Protein AF-0000000078756680 (afdb_homodimer)

InterPro domains:
  IPR054258 Domain of unknown function DUF6989 [PF22497] (78-223)

Structure (mmCIF, N/CA/C/O backbone):
data_AF-0000000078756680-model_v1
#
loop_
_entity.id
_entity.type
_entity.pdbx_description
1 polymer 'DUF6989 domain-containing protein'
#
loop_
_atom_site.group_PDB
_atom_site.id
_atom_site.type_symbol
_atom_site.label_atom_id
_atom_site.label_alt_id
_atom_site.label_comp_id
_atom_site.label_asym_id
_atom_site.label_entity_id
_atom_site.label_seq_id
_atom_site.pdbx_PDB_ins_code
_atom_site.Cartn_x
_atom_site.Cartn_y
_atom_site.Cartn_z
_atom_site.occupancy
_atom_site.B_iso_or_equiv
_atom_site.auth_seq_id
_atom_site.auth_comp_id
_atom_site.auth_asym_id
_atom_site.auth_atom_id
_atom_site.pdbx_PDB_model_num
ATOM 1 N N . MET A 1 1 ? 32.719 -8.734 -4.473 1 30.88 1 MET A N 1
ATOM 2 C CA . MET A 1 1 ? 31.938 -9.555 -5.402 1 30.88 1 MET A CA 1
ATOM 3 C C . MET A 1 1 ? 31 -8.688 -6.246 1 30.88 1 MET A C 1
ATOM 5 O O . MET A 1 1 ? 30.375 -7.758 -5.734 1 30.88 1 MET A O 1
ATOM 9 N N . ASN A 1 2 ? 31.203 -8.539 -7.473 1 38.09 2 ASN A N 1
ATOM 10 C CA . ASN A 1 2 ? 30.438 -7.758 -8.445 1 38.09 2 ASN A CA 1
ATOM 11 C C . ASN A 1 2 ? 28.953 -8.094 -8.398 1 38.09 2 ASN A C 1
ATOM 13 O O . ASN A 1 2 ? 28.547 -9.18 -8.805 1 38.09 2 ASN A O 1
ATOM 17 N N . TYR A 1 3 ? 28.203 -7.629 -7.531 1 45.97 3 TYR A N 1
ATOM 18 C CA . TYR A 1 3 ? 26.812 -7.801 -7.09 1 45.97 3 TYR A CA 1
ATOM 19 C C . TYR A 1 3 ? 25.859 -7.766 -8.273 1 45.97 3 TYR A C 1
ATOM 21 O O . TYR A 1 3 ? 24.656 -7.918 -8.109 1 45.97 3 TYR A O 1
ATOM 29 N N . ASN A 1 4 ? 26.547 -7.547 -9.555 1 56.41 4 ASN A N 1
ATOM 30 C CA . ASN A 1 4 ? 25.781 -7.297 -10.773 1 56.41 4 ASN A CA 1
ATOM 31 C C . ASN A 1 4 ? 25.609 -8.57 -11.602 1 56.41 4 ASN A C 1
ATOM 33 O O . ASN A 1 4 ? 24.953 -8.555 -12.641 1 56.41 4 ASN A O 1
ATOM 37 N N . ARG A 1 5 ? 26.391 -9.719 -11.227 1 67.88 5 ARG A N 1
ATOM 38 C CA . ARG A 1 5 ? 26.281 -10.891 -12.094 1 67.88 5 ARG A CA 1
ATOM 39 C C . ARG A 1 5 ? 25.5 -12.008 -11.406 1 67.88 5 ARG A C 1
ATOM 41 O O . ARG A 1 5 ? 25.578 -12.172 -10.188 1 67.88 5 ARG A O 1
ATOM 48 N N . SER A 1 6 ? 24.688 -12.656 -12.219 1 79.69 6 SER A N 1
ATOM 49 C CA . SER A 1 6 ? 24 -13.836 -11.703 1 79.69 6 SER A CA 1
ATOM 50 C C . SER A 1 6 ? 25 -14.938 -11.344 1 79.69 6 SER A C 1
ATOM 52 O O . SER A 1 6 ? 25.984 -15.148 -12.055 1 79.69 6 SER A O 1
ATOM 54 N N . ASP A 1 7 ? 24.859 -15.609 -10.328 1 88 7 ASP A N 1
ATOM 55 C CA . ASP A 1 7 ? 25.75 -16.688 -9.891 1 88 7 ASP A CA 1
ATOM 56 C C . ASP A 1 7 ? 25.203 -18.047 -10.289 1 88 7 ASP A C 1
ATOM 58 O O . ASP A 1 7 ? 25.547 -19.062 -9.688 1 88 7 ASP A O 1
ATOM 62 N N . PHE A 1 8 ? 24.219 -18.031 -11.25 1 89.06 8 PHE A N 1
ATOM 63 C CA . PHE A 1 8 ? 23.672 -19.25 -11.797 1 89.06 8 PHE A CA 1
ATOM 64 C C . PHE A 1 8 ? 23.562 -19.172 -13.32 1 89.06 8 PHE A C 1
ATOM 66 O O . PHE A 1 8 ? 23.609 -18.078 -13.883 1 89.06 8 PHE A O 1
ATOM 73 N N . ARG A 1 9 ? 23.688 -20.312 -13.977 1 86.5 9 ARG A N 1
ATOM 74 C CA . ARG A 1 9 ? 23.469 -20.391 -15.422 1 86.5 9 ARG A CA 1
ATOM 75 C C . ARG A 1 9 ? 22 -20.609 -15.75 1 86.5 9 ARG A C 1
ATOM 77 O O . ARG A 1 9 ? 21.391 -21.562 -15.281 1 86.5 9 ARG A O 1
ATOM 84 N N . LEU A 1 10 ? 21.344 -19.797 -16.625 1 85.69 10 LEU A N 1
ATOM 85 C CA . LEU A 1 10 ? 19.922 -19.891 -16.984 1 85.69 10 LEU A CA 1
ATOM 86 C C . LEU A 1 10 ? 19.609 -21.25 -17.594 1 85.69 10 LEU A C 1
ATOM 88 O O . LEU A 1 10 ? 18.547 -21.812 -17.359 1 85.69 10 LEU A O 1
ATOM 92 N N . ALA A 1 11 ? 20.469 -21.75 -18.375 1 88.94 11 ALA A N 1
ATOM 93 C CA . ALA A 1 11 ? 20.266 -23.016 -19.062 1 88.94 11 ALA A CA 1
ATOM 94 C C . ALA A 1 11 ? 20.047 -24.156 -18.078 1 88.94 11 ALA A C 1
ATOM 96 O O . ALA A 1 11 ? 19.391 -25.156 -18.391 1 88.94 11 ALA A O 1
ATOM 97 N N . SER A 1 12 ? 20.578 -24 -16.891 1 91.88 12 SER A N 1
ATOM 98 C CA . SER A 1 12 ? 20.469 -25.047 -15.891 1 91.88 12 SER A CA 1
ATOM 99 C C . SER A 1 12 ? 19.047 -25.125 -15.32 1 91.88 12 SER A C 1
ATOM 101 O O . SER A 1 12 ? 18.703 -26.094 -14.641 1 91.88 12 SER A O 1
ATOM 103 N N . ALA A 1 13 ? 18.25 -24.141 -15.648 1 91.12 13 ALA A N 1
ATOM 104 C CA . ALA A 1 13 ? 16.859 -24.125 -15.188 1 91.12 13 ALA A CA 1
ATOM 105 C C . ALA A 1 13 ? 16 -25.062 -16.031 1 91.12 13 ALA A C 1
ATOM 107 O O . ALA A 1 13 ? 14.922 -25.484 -15.586 1 91.12 13 ALA A O 1
ATOM 108 N N . LEU A 1 14 ? 16.406 -25.391 -17.203 1 89.5 14 LEU A N 1
ATOM 109 C CA . LEU A 1 14 ? 15.578 -26.031 -18.219 1 89.5 14 LEU A CA 1
ATOM 110 C C . LEU A 1 14 ? 15.102 -27.406 -17.734 1 89.5 14 LEU A C 1
ATOM 112 O O . LEU A 1 14 ? 13.906 -27.703 -17.797 1 89.5 14 LEU A O 1
ATOM 116 N N . PRO A 1 15 ? 16.016 -28.219 -17.234 1 92.44 15 PRO A N 1
ATOM 117 C CA . PRO A 1 15 ? 15.539 -29.531 -16.766 1 92.44 15 PRO A CA 1
ATOM 118 C C . PRO A 1 15 ? 14.516 -29.406 -15.633 1 92.44 15 PRO A C 1
ATOM 120 O O . PRO A 1 15 ? 13.57 -30.188 -15.562 1 92.44 15 PRO A O 1
ATOM 123 N N . TRP A 1 16 ? 14.688 -28.5 -14.797 1 92.94 16 TRP A N 1
ATOM 124 C CA . TRP A 1 16 ? 13.781 -28.297 -13.664 1 92.94 16 TRP A CA 1
ATOM 125 C C . TRP A 1 16 ? 12.43 -27.766 -14.141 1 92.94 16 TRP A C 1
ATOM 127 O O . TRP A 1 16 ? 11.383 -28.203 -13.656 1 92.94 16 TRP A O 1
ATOM 137 N N . GLN A 1 17 ? 12.469 -26.875 -15.109 1 92.25 17 GLN A N 1
ATOM 138 C CA . GLN A 1 17 ? 11.234 -26.359 -15.688 1 92.25 17 GLN A CA 1
ATOM 139 C C . GLN A 1 17 ? 10.477 -27.453 -16.422 1 92.25 17 GLN A C 1
ATOM 141 O O . GLN A 1 17 ? 9.25 -27.531 -16.344 1 92.25 17 GLN A O 1
ATOM 146 N N . PHE A 1 18 ? 11.266 -28.203 -17.109 1 92.31 18 PHE A N 1
ATOM 147 C CA . PHE A 1 18 ? 10.656 -29.312 -17.828 1 92.31 18 PHE A CA 1
ATOM 148 C C . PHE A 1 18 ? 10.023 -30.312 -16.859 1 92.31 18 PHE A C 1
ATOM 150 O O . PHE A 1 18 ? 8.891 -30.75 -17.062 1 92.31 18 PHE A O 1
ATOM 157 N N . LEU A 1 19 ? 10.734 -30.656 -15.867 1 94.38 19 LEU A N 1
ATOM 158 C CA . LEU A 1 19 ? 10.203 -31.562 -14.852 1 94.38 19 LEU A CA 1
ATOM 159 C C . LEU A 1 19 ? 8.93 -30.984 -14.234 1 94.38 19 LEU A C 1
ATOM 161 O O . LEU A 1 19 ? 7.953 -31.719 -14.031 1 94.38 19 LEU A O 1
ATOM 165 N N . PHE A 1 20 ? 8.914 -29.734 -13.961 1 95 20 PHE A N 1
ATOM 166 C CA . PHE A 1 20 ? 7.742 -29.078 -13.398 1 95 20 PHE A CA 1
ATOM 167 C C . PHE A 1 20 ? 6.562 -29.156 -14.359 1 95 20 PHE A C 1
ATOM 169 O O . PHE A 1 20 ? 5.434 -29.438 -13.945 1 95 20 PHE A O 1
ATOM 176 N N . LEU A 1 21 ? 6.844 -28.938 -15.617 1 91.81 21 LEU A N 1
ATOM 177 C CA . LEU A 1 21 ? 5.797 -28.984 -16.625 1 91.81 21 LEU A CA 1
ATOM 178 C C . LEU A 1 21 ? 5.199 -30.391 -16.734 1 91.81 21 LEU A C 1
ATOM 180 O O . LEU A 1 21 ? 3.982 -30.547 -16.859 1 91.81 21 LEU A O 1
ATOM 184 N N . VAL A 1 22 ? 6.004 -31.375 -16.672 1 93.06 22 VAL A N 1
ATOM 185 C CA . VAL A 1 22 ? 5.559 -32.75 -16.75 1 93.06 22 VAL A CA 1
ATOM 186 C C . VAL A 1 22 ? 4.691 -33.094 -15.539 1 93.06 22 VAL A C 1
ATOM 188 O O . VAL A 1 22 ? 3.613 -33.688 -15.688 1 93.06 22 VAL A O 1
ATOM 191 N N . ILE A 1 23 ? 5.129 -32.688 -14.43 1 92.75 23 ILE A N 1
ATOM 192 C CA . ILE A 1 23 ? 4.387 -32.969 -13.203 1 92.75 23 ILE A CA 1
ATOM 193 C C . ILE A 1 23 ? 3.061 -32.219 -13.227 1 92.75 23 ILE A C 1
ATOM 195 O O . ILE A 1 23 ? 2.027 -32.75 -12.828 1 92.75 23 ILE A O 1
ATOM 199 N N . THR A 1 24 ? 3.133 -30.969 -13.695 1 90.38 24 THR A N 1
ATOM 200 C CA . THR A 1 24 ? 1.922 -30.172 -13.82 1 90.38 24 THR A CA 1
ATOM 201 C C . THR A 1 24 ? 0.914 -30.844 -14.742 1 90.38 24 THR A C 1
ATOM 203 O O . THR A 1 24 ? -0.262 -30.984 -14.398 1 90.38 24 THR A O 1
ATOM 206 N N . ALA A 1 25 ? 1.363 -31.328 -15.883 1 89 25 ALA A N 1
ATOM 207 C CA . ALA A 1 25 ? 0.496 -32 -16.844 1 89 25 ALA A CA 1
ATOM 208 C C . ALA A 1 25 ? -0.109 -33.281 -16.234 1 89 25 ALA A C 1
ATOM 210 O O . ALA A 1 25 ? -1.305 -33.531 -16.391 1 89 25 ALA A O 1
ATOM 211 N N . ALA A 1 26 ? 0.638 -33.969 -15.562 1 89.69 26 ALA A N 1
ATOM 212 C CA . ALA A 1 26 ? 0.173 -35.188 -14.93 1 89.69 26 ALA A CA 1
ATOM 213 C C . ALA A 1 26 ? -0.873 -34.906 -13.859 1 89.69 26 ALA A C 1
ATOM 215 O O . ALA A 1 26 ? -1.927 -35.531 -13.82 1 89.69 26 ALA A O 1
ATOM 216 N N . LEU A 1 27 ? -0.581 -33.938 -13.031 1 87.06 27 LEU A N 1
ATOM 217 C CA . LEU A 1 27 ? -1.483 -33.594 -11.938 1 87.06 27 LEU A CA 1
ATOM 218 C C . LEU A 1 27 ? -2.807 -33.062 -12.477 1 87.06 27 LEU A C 1
ATOM 220 O O . LEU A 1 27 ? -3.873 -33.406 -11.953 1 87.06 27 LEU A O 1
ATOM 224 N N . LEU A 1 28 ? -2.686 -32.25 -13.508 1 83.44 28 LEU A N 1
ATOM 225 C CA . LEU A 1 28 ? -3.893 -31.641 -14.047 1 83.44 28 LEU A CA 1
ATOM 226 C C . LEU A 1 28 ? -4.699 -32.625 -14.859 1 83.44 28 LEU A C 1
ATOM 228 O O . LEU A 1 28 ? -5.918 -32.5 -14.992 1 83.44 28 LEU A O 1
ATOM 232 N N . TRP A 1 29 ? -4.031 -33.625 -15.352 1 82.62 29 TRP A N 1
ATOM 233 C CA . TRP A 1 29 ? -4.719 -34.688 -16.094 1 82.62 29 TRP A CA 1
ATOM 234 C C . TRP A 1 29 ? -5.59 -35.531 -15.172 1 82.62 29 TRP A C 1
ATOM 236 O O . TRP A 1 29 ? -6.707 -35.906 -15.539 1 82.62 29 TRP A O 1
ATOM 246 N N . PHE A 1 30 ? -5.184 -35.75 -13.969 1 80.25 30 PHE A N 1
ATOM 247 C CA . PHE A 1 30 ? -5.891 -36.625 -13.047 1 80.25 30 PHE A CA 1
ATOM 248 C C . PHE A 1 30 ? -6.773 -35.812 -12.102 1 80.25 30 PHE A C 1
ATOM 250 O O . PHE A 1 30 ? -7.457 -36.406 -11.25 1 80.25 30 PHE A O 1
ATOM 257 N N . ARG A 1 31 ? -6.891 -34.594 -12.391 1 75.19 31 ARG A N 1
ATOM 258 C CA . ARG A 1 31 ? -7.605 -33.75 -11.445 1 75.19 31 ARG A CA 1
ATOM 259 C C . ARG A 1 31 ? -9.117 -33.875 -11.617 1 75.19 31 ARG A C 1
ATOM 261 O O . ARG A 1 31 ? -9.594 -34.156 -12.719 1 75.19 31 ARG A O 1
ATOM 268 N N . THR A 1 32 ? -9.766 -33.875 -10.469 1 74.38 32 THR A N 1
ATOM 269 C CA . THR A 1 32 ? -11.211 -33.656 -10.438 1 74.38 32 THR A CA 1
ATOM 270 C C . THR A 1 32 ? -11.555 -32.281 -9.906 1 74.38 32 THR A C 1
ATOM 272 O O . THR A 1 32 ? -10.742 -31.656 -9.211 1 74.38 32 THR A O 1
ATOM 275 N N . PRO A 1 33 ? -12.648 -31.781 -10.383 1 73.06 33 PRO A N 1
ATOM 276 C CA . PRO A 1 33 ? -13.039 -30.469 -9.859 1 73.06 33 PRO A CA 1
ATOM 277 C C . PRO A 1 33 ? -13.039 -30.422 -8.336 1 73.06 33 PRO A C 1
ATOM 279 O O . PRO A 1 33 ? -12.727 -29.391 -7.75 1 73.06 33 PRO A O 1
ATOM 282 N N . ALA A 1 34 ? -13.25 -31.531 -7.711 1 76.12 34 ALA A N 1
ATOM 283 C CA . ALA A 1 34 ? -13.383 -31.594 -6.258 1 76.12 34 ALA A CA 1
ATOM 284 C C . ALA A 1 34 ? -12.016 -31.531 -5.578 1 76.12 34 ALA A C 1
ATOM 286 O O . ALA A 1 34 ? -11.914 -31.188 -4.398 1 76.12 34 ALA A O 1
ATOM 287 N N . ASN A 1 35 ? -11.031 -31.719 -6.344 1 84.81 35 ASN A N 1
ATOM 288 C CA . ASN A 1 35 ? -9.727 -31.812 -5.688 1 84.81 35 ASN A CA 1
ATOM 289 C C . ASN A 1 35 ? -8.711 -30.859 -6.328 1 84.81 35 ASN A C 1
ATOM 291 O O . ASN A 1 35 ? -7.504 -31.094 -6.23 1 84.81 35 ASN A O 1
ATOM 295 N N . ILE A 1 36 ? -9.211 -29.875 -6.957 1 88.38 36 ILE A N 1
ATOM 296 C CA . ILE A 1 36 ? -8.32 -28.984 -7.68 1 88.38 36 ILE A CA 1
ATOM 297 C C . ILE A 1 36 ? -7.438 -28.219 -6.688 1 88.38 36 ILE A C 1
ATOM 299 O O . ILE A 1 36 ? -6.273 -27.938 -6.98 1 88.38 36 ILE A O 1
ATOM 303 N N . GLY A 1 37 ? -7.977 -27.953 -5.508 1 91.19 37 GLY A N 1
ATOM 304 C CA . GLY A 1 37 ? -7.195 -27.281 -4.48 1 91.19 37 GLY A CA 1
ATOM 305 C C . GLY A 1 37 ? -5.98 -28.078 -4.039 1 91.19 37 GLY A C 1
ATOM 306 O O . GLY A 1 37 ? -4.891 -27.516 -3.881 1 91.19 37 GLY A O 1
ATOM 307 N N . ILE A 1 38 ? -6.203 -29.312 -3.926 1 91.81 38 ILE A N 1
ATOM 308 C CA . ILE A 1 38 ? -5.121 -30.203 -3.51 1 91.81 38 ILE A CA 1
ATOM 309 C C . ILE A 1 38 ? -4.082 -30.297 -4.625 1 91.81 38 ILE A C 1
ATOM 311 O O . ILE A 1 38 ? -2.875 -30.281 -4.363 1 91.81 38 ILE A O 1
ATOM 315 N N . ALA A 1 39 ? -4.551 -30.422 -5.801 1 91.69 39 ALA A N 1
ATOM 316 C CA . ALA A 1 39 ? -3.652 -30.484 -6.949 1 91.69 39 ALA A CA 1
ATOM 317 C C . ALA A 1 39 ? -2.797 -29.219 -7.051 1 91.69 39 ALA A C 1
ATOM 319 O O . ALA A 1 39 ? -1.585 -29.312 -7.266 1 91.69 39 ALA A O 1
ATOM 320 N N . LEU A 1 40 ? -3.406 -28.109 -6.809 1 92.44 40 LEU A N 1
ATOM 321 C CA . LEU A 1 40 ? -2.691 -26.844 -6.918 1 92.44 40 LEU A CA 1
ATOM 322 C C . LEU A 1 40 ? -1.71 -26.672 -5.766 1 92.44 40 LEU A C 1
ATOM 324 O O . LEU A 1 40 ? -0.596 -26.188 -5.961 1 92.44 40 LEU A O 1
ATOM 328 N N . LEU A 1 41 ? -2.131 -27.078 -4.617 1 94.88 41 LEU A N 1
ATOM 329 C CA . LEU A 1 41 ? -1.204 -27.031 -3.492 1 94.88 41 LEU A CA 1
ATOM 330 C C . LEU A 1 41 ? 0.019 -27.906 -3.762 1 94.88 41 LEU A C 1
ATOM 332 O O . LEU A 1 41 ? 1.15 -27.484 -3.504 1 94.88 41 LEU A O 1
ATOM 336 N N . THR A 1 42 ? -0.261 -29.047 -4.262 1 94.81 42 THR A N 1
ATOM 337 C CA . THR A 1 42 ? 0.826 -29.969 -4.586 1 94.81 42 THR A CA 1
ATOM 338 C C . THR A 1 42 ? 1.771 -29.344 -5.609 1 94.81 42 THR A C 1
ATOM 340 O O . THR A 1 42 ? 2.992 -29.422 -5.461 1 94.81 42 THR A O 1
ATOM 343 N N . LEU A 1 43 ? 1.219 -28.719 -6.555 1 94.38 43 LEU A N 1
ATOM 344 C CA . LEU A 1 43 ? 2.016 -28.062 -7.586 1 94.38 43 LEU A CA 1
ATOM 345 C C . LEU A 1 43 ? 2.9 -26.969 -6.98 1 94.38 43 LEU A C 1
ATOM 347 O O . LEU A 1 43 ? 4.066 -26.844 -7.355 1 94.38 43 LEU A O 1
ATOM 351 N N . CYS A 1 44 ? 2.332 -26.203 -6.102 1 96.81 44 CYS A N 1
ATOM 352 C CA . CYS A 1 44 ? 3.094 -25.141 -5.457 1 96.81 44 CYS A CA 1
ATOM 353 C C . CYS A 1 44 ? 4.254 -25.719 -4.652 1 96.81 44 CYS A C 1
ATOM 355 O O . CYS A 1 44 ? 5.375 -25.203 -4.727 1 96.81 44 CYS A O 1
ATOM 357 N N . VAL A 1 45 ? 4.012 -26.766 -3.977 1 97.69 45 VAL A N 1
ATOM 358 C CA . VAL A 1 45 ? 5.039 -27.422 -3.162 1 97.69 45 VAL A CA 1
ATOM 359 C C . VAL A 1 45 ? 6.121 -28 -4.062 1 97.69 45 VAL A C 1
ATOM 361 O O . VAL A 1 45 ? 7.316 -27.859 -3.781 1 97.69 45 VAL A O 1
ATOM 364 N N . VAL A 1 46 ? 5.703 -28.625 -5.105 1 97.5 46 VAL A N 1
ATOM 365 C CA . VAL A 1 46 ? 6.645 -29.203 -6.059 1 97.5 46 VAL A CA 1
ATOM 366 C C . VAL A 1 46 ? 7.527 -28.109 -6.648 1 97.5 46 VAL A C 1
ATOM 368 O O . VAL A 1 46 ? 8.742 -28.281 -6.77 1 97.5 46 VAL A O 1
ATOM 371 N N . TRP A 1 47 ? 6.945 -26.969 -6.988 1 97.81 47 TRP A N 1
ATOM 372 C CA . TRP A 1 47 ? 7.723 -25.859 -7.508 1 97.81 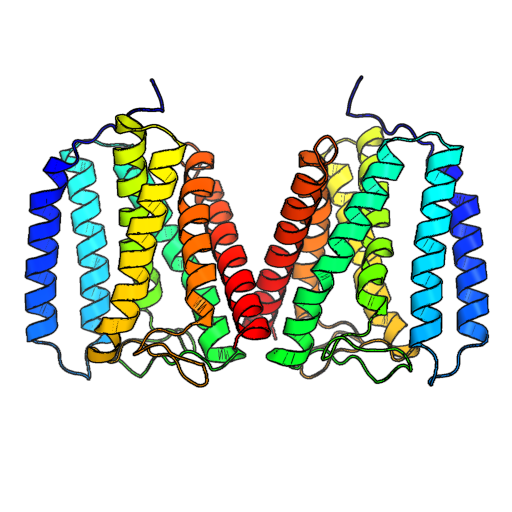47 TRP A CA 1
ATOM 373 C C . TRP A 1 47 ? 8.797 -25.438 -6.516 1 97.81 47 TRP A C 1
ATOM 375 O O . TRP A 1 47 ? 9.969 -25.281 -6.879 1 97.81 47 TRP A O 1
ATOM 385 N N . ASP A 1 48 ? 8.406 -25.281 -5.246 1 98.25 48 ASP A N 1
ATOM 386 C CA . ASP A 1 48 ? 9.336 -24.812 -4.223 1 98.25 48 ASP A CA 1
ATOM 387 C C . ASP A 1 48 ? 10.477 -25.812 -4.023 1 98.25 48 ASP A C 1
ATOM 389 O O . ASP A 1 48 ? 11.633 -25.422 -3.891 1 98.25 48 ASP A O 1
ATOM 393 N N . ILE A 1 49 ? 10.133 -27.062 -4.074 1 97.94 49 ILE A N 1
ATOM 394 C CA . ILE A 1 49 ? 11.133 -28.109 -3.891 1 97.94 49 ILE A CA 1
ATOM 395 C C . ILE A 1 49 ? 12.094 -28.125 -5.074 1 97.94 49 ILE A C 1
ATOM 397 O O . ILE A 1 49 ? 13.312 -28.141 -4.895 1 97.94 49 ILE A O 1
ATOM 401 N N . LEU A 1 50 ? 11.562 -28.094 -6.262 1 97.81 50 LEU A N 1
ATOM 402 C CA . LEU A 1 50 ? 12.398 -28.125 -7.457 1 97.81 50 LEU A CA 1
ATOM 403 C C . LEU A 1 50 ? 13.289 -26.891 -7.531 1 97.81 50 LEU A C 1
ATOM 405 O O . LEU A 1 50 ? 14.461 -26.984 -7.906 1 97.81 50 LEU A O 1
ATOM 409 N N . PHE A 1 51 ? 12.727 -25.781 -7.176 1 98.12 51 PHE A N 1
ATOM 410 C CA . PHE A 1 51 ? 13.5 -24.547 -7.18 1 98.12 51 PHE A CA 1
ATOM 411 C C . PHE A 1 51 ? 14.633 -24.609 -6.164 1 98.12 51 PHE A C 1
ATOM 413 O O . PHE A 1 51 ? 15.758 -24.203 -6.445 1 98.12 51 PHE A O 1
ATOM 420 N N . TYR A 1 52 ? 14.352 -25.141 -5 1 97.69 52 TYR A N 1
ATOM 421 C CA . TYR A 1 52 ? 15.367 -25.297 -3.965 1 97.69 52 TYR A CA 1
ATOM 422 C C . TYR A 1 52 ? 16.484 -26.234 -4.438 1 97.69 52 TYR A C 1
ATOM 424 O O . TYR A 1 52 ? 17.656 -25.938 -4.266 1 97.69 52 TYR A O 1
ATOM 432 N N . LEU A 1 53 ? 16.078 -27.328 -5.031 1 97.38 53 LEU A N 1
ATOM 433 C CA . LEU A 1 53 ? 17.062 -28.281 -5.539 1 97.38 53 LEU A CA 1
ATOM 434 C C . LEU A 1 5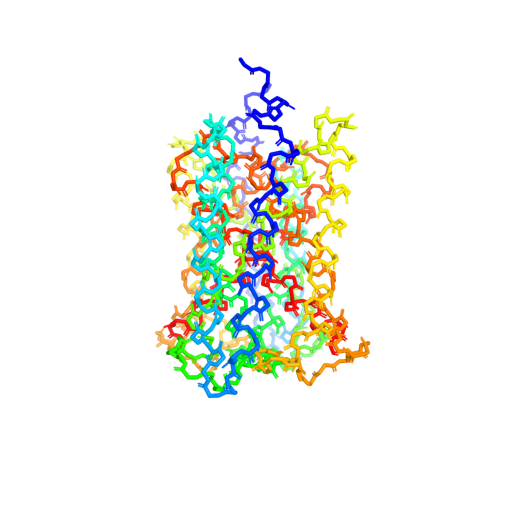3 ? 17.938 -27.641 -6.621 1 97.38 53 LEU A C 1
ATOM 436 O O . LEU A 1 53 ? 19.141 -27.859 -6.664 1 97.38 53 LEU A O 1
ATOM 440 N N . TRP A 1 54 ? 17.266 -26.875 -7.492 1 97.19 54 TRP A N 1
ATOM 441 C CA . TRP A 1 54 ? 18 -26.125 -8.5 1 97.19 54 TRP A CA 1
ATOM 442 C C . TRP A 1 54 ? 19.031 -25.203 -7.852 1 97.19 54 TRP A C 1
ATOM 444 O O . TRP A 1 54 ? 20.188 -25.156 -8.266 1 97.19 54 TRP A O 1
ATOM 454 N N . SER A 1 55 ? 18.641 -24.516 -6.82 1 96.75 55 SER A N 1
ATOM 455 C CA . SER A 1 55 ? 19.531 -23.594 -6.125 1 96.75 55 SER A CA 1
ATOM 456 C C . SER A 1 55 ? 20.719 -24.328 -5.512 1 96.75 55 SER A C 1
ATOM 458 O O . SER A 1 55 ? 21.844 -23.812 -5.504 1 96.75 55 SER A O 1
ATOM 460 N N . ARG A 1 56 ? 20.516 -25.531 -5.074 1 96.31 56 ARG A N 1
ATOM 461 C CA . ARG A 1 56 ? 21.562 -26.344 -4.469 1 96.31 56 ARG A CA 1
ATOM 462 C C . ARG A 1 56 ? 22.531 -26.844 -5.523 1 96.31 56 ARG A C 1
ATOM 464 O O . ARG A 1 56 ? 23.75 -26.844 -5.312 1 96.31 56 ARG A O 1
ATOM 471 N N . THR A 1 57 ? 21.984 -27.297 -6.543 1 95.81 57 THR A N 1
ATOM 472 C CA . THR A 1 57 ? 22.828 -27.859 -7.594 1 95.81 57 THR A CA 1
ATOM 473 C C . THR A 1 57 ? 23.75 -26.797 -8.164 1 95.81 57 THR A C 1
ATOM 475 O O . THR A 1 57 ? 24.906 -27.078 -8.484 1 95.81 57 THR A O 1
ATOM 478 N N . GLU A 1 58 ? 23.234 -25.578 -8.203 1 95.31 58 GLU A N 1
ATOM 479 C CA . GLU A 1 58 ? 24.047 -24.469 -8.711 1 95.31 58 GLU A CA 1
ATOM 480 C C . GLU A 1 58 ? 24.859 -23.828 -7.598 1 95.31 58 GLU A C 1
ATOM 482 O O . GLU A 1 58 ? 25.672 -22.938 -7.852 1 95.31 58 GLU A O 1
ATOM 487 N N . ALA A 1 59 ? 24.625 -24.25 -6.398 1 95.56 59 ALA A N 1
ATOM 488 C CA . ALA A 1 59 ? 25.234 -23.609 -5.238 1 95.56 59 ALA A CA 1
ATOM 489 C C . ALA A 1 59 ? 25.031 -22.094 -5.293 1 95.56 59 ALA A C 1
ATOM 491 O O . ALA A 1 59 ? 25.969 -21.328 -5.043 1 95.56 59 ALA A O 1
ATOM 492 N N . SER A 1 60 ? 23.906 -21.719 -5.699 1 95.88 60 SER A N 1
ATOM 493 C CA . SER A 1 60 ? 23.625 -20.312 -5.941 1 95.88 60 SER A CA 1
ATOM 494 C C . SER A 1 60 ? 22.969 -19.656 -4.73 1 95.88 60 SER A C 1
ATOM 496 O O . SER A 1 60 ? 21.875 -20.062 -4.309 1 95.88 60 SER A O 1
ATOM 498 N N . ILE A 1 61 ? 23.547 -18.609 -4.285 1 95.75 61 ILE A N 1
ATOM 499 C CA . ILE A 1 61 ? 22.984 -17.828 -3.191 1 95.75 61 ILE A CA 1
ATOM 500 C C . ILE A 1 61 ? 21.812 -16.984 -3.705 1 95.75 61 ILE A C 1
ATOM 502 O O . ILE A 1 61 ? 20.812 -16.812 -3.008 1 95.75 61 ILE A O 1
ATOM 506 N N . GLN A 1 62 ? 21.938 -16.516 -4.883 1 95.81 62 GLN A N 1
ATOM 507 C CA . GLN A 1 62 ? 20.906 -15.656 -5.473 1 95.81 62 GLN A CA 1
ATOM 508 C C . GLN A 1 62 ? 19.594 -16.422 -5.66 1 95.81 62 GLN A C 1
ATOM 510 O O . GLN A 1 62 ? 18.516 -15.906 -5.363 1 95.81 62 GLN A O 1
ATOM 515 N N . LEU A 1 63 ? 19.734 -17.625 -6.113 1 97.25 63 LEU A N 1
ATOM 516 C CA . LEU A 1 63 ? 18.547 -18.438 -6.301 1 97.25 63 LEU A CA 1
ATOM 517 C C . LEU A 1 63 ? 17.859 -18.703 -4.969 1 97.25 63 LEU A C 1
ATOM 519 O O . LEU A 1 63 ? 16.625 -18.703 -4.891 1 97.25 63 LEU A O 1
ATOM 523 N N . LYS A 1 64 ? 18.594 -18.922 -3.969 1 97.38 64 LYS A N 1
ATOM 524 C CA . LYS A 1 64 ? 18.016 -19.109 -2.639 1 97.38 64 LYS A CA 1
ATOM 525 C C . LYS A 1 64 ? 17.297 -17.859 -2.16 1 97.38 64 LYS A C 1
ATOM 527 O O . LYS A 1 64 ? 16.203 -17.938 -1.6 1 97.38 64 LYS A O 1
ATOM 532 N N . GLN A 1 65 ? 17.953 -16.734 -2.385 1 98 65 GLN A N 1
ATOM 533 C CA . GLN A 1 65 ? 17.344 -15.469 -2.006 1 98 65 GLN A CA 1
ATOM 534 C C . GLN A 1 65 ? 16.031 -15.234 -2.75 1 98 65 GLN A C 1
ATOM 536 O O . GLN A 1 65 ? 15.047 -14.789 -2.156 1 98 65 GLN A O 1
ATOM 541 N N . ILE A 1 66 ? 16.047 -15.555 -4.008 1 98 66 ILE A N 1
ATOM 542 C CA . ILE A 1 66 ? 14.867 -15.398 -4.844 1 98 66 ILE A CA 1
ATOM 543 C C . ILE A 1 66 ? 13.742 -16.281 -4.316 1 98 66 ILE A C 1
ATOM 545 O O . ILE A 1 66 ? 12.609 -15.828 -4.168 1 98 66 ILE A O 1
ATOM 549 N N . LEU A 1 67 ? 14.078 -17.484 -4.012 1 98.31 67 LEU A N 1
ATOM 550 C CA . LEU A 1 67 ? 13.07 -18.422 -3.523 1 98.31 67 LEU A CA 1
ATOM 551 C C . LEU A 1 67 ? 12.484 -17.953 -2.197 1 98.31 67 LEU A C 1
ATOM 553 O O . LEU A 1 67 ? 11.258 -17.906 -2.037 1 98.31 67 LEU A O 1
ATOM 557 N N . ILE A 1 68 ? 13.305 -17.594 -1.296 1 98.38 68 ILE A N 1
ATOM 558 C CA . ILE A 1 68 ? 12.859 -17.219 0.04 1 98.38 68 ILE A CA 1
ATOM 559 C C . ILE A 1 68 ? 12 -15.961 -0.044 1 98.38 68 ILE A C 1
ATOM 561 O O . ILE A 1 68 ? 10.914 -15.898 0.542 1 98.38 68 ILE A O 1
ATOM 565 N N . PHE A 1 69 ? 12.492 -15 -0.768 1 98.69 69 PHE A N 1
ATOM 566 C CA . PHE A 1 69 ? 11.719 -13.773 -0.899 1 98.69 69 PHE A CA 1
ATOM 567 C C . PHE A 1 69 ? 10.375 -14.047 -1.56 1 98.69 69 PHE A C 1
ATOM 569 O O . PHE A 1 69 ? 9.344 -13.508 -1.135 1 98.69 69 PHE A O 1
ATOM 576 N N . SER A 1 70 ? 10.375 -14.844 -2.592 1 98.75 70 SER A N 1
ATOM 577 C CA . SER A 1 70 ? 9.141 -15.164 -3.309 1 98.75 70 SER A CA 1
ATOM 578 C C . SER A 1 70 ? 8.148 -15.898 -2.41 1 98.75 70 SER A C 1
ATOM 580 O O . SER A 1 70 ? 6.945 -15.656 -2.484 1 98.75 70 SER A O 1
ATOM 582 N N . MET A 1 71 ? 8.641 -16.75 -1.585 1 98.56 71 MET A N 1
ATOM 583 C CA . MET A 1 71 ? 7.777 -17.484 -0.662 1 98.56 71 MET A CA 1
ATOM 584 C C . MET A 1 71 ? 7.16 -16.531 0.367 1 98.56 71 MET A C 1
ATOM 586 O O . MET A 1 71 ? 5.965 -16.609 0.648 1 98.56 71 MET A O 1
ATOM 590 N N . VAL A 1 72 ? 7.949 -15.688 0.897 1 98.5 72 VAL A N 1
ATOM 591 C CA . VAL A 1 72 ? 7.469 -14.711 1.874 1 98.5 72 VAL A CA 1
ATOM 592 C C . VAL A 1 72 ? 6.43 -13.797 1.228 1 98.5 72 VAL A C 1
ATOM 594 O O . VAL A 1 72 ? 5.371 -13.547 1.803 1 98.5 72 VAL A O 1
ATOM 597 N N . LEU A 1 73 ? 6.75 -13.359 0.066 1 98.62 73 LEU A N 1
ATOM 598 C CA . LEU A 1 73 ? 5.828 -12.5 -0.669 1 98.62 73 LEU A CA 1
ATOM 599 C C . LEU A 1 73 ? 4.508 -13.227 -0.935 1 98.62 73 LEU A C 1
ATOM 601 O O . LEU A 1 73 ? 3.436 -12.625 -0.832 1 98.62 73 LEU A O 1
ATOM 605 N N . SER A 1 74 ? 4.629 -14.461 -1.263 1 98.62 74 SER A N 1
ATOM 606 C CA . SER A 1 74 ? 3.436 -15.234 -1.578 1 98.62 74 SER A CA 1
ATOM 607 C C . SER A 1 74 ? 2.482 -15.289 -0.389 1 98.62 74 SER A C 1
ATOM 609 O O . SER A 1 74 ? 1.264 -15.211 -0.558 1 98.62 74 SER A O 1
ATOM 611 N N . ILE A 1 75 ? 2.949 -15.383 0.731 1 97.88 75 ILE A N 1
ATOM 612 C CA . ILE A 1 75 ? 2.123 -15.398 1.933 1 97.88 75 ILE A CA 1
ATOM 613 C C . ILE A 1 75 ? 1.387 -14.062 2.068 1 97.88 75 ILE A C 1
ATOM 615 O O . ILE A 1 75 ? 0.186 -14.039 2.348 1 97.88 75 ILE A O 1
ATOM 619 N N . PHE A 1 76 ? 2.037 -13.016 1.792 1 97.44 76 PHE A N 1
ATOM 620 C CA . PHE A 1 76 ? 1.435 -11.695 1.945 1 97.44 76 PHE A CA 1
ATOM 621 C C . PHE A 1 76 ? 0.424 -11.43 0.837 1 97.44 76 PHE A C 1
ATOM 623 O O . PHE A 1 76 ? -0.453 -10.57 0.982 1 97.44 76 PHE A O 1
ATOM 630 N N . GLN A 1 77 ? 0.539 -12.133 -0.225 1 97.75 77 GLN A N 1
ATOM 631 C CA . GLN A 1 77 ? -0.349 -11.898 -1.359 1 97.75 77 GLN A CA 1
ATOM 632 C C . GLN A 1 77 ? -1.75 -12.438 -1.081 1 97.75 77 GLN A C 1
ATOM 634 O O . GLN A 1 77 ? -2.678 -12.195 -1.857 1 97.75 77 GLN A O 1
ATOM 639 N N . ILE A 1 78 ? -1.918 -13.055 -0.004 1 96.38 78 ILE A N 1
ATOM 640 C CA . ILE A 1 78 ? -3.254 -13.438 0.438 1 96.38 78 ILE A CA 1
ATOM 641 C C . ILE A 1 78 ? -4.09 -12.195 0.715 1 96.38 78 ILE A C 1
ATOM 643 O O . ILE A 1 78 ? -5.301 -12.188 0.497 1 96.38 78 ILE A O 1
ATOM 647 N N . PHE A 1 79 ? -3.424 -11.164 1.062 1 95.75 79 PHE A N 1
ATOM 648 C CA . PHE A 1 79 ? -4.094 -9.938 1.484 1 95.75 79 PHE A CA 1
ATOM 649 C C . PHE A 1 79 ? -4.855 -9.312 0.322 1 95.75 79 PHE A C 1
ATOM 651 O O . PHE A 1 79 ? -6.055 -9.047 0.427 1 95.75 79 PHE A O 1
ATOM 658 N N . PRO A 1 80 ? -4.211 -9.062 -0.772 1 96.44 80 PRO A N 1
ATOM 659 C CA . PRO A 1 80 ? -4.992 -8.516 -1.888 1 96.44 80 PRO A CA 1
ATOM 660 C C . PRO A 1 80 ? -6.117 -9.453 -2.326 1 96.44 80 PRO A C 1
ATOM 662 O O . PRO A 1 80 ? -7.18 -8.984 -2.748 1 96.44 80 PRO A O 1
ATOM 665 N N . ASP A 1 81 ? -5.852 -10.719 -2.215 1 95.5 81 ASP A N 1
ATOM 666 C CA . ASP A 1 81 ? -6.902 -11.656 -2.58 1 95.5 81 ASP A CA 1
ATOM 667 C C . ASP A 1 81 ? -8.109 -11.523 -1.655 1 95.5 81 ASP A C 1
ATOM 669 O O . ASP A 1 81 ? -9.25 -11.594 -2.105 1 95.5 81 ASP A O 1
ATOM 673 N N . TRP A 1 82 ? -7.891 -11.32 -0.4 1 94.44 82 TRP A N 1
ATOM 674 C CA . TRP A 1 82 ? -8.961 -11.07 0.557 1 94.44 82 TRP A CA 1
ATOM 675 C C . TRP A 1 82 ? -9.719 -9.797 0.197 1 94.44 82 TRP A C 1
ATOM 677 O O . TRP A 1 82 ? -10.953 -9.773 0.221 1 94.44 82 TRP A O 1
ATOM 687 N N . VAL A 1 83 ? -9.008 -8.836 -0.116 1 94.94 83 VAL A N 1
ATOM 688 C CA . VAL A 1 83 ? -9.625 -7.543 -0.402 1 94.94 83 VAL A CA 1
ATOM 689 C C . VAL A 1 83 ? -10.5 -7.652 -1.646 1 94.94 83 VAL A C 1
ATOM 691 O O . VAL A 1 83 ? -11.648 -7.211 -1.641 1 94.94 83 VAL A O 1
ATOM 694 N N . LEU A 1 84 ? -10.047 -8.297 -2.615 1 95.81 84 LEU A N 1
ATOM 695 C CA . LEU A 1 84 ? -10.758 -8.383 -3.889 1 95.81 84 LEU A CA 1
ATOM 696 C C . LEU A 1 84 ? -11.945 -9.328 -3.787 1 95.81 84 LEU A C 1
ATOM 698 O O . LEU A 1 84 ? -12.977 -9.109 -4.422 1 95.81 84 LEU A O 1
ATOM 702 N N . SER A 1 85 ? -11.836 -10.352 -2.992 1 95 85 SER A N 1
ATOM 703 C CA . SER A 1 85 ? -12.883 -11.367 -2.926 1 95 85 SER A CA 1
ATOM 704 C C . SER A 1 85 ? -13.898 -11.039 -1.834 1 95 85 SER A C 1
ATOM 706 O O . SER A 1 85 ? -15.109 -11.031 -2.084 1 95 85 SER A O 1
ATOM 708 N N . ARG A 1 86 ? -13.422 -10.703 -0.688 1 93.69 86 ARG A N 1
ATOM 709 C CA . ARG A 1 86 ? -14.305 -10.5 0.46 1 93.69 86 ARG A CA 1
ATOM 710 C C . ARG A 1 86 ? -14.891 -9.094 0.458 1 93.69 86 ARG A C 1
ATOM 712 O O . ARG A 1 86 ? -16.078 -8.914 0.724 1 93.69 86 ARG A O 1
ATOM 719 N N . HIS A 1 87 ? -14.156 -8.156 0.126 1 92.31 87 HIS A N 1
ATOM 720 C CA . HIS A 1 87 ? -14.602 -6.789 0.373 1 92.31 87 HIS A CA 1
ATOM 721 C C . HIS A 1 87 ? -15.102 -6.133 -0.908 1 92.31 87 HIS A C 1
ATOM 723 O O . HIS A 1 87 ? -16.094 -5.391 -0.885 1 92.31 87 HIS A O 1
ATOM 729 N N . LEU A 1 88 ? -14.445 -6.379 -1.983 1 93.19 88 LEU A N 1
ATOM 730 C CA . LEU A 1 88 ? -14.891 -5.77 -3.232 1 93.19 88 LEU A CA 1
ATOM 731 C C . LEU A 1 88 ? -15.852 -6.695 -3.975 1 93.19 88 LEU A C 1
ATOM 733 O O . LEU A 1 88 ? -16.625 -6.242 -4.812 1 93.19 88 LEU A O 1
ATOM 737 N N . GLY A 1 89 ? -15.695 -8.023 -3.76 1 93.88 89 GLY A N 1
ATOM 738 C CA . GLY A 1 89 ? -16.578 -8.984 -4.402 1 93.88 89 GLY A CA 1
ATOM 739 C C . GLY A 1 89 ? -16.328 -9.109 -5.895 1 93.88 89 GLY A C 1
ATOM 740 O O . GLY A 1 89 ? -17.266 -9.344 -6.664 1 93.88 89 GLY A O 1
ATOM 741 N N . VAL A 1 90 ? -15.133 -8.914 -6.297 1 94.81 90 VAL A N 1
ATOM 742 C CA . VAL A 1 90 ? -14.859 -8.914 -7.727 1 94.81 90 VAL A CA 1
ATOM 743 C C . VAL A 1 90 ? -14.016 -10.141 -8.094 1 94.81 90 VAL A C 1
ATOM 745 O O . VAL A 1 90 ? -13.703 -10.359 -9.258 1 94.81 90 VAL A O 1
ATOM 748 N N . LEU A 1 91 ? -13.625 -10.906 -7.141 1 93.5 91 LEU A N 1
ATOM 749 C CA . LEU A 1 91 ? -12.844 -12.133 -7.305 1 93.5 91 LEU A CA 1
ATOM 750 C C . LEU A 1 91 ? -13.5 -13.297 -6.578 1 93.5 91 LEU A C 1
ATOM 752 O O . LEU A 1 91 ? -13.867 -13.18 -5.41 1 93.5 91 LEU A O 1
ATOM 756 N N . VAL A 1 92 ? -13.688 -14.367 -7.273 1 93.06 92 VAL A N 1
ATOM 757 C CA . VAL A 1 92 ? -14.289 -15.555 -6.664 1 93.06 92 VAL A CA 1
ATOM 758 C C . VAL A 1 92 ? -13.266 -16.688 -6.629 1 93.06 92 VAL A C 1
ATOM 760 O O . VAL A 1 92 ? -12.586 -16.953 -7.621 1 93.06 92 VAL A O 1
ATOM 763 N N . LEU A 1 93 ? -13.086 -17.234 -5.516 1 92.44 93 LEU A N 1
ATOM 764 C CA . LEU A 1 93 ? -12.328 -18.469 -5.32 1 92.44 93 LEU A CA 1
ATOM 765 C C . LEU A 1 93 ? -13.25 -19.609 -4.902 1 92.44 93 LEU A C 1
ATOM 767 O O . LEU A 1 93 ? -13.547 -19.766 -3.717 1 92.44 93 LEU A O 1
ATOM 771 N N . PRO A 1 94 ? -13.656 -20.375 -5.844 1 90.31 94 PRO A N 1
ATOM 772 C CA . PRO A 1 94 ? -14.664 -21.406 -5.566 1 90.31 94 PRO A CA 1
ATOM 773 C C . PRO A 1 94 ? -14.148 -22.5 -4.633 1 90.31 94 PRO A C 1
ATOM 775 O O . PRO A 1 94 ? -12.945 -22.578 -4.379 1 90.31 94 PRO A O 1
ATOM 778 N N . PRO A 1 95 ? -15.156 -23.25 -4.141 1 90.44 95 PRO A N 1
ATOM 779 C CA . PRO A 1 95 ? -14.711 -24.422 -3.371 1 90.44 95 PRO A CA 1
ATOM 780 C C . PRO A 1 95 ? -13.844 -25.375 -4.191 1 90.44 95 PRO A C 1
ATOM 782 O O . PRO A 1 95 ? -14.156 -25.656 -5.348 1 90.44 95 PRO A O 1
ATOM 785 N N . ASP A 1 96 ? -12.719 -25.781 -3.605 1 89.75 96 ASP A N 1
ATOM 786 C CA . ASP A 1 96 ? -11.758 -26.531 -4.398 1 89.75 96 ASP A CA 1
ATOM 787 C C . ASP A 1 96 ? -11.258 -27.766 -3.641 1 89.75 96 ASP A C 1
ATOM 789 O O . ASP A 1 96 ? -10.289 -28.391 -4.051 1 89.75 96 ASP A O 1
ATOM 793 N N . GLY A 1 97 ? -11.883 -28.031 -2.518 1 89 97 GLY A N 1
ATOM 794 C CA . GLY A 1 97 ? -11.555 -29.219 -1.753 1 89 97 GLY A CA 1
ATOM 795 C C . GLY A 1 97 ? -10.453 -29 -0.733 1 89 97 GLY A C 1
ATOM 796 O O . GLY A 1 97 ? -10.102 -29.906 0.024 1 89 97 GLY A O 1
ATOM 797 N N . LEU A 1 98 ? -9.906 -27.844 -0.726 1 92.56 98 LEU A N 1
ATOM 798 C CA . LEU A 1 98 ? -8.867 -27.469 0.233 1 92.56 98 LEU A CA 1
ATOM 799 C C . LEU A 1 98 ? -9.406 -26.469 1.253 1 92.56 98 LEU A C 1
ATOM 801 O O . LEU A 1 98 ? -10.398 -25.781 0.997 1 92.56 98 LEU A O 1
ATOM 805 N N . PHE A 1 99 ? -8.742 -26.484 2.369 1 93.31 99 PHE A N 1
ATOM 806 C CA . PHE A 1 99 ? -9.141 -25.5 3.377 1 93.31 99 PHE A CA 1
ATOM 807 C C . PHE A 1 99 ? -8.977 -24.078 2.846 1 93.31 99 PHE A C 1
ATOM 809 O O . PHE A 1 99 ? -8.133 -23.828 1.98 1 93.31 99 PHE A O 1
ATOM 816 N N . LYS A 1 100 ? -9.836 -23.219 3.436 1 93.69 100 LYS A N 1
ATOM 817 C CA . LYS A 1 100 ? -9.773 -21.812 3.07 1 93.69 100 LYS A CA 1
ATOM 818 C C . LYS A 1 100 ? -9.555 -20.938 4.297 1 93.69 100 LYS A C 1
ATOM 820 O O . LYS A 1 100 ? -10.039 -21.234 5.387 1 93.69 100 LYS A O 1
ATOM 825 N N . TRP A 1 101 ? -8.734 -19.969 4.074 1 92.81 101 TRP A N 1
ATOM 826 C CA . TRP A 1 101 ? -8.688 -18.859 5.02 1 92.81 101 TRP A CA 1
ATOM 827 C C . TRP A 1 101 ? -9.664 -17.766 4.613 1 92.81 101 TRP A C 1
ATOM 829 O O . TRP A 1 101 ? -9.336 -16.922 3.779 1 92.81 101 TRP A O 1
ATOM 839 N N . ASP A 1 102 ? -10.828 -17.797 5.199 1 92.81 102 ASP A N 1
ATOM 840 C CA . ASP A 1 102 ? -11.953 -16.969 4.766 1 92.81 102 ASP A CA 1
ATOM 841 C C . ASP A 1 102 ? -12.336 -17.266 3.32 1 92.81 102 ASP A C 1
ATOM 843 O O . ASP A 1 102 ? -12.75 -18.375 3.002 1 92.81 102 ASP A O 1
ATOM 847 N N . THR A 1 103 ? -12.016 -16.406 2.387 1 94.44 103 THR A N 1
ATOM 848 C CA . THR A 1 103 ? -12.438 -16.625 1.006 1 94.44 103 THR A CA 1
ATOM 849 C C . THR A 1 103 ? -11.281 -17.172 0.165 1 94.44 103 THR A C 1
ATOM 851 O O . THR A 1 103 ? -11.484 -17.594 -0.973 1 94.44 103 THR A O 1
ATOM 854 N N . VAL A 1 104 ? -10.125 -17.25 0.682 1 95.25 104 VAL A N 1
ATOM 855 C CA . VAL A 1 104 ? -8.945 -17.547 -0.123 1 95.25 104 VAL A CA 1
ATOM 856 C C . VAL A 1 104 ? -8.453 -18.953 0.188 1 95.25 104 VAL A C 1
ATOM 858 O O . VAL A 1 104 ? -8.266 -19.312 1.354 1 95.25 104 VAL A O 1
ATOM 861 N N . SER A 1 105 ? -8.289 -19.672 -0.824 1 94.44 105 SER A N 1
ATOM 862 C CA . SER A 1 105 ? -7.824 -21.047 -0.675 1 94.44 105 SER A CA 1
ATOM 863 C C . SER A 1 105 ? -6.402 -21.094 -0.126 1 94.44 105 SER A C 1
ATOM 865 O O . SER A 1 105 ? -5.586 -20.219 -0.434 1 94.44 105 SER A O 1
ATOM 867 N N . GLY A 1 106 ? -6.066 -22.125 0.571 1 95.06 106 GLY A N 1
ATOM 868 C CA . GLY A 1 106 ? -4.777 -22.25 1.232 1 95.06 106 GLY A CA 1
ATOM 869 C C . GLY A 1 106 ? -3.613 -22.297 0.263 1 95.06 106 GLY A C 1
ATOM 870 O O . GLY A 1 106 ? -2.51 -21.859 0.59 1 95.06 106 GLY A O 1
ATOM 871 N N . TYR A 1 107 ? -3.857 -22.812 -0.966 1 95.12 107 TYR A N 1
ATOM 872 C CA . TYR A 1 107 ? -2.752 -22.953 -1.906 1 95.12 107 TYR A CA 1
ATOM 873 C C . TYR A 1 107 ? -2.27 -21.594 -2.4 1 95.12 107 TYR A C 1
ATOM 875 O O . TYR A 1 107 ? -1.15 -21.469 -2.906 1 95.12 107 TYR A O 1
ATOM 883 N N . MET A 1 108 ? -3.092 -20.562 -2.229 1 95.12 108 MET A N 1
ATOM 884 C CA . MET A 1 108 ? -2.73 -19.234 -2.693 1 95.12 108 MET A CA 1
ATOM 885 C C . MET A 1 108 ? -1.527 -18.703 -1.924 1 95.12 108 MET A C 1
ATOM 887 O O . MET A 1 108 ? -0.768 -17.875 -2.443 1 95.12 108 MET A O 1
ATOM 891 N N . ALA A 1 109 ? -1.347 -19.188 -0.694 1 96.19 109 ALA A N 1
ATOM 892 C CA . ALA A 1 109 ? -0.223 -18.766 0.137 1 96.19 109 ALA A CA 1
ATOM 893 C C . ALA A 1 109 ? 1.107 -19.172 -0.491 1 96.19 109 ALA A C 1
ATOM 895 O O . ALA A 1 109 ? 2.154 -18.609 -0.155 1 96.19 109 ALA A O 1
ATOM 896 N N . LEU A 1 110 ? 1.062 -20.094 -1.455 1 97.12 110 LEU A N 1
ATOM 897 C CA . LEU A 1 110 ? 2.293 -20.562 -2.074 1 97.12 110 LEU A CA 1
ATOM 898 C C . LEU A 1 110 ? 2.268 -20.328 -3.582 1 97.12 110 LEU A C 1
ATOM 900 O O . LEU A 1 110 ? 3.309 -20.391 -4.242 1 97.12 110 LEU A O 1
ATOM 904 N N . LEU A 1 111 ? 1.152 -20.031 -4.09 1 96.44 111 LEU A N 1
ATOM 905 C CA . LEU A 1 111 ? 0.987 -20 -5.539 1 96.44 111 LEU A CA 1
ATOM 906 C C . LEU A 1 111 ? 1.777 -18.844 -6.145 1 96.44 111 LEU A C 1
ATOM 908 O O . LEU A 1 111 ? 2.346 -18.969 -7.23 1 96.44 111 LEU A O 1
ATOM 912 N N . TRP A 1 112 ? 1.866 -17.766 -5.426 1 97.56 112 TRP A N 1
ATOM 913 C CA . TRP A 1 112 ? 2.504 -16.562 -5.953 1 97.56 112 TRP A CA 1
ATOM 914 C C . TRP A 1 112 ? 4.02 -16.734 -6.012 1 97.56 112 TRP A C 1
ATOM 916 O O . TRP A 1 112 ? 4.715 -15.93 -6.641 1 97.56 112 TRP A O 1
ATOM 926 N N . THR A 1 113 ? 4.555 -17.75 -5.41 1 98.44 113 THR A N 1
ATOM 927 C CA . THR A 1 113 ? 5.988 -18.016 -5.5 1 98.44 113 THR A CA 1
ATOM 928 C C . THR A 1 113 ? 6.402 -18.25 -6.949 1 98.44 113 THR A C 1
ATOM 930 O O . THR A 1 113 ? 7.484 -17.844 -7.367 1 98.44 113 THR A O 1
ATOM 933 N N . ILE A 1 114 ? 5.512 -18.844 -7.652 1 97 114 ILE A N 1
ATOM 934 C CA . ILE A 1 114 ? 5.824 -19.266 -9.016 1 97 114 ILE A CA 1
ATOM 935 C C . ILE A 1 114 ? 6.035 -18.031 -9.898 1 97 114 ILE A C 1
ATOM 937 O O . ILE A 1 114 ? 7.137 -17.797 -10.406 1 97 114 ILE A O 1
ATOM 941 N N . PRO A 1 115 ? 5.082 -17.156 -9.984 1 97.44 115 PRO A N 1
ATOM 942 C CA . PRO A 1 115 ? 5.336 -16 -10.836 1 97.44 115 PRO A CA 1
ATOM 943 C C . PRO A 1 115 ? 6.398 -15.062 -10.266 1 97.44 115 PRO A C 1
ATOM 945 O O . PRO A 1 115 ? 7.195 -14.5 -11.016 1 97.44 115 PRO A O 1
ATOM 948 N N . ALA A 1 116 ? 6.445 -14.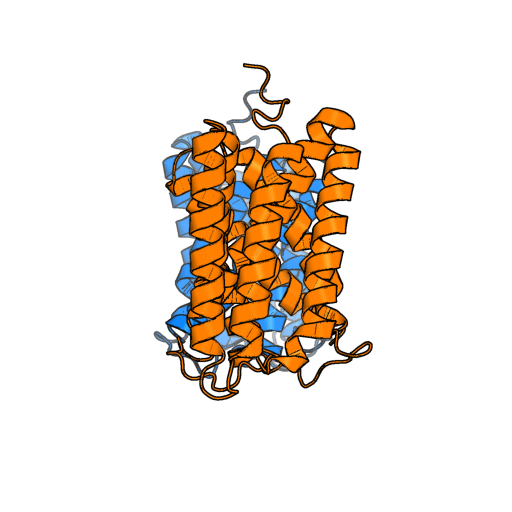875 -8.977 1 98.56 116 ALA A N 1
ATOM 949 C CA . ALA A 1 116 ? 7.426 -13.969 -8.383 1 98.56 116 ALA A CA 1
ATOM 950 C C . ALA A 1 116 ? 8.852 -14.43 -8.68 1 98.56 116 ALA A C 1
ATOM 952 O O . ALA A 1 116 ? 9.711 -13.625 -9.047 1 98.56 116 ALA A O 1
ATOM 953 N N . SER A 1 117 ? 9.117 -15.703 -8.547 1 98.31 117 SER A N 1
ATOM 954 C CA . SER A 1 117 ? 10.453 -16.234 -8.805 1 98.31 117 SER A CA 1
ATOM 955 C C . SER A 1 117 ? 10.82 -16.109 -10.281 1 98.31 117 SER A C 1
ATOM 957 O O . SER A 1 117 ? 11.961 -15.797 -10.617 1 98.31 117 SER A O 1
ATOM 959 N N . GLN A 1 118 ? 9.852 -16.312 -11.141 1 97.06 118 GLN A N 1
ATOM 960 C CA . GLN A 1 118 ? 10.125 -16.203 -12.57 1 97.06 118 GLN A CA 1
ATOM 961 C C . GLN A 1 118 ? 10.438 -14.758 -12.953 1 97.06 118 GLN A C 1
ATOM 963 O O . GLN A 1 118 ? 11.312 -14.516 -13.789 1 97.06 118 GLN A O 1
ATOM 968 N N . ILE A 1 119 ? 9.734 -13.875 -12.383 1 98 119 ILE A N 1
ATOM 969 C CA . ILE A 1 119 ? 9.969 -12.453 -12.617 1 98 119 ILE A CA 1
ATOM 970 C C . ILE A 1 119 ? 11.391 -12.086 -12.188 1 98 119 ILE A C 1
ATOM 972 O O . ILE A 1 119 ? 12.117 -11.422 -12.922 1 98 119 ILE A O 1
ATOM 976 N N . LEU A 1 120 ? 11.805 -12.555 -11.07 1 97.81 120 LEU A N 1
ATOM 977 C CA . LEU A 1 120 ? 13.109 -12.203 -10.523 1 97.81 120 LEU A CA 1
ATOM 978 C C . LEU A 1 120 ? 14.227 -12.891 -11.312 1 97.81 120 LEU A C 1
ATOM 980 O O . LEU A 1 120 ? 15.305 -12.312 -11.492 1 97.81 120 LEU A O 1
ATOM 984 N N . ILE A 1 121 ? 13.961 -14.078 -11.805 1 95.88 121 ILE A N 1
ATOM 985 C CA . ILE A 1 121 ? 14.93 -14.758 -12.656 1 95.88 121 ILE A CA 1
ATOM 986 C C . ILE A 1 121 ? 15.109 -13.984 -13.961 1 95.88 121 ILE A C 1
ATOM 988 O O . ILE A 1 121 ? 16.234 -13.758 -14.406 1 95.88 121 ILE A O 1
ATOM 992 N N . ALA A 1 122 ? 14 -13.594 -14.508 1 95.19 122 ALA A N 1
ATOM 993 C CA . ALA A 1 122 ? 14.055 -12.828 -15.75 1 95.19 122 ALA A CA 1
ATOM 994 C C . ALA A 1 122 ? 14.867 -11.547 -15.57 1 95.19 122 ALA A C 1
ATOM 996 O O . ALA A 1 122 ? 15.695 -11.203 -16.422 1 95.19 122 ALA A O 1
ATOM 997 N N . TYR A 1 123 ? 14.617 -10.883 -14.469 1 96.12 123 TYR A N 1
ATOM 998 C CA . TYR A 1 123 ? 15.375 -9.672 -14.172 1 96.12 123 TYR A CA 1
ATOM 999 C C . TYR A 1 123 ? 16.859 -9.969 -14.062 1 96.12 123 TYR A C 1
ATOM 1001 O O . TYR A 1 123 ? 17.688 -9.273 -14.664 1 96.12 123 TYR A O 1
ATOM 1009 N N . SER A 1 124 ? 17.203 -10.961 -13.328 1 93.69 124 SER A N 1
ATOM 1010 C CA . SER A 1 124 ? 18.594 -11.297 -13.047 1 93.69 124 SER A CA 1
ATOM 1011 C C . SER A 1 124 ? 19.344 -11.633 -14.32 1 93.69 124 SER A C 1
ATOM 1013 O O . SER A 1 124 ? 20.469 -11.156 -14.539 1 93.69 124 SER A O 1
ATOM 1015 N N . VAL A 1 125 ? 18.734 -12.375 -15.164 1 91.31 125 VAL A N 1
ATOM 1016 C CA . VAL A 1 125 ? 19.375 -12.812 -16.406 1 91.31 125 VAL A CA 1
ATOM 1017 C C . VAL A 1 125 ? 19.516 -11.625 -17.359 1 91.31 125 VAL A C 1
ATOM 1019 O O . VAL A 1 125 ? 20.578 -11.43 -17.953 1 91.31 125 VAL A O 1
ATOM 1022 N N . ALA A 1 126 ? 18.484 -10.852 -17.406 1 92.12 126 ALA A N 1
ATOM 1023 C CA . ALA A 1 126 ? 18.516 -9.703 -18.312 1 92.12 126 ALA A CA 1
ATOM 1024 C C . ALA A 1 126 ? 19.484 -8.641 -17.812 1 92.12 126 ALA A C 1
ATOM 1026 O O . ALA A 1 126 ? 20.125 -7.961 -18.625 1 92.12 126 ALA A O 1
ATOM 1027 N N . HIS A 1 127 ? 19.531 -8.492 -16.516 1 90.44 127 HIS A N 1
ATOM 1028 C CA . HIS A 1 127 ? 20.422 -7.496 -15.938 1 90.44 127 HIS A CA 1
ATOM 1029 C C . HIS A 1 127 ? 21.875 -7.805 -16.281 1 90.44 127 HIS A C 1
ATOM 1031 O O . HIS A 1 127 ? 22.656 -6.898 -16.578 1 90.44 127 HIS A O 1
ATOM 1037 N N . GLU A 1 128 ? 22.25 -8.984 -16.203 1 86.44 128 GLU A N 1
ATOM 1038 C CA . GLU A 1 128 ? 23.609 -9.422 -16.531 1 86.44 128 GLU A CA 1
ATOM 1039 C C . GLU A 1 128 ? 23.938 -9.164 -18 1 86.44 128 GLU A C 1
ATOM 1041 O O . GLU A 1 128 ? 25.062 -8.773 -18.328 1 86.44 128 GLU A O 1
ATOM 1046 N N . ARG A 1 129 ? 22.953 -9.266 -18.797 1 85.06 129 ARG A N 1
ATOM 1047 C CA . ARG A 1 129 ? 23.203 -9.242 -20.234 1 85.06 129 ARG A CA 1
ATOM 1048 C C . ARG A 1 129 ? 23.031 -7.836 -20.797 1 85.06 129 ARG A C 1
ATOM 1050 O O . ARG A 1 129 ? 23.781 -7.414 -21.672 1 85.06 129 ARG A O 1
ATOM 1057 N N . TRP A 1 130 ? 21.984 -7.141 -20.234 1 90 130 TRP A N 1
ATOM 1058 C CA . TRP A 1 130 ? 21.562 -5.965 -20.984 1 90 130 TRP A CA 1
ATOM 1059 C C . TRP A 1 130 ? 21.5 -4.734 -20.078 1 90 130 TRP A C 1
ATOM 1061 O O . TRP A 1 130 ? 21.266 -3.621 -20.562 1 90 130 TRP A O 1
ATOM 1071 N N . GLY A 1 131 ? 21.734 -4.848 -18.859 1 87.31 131 GLY A N 1
ATOM 1072 C CA . GLY A 1 131 ? 21.719 -3.709 -17.953 1 87.31 131 GLY A CA 1
ATOM 1073 C C . GLY A 1 131 ? 20.391 -3.516 -17.25 1 87.31 131 GLY A C 1
ATOM 1074 O O . GLY A 1 131 ? 19.469 -4.309 -17.422 1 87.31 131 GLY A O 1
ATOM 1075 N N . TYR A 1 132 ? 20.281 -2.453 -16.516 1 87.19 132 TYR A N 1
ATOM 1076 C CA . TYR A 1 132 ? 19.203 -2.246 -15.555 1 87.19 132 TYR A CA 1
ATOM 1077 C C . TYR A 1 132 ? 17.875 -1.996 -16.281 1 87.19 132 TYR A C 1
ATOM 1079 O O . TYR A 1 132 ? 16.875 -2.637 -15.969 1 87.19 132 TYR A O 1
ATOM 1087 N N . LYS A 1 133 ? 17.844 -1.07 -17.188 1 88.06 133 LYS A N 1
ATOM 1088 C CA . LYS A 1 133 ? 16.609 -0.658 -17.828 1 88.06 133 LYS A CA 1
ATOM 1089 C C . LYS A 1 133 ? 15.953 -1.823 -18.578 1 88.06 133 LYS A C 1
ATOM 1091 O O . LYS A 1 133 ? 14.758 -2.082 -18.406 1 88.06 133 LYS A O 1
ATOM 1096 N N . LEU A 1 134 ? 16.719 -2.582 -19.281 1 92.38 134 LEU A N 1
ATOM 1097 C CA . LEU A 1 134 ? 16.203 -3.707 -20.047 1 92.38 134 LEU A CA 1
ATOM 1098 C C . LEU A 1 134 ? 15.844 -4.871 -19.125 1 92.38 134 LEU A C 1
ATOM 1100 O O . LEU A 1 134 ? 14.945 -5.66 -19.438 1 92.38 134 LEU A O 1
ATOM 1104 N N . ALA A 1 135 ? 16.484 -4.93 -17.984 1 94.44 135 ALA A N 1
ATOM 1105 C CA . ALA A 1 135 ? 16.188 -5.973 -17.016 1 94.44 135 ALA A CA 1
ATOM 1106 C C . ALA A 1 135 ? 14.805 -5.758 -16.391 1 94.44 135 ALA A C 1
ATOM 1108 O O . ALA A 1 135 ? 14.031 -6.707 -16.234 1 94.44 135 ALA A O 1
ATOM 1109 N N . TYR A 1 136 ? 14.531 -4.508 -16.141 1 95.12 136 TYR A N 1
ATOM 1110 C CA . TYR A 1 136 ? 13.203 -4.191 -15.633 1 95.12 136 TYR A CA 1
ATOM 1111 C C . TYR A 1 136 ? 12.133 -4.477 -16.688 1 95.12 136 TYR A C 1
ATOM 1113 O O . TYR A 1 136 ? 11.078 -5.027 -16.375 1 95.12 136 TYR A O 1
ATOM 1121 N N . ALA A 1 137 ? 12.438 -4.141 -17.859 1 96.44 137 ALA A N 1
ATOM 1122 C CA . ALA A 1 137 ? 11.484 -4.391 -18.938 1 96.44 137 ALA A CA 1
ATOM 1123 C C . ALA A 1 137 ? 11.227 -5.887 -19.109 1 96.44 137 ALA A C 1
ATOM 1125 O O . ALA A 1 137 ? 10.078 -6.305 -19.297 1 96.44 137 ALA A O 1
ATOM 1126 N N . ALA A 1 138 ? 12.25 -6.652 -19.016 1 96.06 138 ALA A N 1
ATOM 1127 C CA . ALA A 1 138 ? 12.117 -8.102 -19.125 1 96.06 138 ALA A CA 1
ATOM 1128 C C . ALA A 1 138 ? 11.273 -8.664 -17.984 1 96.06 138 ALA A C 1
ATOM 1130 O O . ALA A 1 138 ? 10.406 -9.508 -18.203 1 96.06 138 ALA A O 1
ATOM 1131 N N . ALA A 1 139 ? 11.539 -8.219 -16.797 1 97.12 139 ALA A N 1
ATOM 1132 C CA . ALA A 1 139 ? 10.789 -8.672 -15.625 1 97.12 139 ALA A CA 1
ATOM 1133 C C . ALA A 1 139 ? 9.305 -8.336 -15.758 1 97.12 139 ALA A C 1
ATOM 1135 O O . ALA A 1 139 ? 8.445 -9.172 -15.492 1 97.12 139 ALA A O 1
ATOM 1136 N N . ILE A 1 140 ? 9.055 -7.141 -16.234 1 97.44 140 ILE A N 1
ATOM 1137 C CA . ILE A 1 140 ? 7.68 -6.668 -16.391 1 97.44 140 ILE A CA 1
ATOM 1138 C C . ILE A 1 140 ? 6.988 -7.473 -17.484 1 97.44 140 ILE A C 1
ATOM 1140 O O . ILE A 1 140 ? 5.832 -7.875 -17.344 1 97.44 140 ILE A O 1
ATOM 1144 N N . LEU A 1 141 ? 7.68 -7.723 -18.5 1 97.19 141 LEU A N 1
ATOM 1145 C CA . LEU A 1 141 ? 7.121 -8.492 -19.609 1 97.19 141 LEU A CA 1
ATOM 1146 C C . LEU A 1 141 ? 6.805 -9.922 -19.172 1 97.19 141 LEU A C 1
ATOM 1148 O O . LEU A 1 141 ? 5.723 -10.438 -19.469 1 97.19 141 LEU A O 1
ATOM 1152 N N . VAL A 1 142 ? 7.688 -10.555 -18.484 1 96.19 142 VAL A N 1
ATOM 1153 C CA . VAL A 1 142 ? 7.469 -11.906 -17.984 1 96.19 142 VAL A CA 1
ATOM 1154 C C . VAL A 1 142 ? 6.289 -11.914 -17.016 1 96.19 142 VAL A C 1
ATOM 1156 O O . VAL A 1 142 ? 5.426 -12.789 -17.078 1 96.19 142 VAL A O 1
ATOM 1159 N N . GLY A 1 143 ? 6.277 -10.93 -16.141 1 97.38 143 GLY A N 1
ATOM 1160 C CA . GLY A 1 143 ? 5.137 -10.812 -15.25 1 97.38 143 GLY A CA 1
ATOM 1161 C C . GLY A 1 143 ? 3.816 -10.672 -15.977 1 97.38 143 GLY A C 1
ATOM 1162 O O . GLY A 1 143 ? 2.844 -11.359 -15.648 1 97.38 143 GLY A O 1
ATOM 1163 N N . ALA A 1 144 ? 3.814 -9.82 -16.984 1 95.44 144 ALA A N 1
ATOM 1164 C CA . ALA A 1 144 ? 2.602 -9.602 -17.766 1 95.44 144 ALA A CA 1
ATOM 1165 C C . ALA A 1 144 ? 2.143 -10.891 -18.438 1 95.44 144 ALA A C 1
ATOM 1167 O O . ALA A 1 144 ? 0.955 -11.219 -18.422 1 95.44 144 ALA A O 1
ATOM 1168 N N . ILE A 1 145 ? 3.031 -11.609 -19 1 94.88 145 ILE A N 1
ATOM 1169 C CA . ILE A 1 145 ? 2.711 -12.867 -19.672 1 94.88 145 ILE A CA 1
ATOM 1170 C C . ILE A 1 145 ? 2.141 -13.859 -18.656 1 94.88 145 ILE A C 1
ATOM 1172 O O . ILE A 1 145 ? 1.13 -14.516 -18.922 1 94.88 145 ILE A O 1
ATOM 1176 N N . LEU A 1 146 ? 2.723 -13.914 -17.531 1 94.94 146 LEU A N 1
ATOM 1177 C CA . LEU A 1 146 ? 2.305 -14.867 -16.5 1 94.94 146 LEU A CA 1
ATOM 1178 C C . LEU A 1 146 ? 0.939 -14.492 -15.938 1 94.94 146 LEU A C 1
ATOM 1180 O O . LEU A 1 146 ? 0.066 -15.352 -15.789 1 94.94 146 LEU A O 1
ATOM 1184 N N . PHE A 1 147 ? 0.738 -13.219 -15.648 1 95.06 147 PHE A N 1
ATOM 1185 C CA . PHE A 1 147 ? -0.497 -12.781 -15.008 1 95.06 147 PHE A CA 1
ATOM 1186 C C . PHE A 1 147 ? -1.654 -12.789 -16 1 95.06 147 PHE A C 1
ATOM 1188 O O . PHE A 1 147 ? -2.715 -13.352 -15.719 1 95.06 147 PHE A O 1
ATOM 1195 N N . ILE A 1 148 ? -1.451 -12.242 -17.141 1 90.75 148 ILE A N 1
ATOM 1196 C CA . ILE A 1 148 ? -2.488 -12.219 -18.172 1 90.75 148 ILE A CA 1
ATOM 1197 C C . ILE A 1 148 ? -2.775 -13.641 -18.641 1 90.75 148 ILE A C 1
ATOM 1199 O O . ILE A 1 148 ? -3.936 -14.031 -18.797 1 90.75 148 ILE A O 1
ATOM 1203 N N . GLY A 1 149 ? -1.732 -14.43 -18.812 1 90.62 149 GLY A N 1
ATOM 1204 C CA . GLY A 1 149 ? -1.908 -15.812 -19.219 1 90.62 149 GLY A CA 1
ATOM 1205 C C . GLY A 1 149 ? -2.676 -16.641 -18.203 1 90.62 149 GLY A C 1
ATOM 1206 O O . GLY A 1 149 ? -3.512 -17.469 -18.578 1 90.62 149 GLY A O 1
ATOM 1207 N N . SER A 1 150 ? -2.375 -16.391 -17 1 89.5 150 SER A N 1
ATOM 1208 C CA . SER A 1 150 ? -3.057 -17.156 -15.953 1 89.5 150 SER A CA 1
ATOM 1209 C C . SER A 1 150 ? -4.543 -16.812 -15.898 1 89.5 150 SER A C 1
ATOM 1211 O O . SER A 1 150 ? -5.383 -17.688 -15.719 1 89.5 150 SER A O 1
ATOM 1213 N N . GLU A 1 151 ? -4.871 -15.594 -16.047 1 86.56 151 GLU A N 1
ATOM 1214 C CA . GLU A 1 151 ? -6.27 -15.18 -16.062 1 86.56 151 GLU A CA 1
ATOM 1215 C C . GLU A 1 151 ? -7.008 -15.766 -17.266 1 86.56 151 GLU A C 1
ATOM 1217 O O . GLU A 1 151 ? -8.172 -16.172 -17.141 1 86.56 151 GLU A O 1
ATOM 1222 N N . GLU A 1 152 ? -6.336 -15.906 -18.297 1 85.06 152 GLU A N 1
ATOM 1223 C CA . GLU A 1 152 ? -6.957 -16.391 -19.531 1 85.06 152 GLU A CA 1
ATOM 1224 C C . GLU A 1 152 ? -7.133 -17.906 -19.516 1 85.06 152 GLU A C 1
ATOM 1226 O O . GLU A 1 152 ? -8.062 -18.438 -20.125 1 85.06 152 GLU A O 1
ATOM 1231 N N . LEU A 1 153 ? -6.324 -18.594 -18.688 1 80.25 153 LEU A N 1
ATOM 1232 C CA . LEU A 1 153 ? -6.301 -20.047 -18.828 1 80.25 153 LEU A CA 1
ATOM 1233 C C . LEU A 1 153 ? -6.844 -20.719 -17.562 1 80.25 153 LEU A C 1
ATOM 1235 O O . LEU A 1 153 ? -7.371 -21.828 -17.641 1 80.25 153 LEU A O 1
ATOM 1239 N N . LEU A 1 154 ? -6.711 -20.047 -16.469 1 77.12 154 LEU A N 1
ATOM 1240 C CA . LEU A 1 154 ? -6.934 -20.766 -15.211 1 77.12 154 LEU A CA 1
ATOM 1241 C C . LEU A 1 154 ? -8.422 -20.812 -14.867 1 77.12 154 LEU A C 1
ATOM 1243 O O . LEU A 1 154 ? -8.836 -21.547 -13.984 1 77.12 154 LEU A O 1
ATOM 1247 N N . TRP A 1 155 ? -9.148 -20.062 -15.57 1 71.75 155 TRP A N 1
ATOM 1248 C CA . TRP A 1 155 ? -10.586 -20.219 -15.398 1 71.75 155 TRP A CA 1
ATOM 1249 C C . TRP A 1 155 ? -11.031 -21.625 -15.773 1 71.75 155 TRP A C 1
ATOM 1251 O O . TRP A 1 155 ? -12.055 -22.109 -15.281 1 71.75 155 TRP A O 1
ATOM 1261 N N . MET A 1 156 ? -10.227 -22.297 -16.5 1 75.44 156 MET A N 1
ATOM 1262 C CA . MET A 1 156 ? -10.523 -23.672 -16.906 1 75.44 156 MET A CA 1
ATOM 1263 C C . MET A 1 156 ? -10.344 -24.641 -15.742 1 75.44 156 MET A C 1
ATOM 1265 O O . MET A 1 156 ? -10.938 -25.719 -15.734 1 75.44 156 MET A O 1
ATOM 1269 N N . LEU A 1 157 ? -9.586 -24.391 -14.711 1 77.12 157 LEU A N 1
ATOM 1270 C CA . LEU A 1 157 ? -9.328 -25.203 -13.531 1 77.12 157 LEU A CA 1
ATOM 1271 C C . LEU A 1 157 ? -10.203 -24.766 -12.367 1 77.12 157 LEU A C 1
ATOM 1273 O O . LEU A 1 157 ? -10.258 -25.438 -11.336 1 77.12 157 LEU A O 1
ATOM 1277 N N . PRO A 1 158 ? -11.219 -24.047 -12.617 1 75.69 158 PRO A N 1
ATOM 1278 C CA . PRO A 1 158 ? -12.047 -23.266 -11.695 1 75.69 158 PRO A CA 1
ATOM 1279 C C . PRO A 1 158 ? -11.305 -22.891 -10.414 1 75.69 158 PRO A C 1
ATOM 1281 O O . PRO A 1 158 ? -11.742 -23.234 -9.312 1 75.69 158 PRO A O 1
ATOM 1284 N N . SER A 1 159 ? -10.203 -22.312 -10.398 1 82.94 159 SER A N 1
ATOM 1285 C CA . SER A 1 159 ? -9.383 -21.859 -9.289 1 82.94 159 SER A CA 1
ATOM 1286 C C . SER A 1 159 ? -9.789 -20.453 -8.844 1 82.94 159 SER A C 1
ATOM 1288 O O . SER A 1 159 ? -9.992 -20.203 -7.652 1 82.94 159 SER A O 1
ATOM 1290 N N . TRP A 1 160 ? -9.805 -19.578 -9.797 1 88 160 TRP A N 1
ATOM 1291 C CA . TRP A 1 160 ? -10.328 -18.25 -9.508 1 88 160 TRP A CA 1
ATOM 1292 C C . TRP A 1 160 ? -10.844 -17.578 -10.773 1 88 160 TRP A C 1
ATOM 1294 O O . TRP A 1 160 ? -10.422 -17.922 -11.883 1 88 160 TRP A O 1
ATOM 1304 N N . TYR A 1 161 ? -11.812 -16.766 -10.609 1 89.12 161 TYR A N 1
ATOM 1305 C CA . TYR A 1 161 ? -12.281 -15.977 -11.742 1 89.12 161 TYR A CA 1
ATOM 1306 C C . TYR A 1 161 ? -12.852 -14.633 -11.281 1 89.12 161 TYR A C 1
ATOM 1308 O O . TYR A 1 161 ? -13.273 -14.492 -10.133 1 89.12 161 TYR A O 1
ATOM 1316 N N . ALA A 1 162 ? -12.82 -13.727 -12.188 1 90.94 162 ALA A N 1
ATOM 1317 C CA . ALA A 1 162 ? -13.289 -12.375 -11.898 1 90.94 162 ALA A CA 1
ATOM 1318 C C . ALA A 1 162 ? -14.789 -12.25 -12.18 1 90.94 162 ALA A C 1
ATOM 1320 O O . ALA A 1 162 ? -15.297 -12.828 -13.133 1 90.94 162 ALA A O 1
ATOM 1321 N N . ILE A 1 163 ? -15.414 -11.438 -11.289 1 92 163 ILE A N 1
ATOM 1322 C CA . ILE A 1 163 ? -16.828 -11.148 -11.477 1 92 163 ILE A CA 1
ATOM 1323 C C . ILE A 1 163 ? -17.078 -9.656 -11.234 1 92 163 ILE A C 1
ATOM 1325 O O . ILE A 1 163 ? -16.281 -8.977 -10.594 1 92 163 ILE A O 1
ATOM 1329 N N . ASN A 1 164 ? -18.109 -9.109 -11.852 1 92.88 164 ASN A N 1
ATOM 1330 C CA . ASN A 1 164 ? -18.578 -7.746 -11.625 1 92.88 164 ASN A CA 1
ATOM 1331 C C . ASN A 1 164 ? -17.547 -6.723 -12.094 1 92.88 164 ASN A C 1
ATOM 1333 O O . ASN A 1 164 ? -17.344 -5.703 -11.438 1 92.88 164 ASN A O 1
ATOM 1337 N N . VAL A 1 165 ? -16.797 -7.164 -13.125 1 94.62 165 VAL A N 1
ATOM 1338 C CA . VAL A 1 165 ? -15.812 -6.262 -13.703 1 94.62 165 VAL A CA 1
ATOM 1339 C C . VAL A 1 165 ? -15.844 -6.375 -15.227 1 94.62 165 VAL A C 1
ATOM 1341 O O . VAL A 1 165 ? -16.375 -7.34 -15.773 1 94.62 165 VAL A O 1
ATOM 1344 N N . ILE A 1 166 ? -15.359 -5.359 -15.836 1 94 166 ILE A N 1
ATOM 1345 C CA . ILE A 1 166 ? -15.195 -5.41 -17.281 1 94 166 ILE A CA 1
ATOM 1346 C C . ILE A 1 166 ? -14 -6.281 -17.641 1 94 166 ILE A C 1
ATOM 1348 O O . ILE A 1 166 ? -12.922 -6.133 -17.047 1 94 166 ILE A O 1
ATOM 1352 N N . LYS A 1 167 ? -14.273 -7.176 -18.703 1 92.94 167 LYS A N 1
ATOM 1353 C CA . LYS A 1 167 ? -13.219 -8.125 -19.062 1 92.94 167 LYS A CA 1
ATOM 1354 C C . LYS A 1 167 ? -12.883 -8.039 -20.54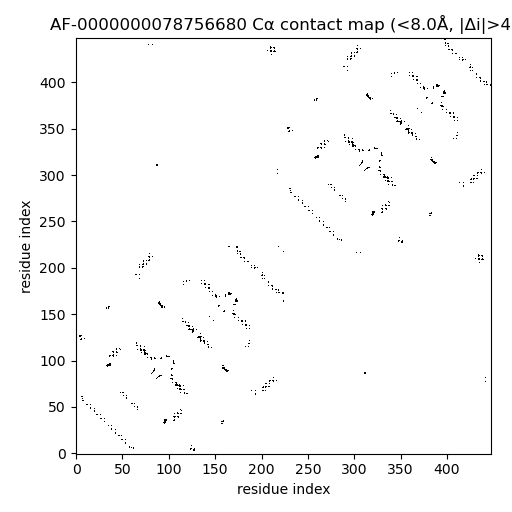7 1 92.94 167 LYS A C 1
ATOM 1356 O O . LYS A 1 167 ? -13.742 -7.719 -21.359 1 92.94 167 LYS A O 1
ATOM 1361 N N . TRP A 1 168 ? -11.711 -8.242 -20.828 1 91.5 168 TRP A N 1
ATOM 1362 C CA . TRP A 1 168 ? -11.234 -8.609 -22.156 1 91.5 168 TRP A CA 1
ATOM 1363 C C . TRP A 1 168 ? -10.961 -10.109 -22.234 1 91.5 168 TRP A C 1
ATOM 1365 O O . TRP A 1 168 ? -9.883 -10.57 -21.844 1 91.5 168 TRP A O 1
ATOM 1375 N N . GLY A 1 169 ? -12.016 -10.875 -22.844 1 89.56 169 GLY A N 1
ATOM 1376 C CA . GLY A 1 169 ? -11.945 -12.312 -22.656 1 89.56 169 GLY A CA 1
ATOM 1377 C C . GLY A 1 169 ? -12.188 -12.742 -21.219 1 89.56 169 GLY A C 1
ATOM 1378 O O . GLY A 1 169 ? -13.242 -12.453 -20.656 1 89.56 169 GLY A O 1
ATOM 1379 N N . HIS A 1 170 ? -11.148 -13.242 -20.625 1 88.31 170 HIS A N 1
ATOM 1380 C CA . HIS A 1 170 ? -11.281 -13.672 -19.234 1 88.31 170 HIS A CA 1
ATOM 1381 C C . HIS A 1 170 ? -10.391 -12.844 -18.312 1 88.31 170 HIS A C 1
ATOM 1383 O O . HIS A 1 170 ? -10.312 -13.109 -17.109 1 88.31 170 HIS A O 1
ATOM 1389 N N . VAL A 1 171 ? -9.828 -11.836 -18.922 1 91.25 171 VAL A N 1
ATOM 1390 C CA . VAL A 1 171 ? -8.898 -11.008 -18.156 1 91.25 171 VAL A CA 1
ATOM 1391 C C . VAL A 1 171 ? -9.617 -9.742 -17.672 1 91.25 171 VAL A C 1
ATOM 1393 O O . VAL A 1 171 ? -10.141 -8.977 -18.484 1 91.25 171 VAL A O 1
ATOM 1396 N N . ALA A 1 172 ? -9.664 -9.609 -16.391 1 93.56 172 ALA A N 1
ATOM 1397 C CA . ALA A 1 172 ? -10.211 -8.359 -15.859 1 93.56 172 ALA A CA 1
ATOM 1398 C C . ALA A 1 172 ? -9.344 -7.172 -16.25 1 93.56 172 ALA A C 1
ATOM 1400 O O . ALA A 1 172 ? -8.133 -7.164 -16 1 93.56 172 ALA A O 1
ATOM 1401 N N . ARG A 1 173 ? -9.906 -6.152 -16.75 1 94 173 ARG A N 1
ATOM 1402 C CA . ARG A 1 173 ? -9.172 -5.008 -17.281 1 94 173 ARG A CA 1
ATOM 1403 C C . ARG A 1 173 ? -8.508 -4.207 -16.172 1 94 173 ARG A C 1
ATOM 1405 O O . ARG A 1 173 ? -7.379 -3.742 -16.328 1 94 173 ARG A O 1
ATOM 1412 N N . TYR A 1 174 ? -9.195 -4.074 -15.031 1 95.31 174 TYR A N 1
ATOM 1413 C CA . TYR A 1 174 ? -8.719 -3.174 -13.984 1 95.31 174 TYR A CA 1
ATOM 1414 C C . TYR A 1 174 ? -7.43 -3.691 -13.359 1 95.31 174 TYR A C 1
ATOM 1416 O O . TYR A 1 174 ? -6.652 -2.918 -12.797 1 95.31 174 TYR A O 1
ATOM 1424 N N . ILE A 1 175 ? -7.145 -4.977 -13.477 1 95.81 175 ILE A N 1
ATOM 1425 C CA . ILE A 1 175 ? -6.07 -5.562 -12.68 1 95.81 175 ILE A CA 1
ATOM 1426 C C . ILE A 1 175 ? -4.766 -5.531 -13.469 1 95.81 175 ILE A C 1
ATOM 1428 O O . ILE A 1 175 ? -3.689 -5.773 -12.914 1 95.81 175 ILE A O 1
ATOM 1432 N N . ILE A 1 176 ? -4.746 -5.168 -14.719 1 94.38 176 ILE A N 1
ATOM 1433 C CA . ILE A 1 176 ? -3.6 -5.227 -15.617 1 94.38 176 ILE A CA 1
ATOM 1434 C C . ILE A 1 176 ? -2.523 -4.254 -15.141 1 94.38 176 ILE A C 1
ATOM 1436 O O . ILE A 1 176 ? -1.374 -4.648 -14.922 1 94.38 176 ILE A O 1
ATOM 1440 N N . LEU A 1 177 ? -2.881 -3.012 -14.883 1 94.88 177 LEU A N 1
ATOM 1441 C CA . LEU A 1 177 ? -1.906 -2.004 -14.484 1 94.88 177 LEU A CA 1
ATOM 1442 C C . LEU A 1 177 ? -1.326 -2.324 -13.109 1 94.88 177 LEU A C 1
ATOM 1444 O O . LEU A 1 177 ? -0.109 -2.266 -12.914 1 94.88 177 LEU A O 1
ATOM 1448 N N . PRO A 1 178 ? -2.146 -2.725 -12.156 1 96.75 178 PRO A N 1
ATOM 1449 C CA . PRO A 1 178 ? -1.602 -3.129 -10.859 1 96.75 178 PRO A CA 1
ATOM 1450 C C . PRO A 1 178 ? -0.634 -4.305 -10.969 1 96.75 178 PRO A C 1
ATOM 1452 O O . PRO A 1 178 ? 0.35 -4.367 -10.227 1 96.75 178 PRO A O 1
ATOM 1455 N N . GLU A 1 179 ? -0.861 -5.18 -11.844 1 97.25 179 GLU A N 1
ATOM 1456 C CA . GLU A 1 179 ? 0.015 -6.336 -12 1 97.25 179 GLU A CA 1
ATOM 1457 C C . GLU A 1 179 ? 1.354 -5.934 -12.609 1 97.25 179 GLU A C 1
ATOM 1459 O O . GLU A 1 179 ? 2.395 -6.5 -12.266 1 97.25 179 GLU A O 1
ATOM 1464 N N . ILE A 1 180 ? 1.316 -4.996 -13.469 1 96.44 180 ILE A N 1
ATOM 1465 C CA . ILE A 1 180 ? 2.555 -4.43 -14 1 96.44 180 ILE A CA 1
ATOM 1466 C C . ILE A 1 180 ? 3.346 -3.777 -12.867 1 96.44 180 ILE A C 1
ATOM 1468 O O . ILE A 1 180 ? 4.547 -4.016 -12.727 1 96.44 180 ILE A O 1
ATOM 1472 N N . LEU A 1 181 ? 2.641 -3.021 -12.102 1 96.62 181 LEU A N 1
ATOM 1473 C CA . LEU A 1 181 ? 3.277 -2.373 -10.953 1 96.62 181 LEU A CA 1
ATOM 1474 C C . LEU A 1 181 ? 3.832 -3.408 -9.984 1 96.62 181 LEU A C 1
ATOM 1476 O O . LEU A 1 181 ? 4.914 -3.223 -9.422 1 96.62 181 LEU A O 1
ATOM 1480 N N . LEU A 1 182 ? 3.072 -4.445 -9.789 1 98 182 LEU A N 1
ATOM 1481 C CA . LEU A 1 182 ? 3.512 -5.531 -8.922 1 98 182 LEU A CA 1
ATOM 1482 C C . LEU A 1 182 ? 4.848 -6.098 -9.391 1 98 182 LEU A C 1
ATOM 1484 O O . LEU A 1 182 ? 5.777 -6.246 -8.602 1 98 182 LEU A O 1
ATOM 1488 N N . SER A 1 183 ? 4.961 -6.34 -10.656 1 98.31 183 SER A N 1
ATOM 1489 C CA . SER A 1 183 ? 6.199 -6.883 -11.211 1 98.31 183 SER A CA 1
ATOM 1490 C C . SER A 1 183 ? 7.367 -5.93 -10.984 1 98.31 183 SER A C 1
ATOM 1492 O O . SER A 1 183 ? 8.453 -6.352 -10.594 1 98.31 183 SER A O 1
ATOM 1494 N N . PHE A 1 184 ? 7.098 -4.73 -11.18 1 97.12 184 PHE A N 1
ATOM 1495 C CA . PHE A 1 184 ? 8.117 -3.713 -10.953 1 97.12 184 PHE A CA 1
ATOM 1496 C C . PHE A 1 184 ? 8.547 -3.682 -9.492 1 97.12 184 PHE A C 1
ATOM 1498 O O . PHE A 1 184 ? 9.742 -3.67 -9.188 1 97.12 184 PHE A O 1
ATOM 1505 N N . MET A 1 185 ? 7.57 -3.729 -8.617 1 97.12 185 MET A N 1
ATOM 1506 C CA . MET A 1 185 ? 7.844 -3.59 -7.188 1 97.12 185 MET A CA 1
ATOM 1507 C C . MET A 1 185 ? 8.562 -4.824 -6.648 1 97.12 185 MET A C 1
ATOM 1509 O O . MET A 1 185 ? 9.391 -4.723 -5.746 1 97.12 185 MET A O 1
ATOM 1513 N N . ILE A 1 186 ? 8.219 -5.957 -7.199 1 98.44 186 ILE A N 1
ATOM 1514 C CA . ILE A 1 186 ? 8.898 -7.18 -6.801 1 98.44 186 ILE A CA 1
ATOM 1515 C C . ILE A 1 186 ? 10.406 -7.039 -7.047 1 98.44 186 ILE A C 1
ATOM 1517 O O . ILE A 1 186 ? 11.211 -7.293 -6.152 1 98.44 186 ILE A O 1
ATOM 1521 N N . VAL A 1 187 ? 10.773 -6.551 -8.195 1 97.69 187 VAL A N 1
ATOM 1522 C CA . VAL A 1 187 ? 12.18 -6.406 -8.562 1 97.69 187 VAL A CA 1
ATOM 1523 C C . VAL A 1 187 ? 12.82 -5.297 -7.734 1 97.69 187 VAL A C 1
ATOM 1525 O O . VAL A 1 187 ? 13.906 -5.477 -7.18 1 97.69 187 VAL A O 1
ATOM 1528 N N . PHE A 1 188 ? 12.156 -4.258 -7.629 1 95.88 188 PHE A N 1
ATOM 1529 C CA . PHE A 1 188 ? 12.688 -3.08 -6.949 1 95.88 188 PHE A CA 1
ATOM 1530 C C . PHE A 1 188 ? 12.977 -3.383 -5.484 1 95.88 188 PHE A C 1
ATOM 1532 O O . PHE A 1 188 ? 14.07 -3.098 -4.992 1 95.88 188 PHE A O 1
ATOM 1539 N N . VAL A 1 189 ? 12 -3.984 -4.828 1 96.69 189 VAL A N 1
ATOM 1540 C CA . VAL A 1 189 ? 12.133 -4.254 -3.4 1 96.69 189 VAL A CA 1
ATOM 1541 C C . VAL A 1 189 ? 13.148 -5.375 -3.18 1 96.69 189 VAL A C 1
ATOM 1543 O O . VAL A 1 189 ? 13.984 -5.289 -2.279 1 96.69 189 VAL A O 1
ATOM 1546 N N . PHE A 1 190 ? 13.102 -6.383 -3.982 1 97.69 190 PHE A N 1
ATOM 1547 C CA . PHE A 1 190 ? 14.07 -7.469 -3.859 1 97.69 190 PHE A CA 1
ATOM 1548 C C . PHE A 1 190 ? 15.5 -6.934 -3.951 1 97.69 190 PHE A C 1
ATOM 1550 O O . PHE A 1 190 ? 16.375 -7.344 -3.188 1 97.69 190 PHE A O 1
ATOM 1557 N N . GLY A 1 191 ? 15.797 -6.055 -4.867 1 95 191 GLY A N 1
ATOM 1558 C CA . GLY A 1 191 ? 17.125 -5.465 -5.02 1 95 191 GLY A CA 1
ATOM 1559 C C . GLY A 1 191 ? 17.609 -4.773 -3.762 1 95 191 GLY A C 1
ATOM 1560 O O . GLY A 1 191 ? 18.812 -4.707 -3.514 1 95 191 GLY A O 1
ATOM 1561 N N . ARG A 1 192 ? 16.703 -4.426 -2.928 1 92.81 192 ARG A N 1
ATOM 1562 C CA . ARG A 1 192 ? 17.078 -3.652 -1.745 1 92.81 192 ARG A CA 1
ATOM 1563 C C . ARG A 1 192 ? 17.219 -4.555 -0.524 1 92.81 192 ARG A C 1
ATOM 1565 O O . ARG A 1 192 ? 17.906 -4.207 0.434 1 92.81 192 ARG A O 1
ATOM 1572 N N . VAL A 1 193 ? 16.562 -5.727 -0.603 1 96.25 193 VAL A N 1
ATOM 1573 C CA . VAL A 1 193 ? 16.5 -6.488 0.64 1 96.25 193 VAL A CA 1
ATOM 1574 C C . VAL A 1 193 ? 17.266 -7.801 0.478 1 96.25 193 VAL A C 1
ATOM 1576 O O . VAL A 1 193 ? 17.531 -8.5 1.46 1 96.25 193 VAL A O 1
ATOM 1579 N N . LYS A 1 194 ? 17.656 -8.141 -0.65 1 94.31 194 LYS A N 1
ATOM 1580 C CA . LYS A 1 194 ? 18.172 -9.477 -0.951 1 94.31 194 LYS A CA 1
ATOM 1581 C C . LYS A 1 194 ? 19.375 -9.82 -0.071 1 94.31 194 LYS A C 1
ATOM 1583 O O . LYS A 1 194 ? 19.625 -10.992 0.215 1 94.31 194 LYS A O 1
ATOM 1588 N N . GLU A 1 195 ? 20.156 -8.82 0.397 1 94.31 195 GLU A N 1
ATOM 1589 C CA . GLU A 1 195 ? 21.344 -9.086 1.212 1 94.31 195 GLU A CA 1
ATOM 1590 C C . GLU A 1 195 ? 21.062 -8.828 2.689 1 94.31 195 GLU A C 1
ATOM 1592 O O . GLU A 1 195 ? 21.984 -8.742 3.496 1 94.31 195 GLU A O 1
ATOM 1597 N N . LYS A 1 196 ? 19.875 -8.727 3.031 1 95.25 196 LYS A N 1
ATOM 1598 C CA . LYS A 1 196 ? 19.516 -8.391 4.402 1 95.25 196 LYS A CA 1
ATOM 1599 C C . LYS A 1 196 ? 18.859 -9.578 5.109 1 95.25 196 LYS A C 1
ATOM 1601 O O . LYS A 1 196 ? 18.875 -10.703 4.59 1 95.25 196 LYS A O 1
ATOM 1606 N N . SER A 1 197 ? 18.422 -9.359 6.281 1 95.5 197 SER A N 1
ATOM 1607 C CA . SER A 1 197 ? 17.859 -10.422 7.117 1 95.5 197 SER A CA 1
ATOM 1608 C C . SER A 1 197 ? 16.438 -10.75 6.703 1 95.5 197 SER A C 1
ATOM 1610 O O . SER A 1 197 ? 15.844 -10.055 5.879 1 95.5 197 SER A O 1
ATOM 1612 N N . LEU A 1 198 ? 15.867 -11.781 7.297 1 95.94 198 LEU A N 1
ATOM 1613 C CA . LEU A 1 198 ? 14.508 -12.242 7.027 1 95.94 198 LEU A CA 1
ATOM 1614 C C . LEU A 1 198 ? 13.484 -11.18 7.395 1 95.94 198 LEU A C 1
ATOM 1616 O O . LEU A 1 198 ? 12.438 -11.062 6.75 1 95.94 198 LEU A O 1
ATOM 1620 N N . LEU A 1 199 ? 13.82 -10.414 8.359 1 95.56 199 LEU A N 1
ATOM 1621 C CA . LEU A 1 199 ? 12.93 -9.328 8.758 1 95.56 199 LEU A CA 1
ATOM 1622 C C . LEU A 1 199 ? 12.734 -8.344 7.609 1 95.56 199 LEU A C 1
ATOM 1624 O O . LEU A 1 199 ? 11.617 -7.895 7.355 1 95.56 199 LEU A O 1
ATOM 1628 N N . TRP A 1 200 ? 13.789 -8.07 6.918 1 94.94 200 TRP A N 1
ATOM 1629 C CA . TRP A 1 200 ? 13.719 -7.137 5.797 1 94.94 200 TRP A CA 1
ATOM 1630 C C . TRP A 1 200 ? 12.969 -7.758 4.621 1 94.94 200 TRP A C 1
ATOM 1632 O O . TRP A 1 200 ? 12.273 -7.062 3.883 1 94.94 200 TRP A O 1
ATOM 1642 N N . TYR A 1 201 ? 13.047 -9.102 4.492 1 97.25 201 TYR A N 1
ATOM 1643 C CA . TYR A 1 201 ? 12.242 -9.805 3.5 1 97.25 201 TYR A CA 1
ATOM 1644 C C . TYR A 1 201 ? 10.758 -9.641 3.791 1 97.25 201 TYR A C 1
ATOM 1646 O O . TYR A 1 201 ? 9.969 -9.359 2.887 1 97.25 201 TYR A O 1
ATOM 1654 N N . THR A 1 202 ? 10.523 -9.781 5.016 1 97.5 202 THR A N 1
ATOM 1655 C CA . THR A 1 202 ? 9.141 -9.695 5.453 1 97.5 202 THR A CA 1
ATOM 1656 C C . THR A 1 202 ? 8.594 -8.281 5.25 1 97.5 202 THR A C 1
ATOM 1658 O O . THR A 1 202 ? 7.504 -8.109 4.691 1 97.5 202 THR A O 1
ATOM 1661 N N . CYS A 1 203 ? 9.336 -7.254 5.598 1 94.88 203 CYS A N 1
ATOM 1662 C CA . CYS A 1 203 ? 8.914 -5.867 5.434 1 94.88 203 CYS A CA 1
ATOM 1663 C C . CYS A 1 203 ? 8.773 -5.512 3.959 1 94.88 203 CYS A C 1
ATOM 1665 O O . CYS A 1 203 ? 7.809 -4.855 3.562 1 94.88 203 CYS A O 1
ATOM 1667 N N . GLY A 1 204 ? 9.766 -5.984 3.23 1 96.94 204 GLY A N 1
ATOM 1668 C CA . GLY A 1 204 ? 9.711 -5.738 1.798 1 96.94 204 GLY A CA 1
ATOM 1669 C C . GLY A 1 204 ? 8.523 -6.398 1.121 1 96.94 204 GLY A C 1
ATOM 1670 O O . GLY A 1 204 ? 7.848 -5.781 0.297 1 96.94 204 GLY A O 1
ATOM 1671 N N . ALA A 1 205 ? 8.297 -7.621 1.495 1 98.19 205 ALA A N 1
ATOM 1672 C CA . ALA A 1 205 ? 7.176 -8.367 0.926 1 98.19 205 ALA A CA 1
ATOM 1673 C C . ALA A 1 205 ? 5.844 -7.719 1.303 1 98.19 205 ALA A C 1
ATOM 1675 O O . ALA A 1 205 ? 4.938 -7.617 0.471 1 98.19 205 ALA A O 1
ATOM 1676 N N . ALA A 1 206 ? 5.727 -7.309 2.516 1 96.69 206 ALA A N 1
ATOM 1677 C CA . ALA A 1 206 ? 4.523 -6.609 2.963 1 96.69 206 ALA A CA 1
ATOM 1678 C C . ALA A 1 206 ? 4.305 -5.328 2.16 1 96.69 206 ALA A C 1
ATOM 1680 O O . ALA A 1 206 ? 3.184 -5.031 1.745 1 96.69 206 ALA A O 1
ATOM 1681 N N . LEU A 1 207 ? 5.387 -4.621 1.956 1 95.75 207 LEU A N 1
ATOM 1682 C CA . LEU A 1 207 ? 5.316 -3.385 1.188 1 95.75 207 LEU A CA 1
ATOM 1683 C C . LEU A 1 207 ? 4.801 -3.646 -0.222 1 95.75 207 LEU A C 1
ATOM 1685 O O . LEU A 1 207 ? 3.904 -2.947 -0.7 1 95.75 207 LEU A O 1
ATOM 1689 N N . VAL A 1 208 ? 5.34 -4.637 -0.846 1 97.88 208 VAL A N 1
ATOM 1690 C CA . VAL A 1 208 ? 4.934 -4.996 -2.201 1 97.88 208 VAL A CA 1
ATOM 1691 C C . VAL A 1 208 ? 3.449 -5.352 -2.221 1 97.88 208 VAL A C 1
ATOM 1693 O O . VAL A 1 208 ? 2.701 -4.875 -3.078 1 97.88 208 VAL A O 1
ATOM 1696 N N . SER A 1 209 ? 3.072 -6.113 -1.271 1 98.12 209 SER A N 1
ATOM 1697 C CA . SER A 1 209 ? 1.681 -6.543 -1.185 1 98.12 209 SER A CA 1
ATOM 1698 C C . SER A 1 209 ? 0.749 -5.359 -0.95 1 98.12 209 SER A C 1
ATOM 1700 O O . SER A 1 209 ? -0.324 -5.281 -1.552 1 98.12 209 SER A O 1
ATOM 1702 N N . PHE A 1 210 ? 1.176 -4.484 -0.122 1 96.88 210 PHE A N 1
ATOM 1703 C CA . PHE A 1 210 ? 0.357 -3.326 0.212 1 96.88 210 PHE A CA 1
ATOM 1704 C C . PHE A 1 210 ? 0.198 -2.41 -0.995 1 96.88 210 PHE A C 1
ATOM 1706 O O . PHE A 1 210 ? -0.909 -1.961 -1.298 1 96.88 210 PHE A O 1
ATOM 1713 N N . ILE A 1 211 ? 1.25 -2.213 -1.647 1 96.19 211 ILE A N 1
ATOM 1714 C CA . ILE A 1 211 ? 1.202 -1.352 -2.824 1 96.19 211 ILE A CA 1
ATOM 1715 C C . ILE A 1 211 ? 0.32 -1.991 -3.895 1 96.19 211 ILE A C 1
ATOM 1717 O O . ILE A 1 211 ? -0.494 -1.311 -4.523 1 96.19 211 ILE A O 1
ATOM 1721 N N . TYR A 1 212 ? 0.473 -3.25 -4.055 1 97.75 212 TYR A N 1
ATOM 1722 C CA . TYR A 1 212 ? -0.343 -3.959 -5.035 1 97.75 212 TYR A CA 1
ATOM 1723 C C . TYR A 1 212 ? -1.822 -3.871 -4.68 1 97.75 212 TYR A C 1
ATOM 1725 O O . TYR A 1 212 ? -2.662 -3.615 -5.543 1 97.75 212 TYR A O 1
ATOM 1733 N N . THR A 1 213 ? -2.098 -4.082 -3.422 1 96.94 213 THR A N 1
ATOM 1734 C CA . THR A 1 213 ? -3.48 -4.035 -2.961 1 96.94 213 THR A CA 1
ATOM 1735 C C . THR A 1 213 ? -4.09 -2.66 -3.217 1 96.94 213 THR A C 1
ATOM 1737 O O . THR A 1 213 ? -5.18 -2.553 -3.783 1 96.94 213 THR A O 1
ATOM 1740 N N . ALA A 1 214 ? -3.391 -1.668 -2.809 1 95.5 214 ALA A N 1
ATOM 1741 C CA . ALA A 1 214 ? -3.885 -0.306 -2.99 1 95.5 214 ALA A CA 1
ATOM 1742 C C . ALA A 1 214 ? -4.07 0.016 -4.469 1 95.5 214 ALA A C 1
ATOM 1744 O O . ALA A 1 214 ? -5.074 0.618 -4.859 1 95.5 214 ALA A O 1
ATOM 1745 N N . ALA A 1 215 ? -3.137 -0.392 -5.27 1 95.69 215 ALA A N 1
ATOM 1746 C CA . ALA A 1 215 ? -3.215 -0.144 -6.707 1 95.69 215 ALA A CA 1
ATOM 1747 C C . ALA A 1 215 ? -4.406 -0.869 -7.324 1 95.69 215 ALA A C 1
ATOM 1749 O O . ALA A 1 215 ? -5.094 -0.322 -8.195 1 95.69 215 ALA A O 1
ATOM 1750 N N . ALA A 1 216 ? -4.617 -2.066 -6.887 1 96.38 216 ALA A N 1
ATOM 1751 C CA . ALA A 1 216 ? -5.734 -2.85 -7.402 1 96.38 216 ALA A CA 1
ATOM 1752 C C . ALA A 1 216 ? -7.07 -2.195 -7.055 1 96.38 216 ALA A C 1
ATOM 1754 O O . ALA A 1 216 ? -7.949 -2.076 -7.91 1 96.38 216 ALA A O 1
ATOM 1755 N N . VAL A 1 217 ? -7.184 -1.749 -5.855 1 94.5 217 VAL A N 1
ATOM 1756 C CA . VAL A 1 217 ? -8.43 -1.127 -5.406 1 94.5 217 VAL A CA 1
ATOM 1757 C C . VAL A 1 217 ? -8.633 0.195 -6.141 1 94.5 217 VAL A C 1
ATOM 1759 O O . VAL A 1 217 ? -9.742 0.494 -6.59 1 94.5 217 VAL A O 1
ATOM 1762 N N . LEU A 1 218 ? -7.562 0.915 -6.234 1 93.12 218 LEU A N 1
ATOM 1763 C CA . LEU A 1 218 ? -7.66 2.184 -6.949 1 93.12 218 LEU A CA 1
ATOM 1764 C C . LEU A 1 218 ? -8.055 1.958 -8.406 1 93.12 218 LEU A C 1
ATOM 1766 O O . LEU A 1 218 ? -8.914 2.664 -8.938 1 93.12 218 LEU A O 1
ATOM 1770 N N . SER A 1 219 ? -7.418 1.044 -9.008 1 94.56 219 SER A N 1
ATOM 1771 C CA . SER A 1 219 ? -7.723 0.737 -10.406 1 94.56 219 SER A CA 1
ATOM 1772 C C . SER A 1 219 ? -9.164 0.282 -10.57 1 94.56 219 SER A C 1
ATOM 1774 O O . SER A 1 219 ? -9.836 0.671 -11.523 1 94.56 219 SER A O 1
ATOM 1776 N N . TYR A 1 220 ? -9.609 -0.509 -9.648 1 94.5 220 TYR A N 1
ATOM 1777 C CA . TYR A 1 220 ? -11 -0.939 -9.68 1 94.5 220 TYR A CA 1
ATOM 1778 C C . TYR A 1 220 ? -11.938 0.251 -9.531 1 94.5 220 TYR A C 1
ATOM 1780 O O . TYR A 1 220 ? -12.938 0.354 -10.242 1 94.5 220 TYR A O 1
ATOM 1788 N N . HIS A 1 221 ? -11.578 1.122 -8.648 1 91.75 221 HIS A N 1
ATOM 1789 C CA . HIS A 1 221 ? -12.406 2.303 -8.422 1 91.75 221 HIS A CA 1
ATOM 1790 C C . HIS A 1 221 ? -12.484 3.172 -9.672 1 91.75 221 HIS A C 1
ATOM 1792 O O . HIS A 1 221 ? -13.547 3.699 -10 1 91.75 221 HIS A O 1
ATOM 1798 N N . LEU A 1 222 ? -11.367 3.26 -10.352 1 90.12 222 LEU A N 1
ATOM 1799 C CA . LEU A 1 222 ? -11.289 4.176 -11.477 1 90.12 222 LEU A CA 1
ATOM 1800 C C . LEU A 1 222 ? -11.828 3.523 -12.75 1 90.12 222 LEU A C 1
ATOM 1802 O O . LEU A 1 222 ? -12.367 4.203 -13.625 1 90.12 222 LEU A O 1
ATOM 1806 N N . MET A 1 223 ? -11.672 2.244 -12.875 1 85 223 MET A N 1
ATOM 1807 C CA . MET A 1 223 ? -11.93 1.604 -14.156 1 85 223 MET A CA 1
ATOM 1808 C C . MET A 1 223 ? -12.961 0.494 -14.023 1 85 223 MET A C 1
ATOM 1810 O O . MET A 1 223 ? -13.344 -0.136 -15.008 1 85 223 MET A O 1
ATOM 1814 N N . GLY A 1 224 ? -13.18 0.163 -12.789 1 70.69 224 GLY A N 1
ATOM 1815 C CA . GLY A 1 224 ? -13.992 -1.026 -12.586 1 70.69 224 GLY A CA 1
ATOM 1816 C C . GLY A 1 224 ? -15.438 -0.832 -12.992 1 70.69 224 GLY A C 1
ATOM 1817 O O . GLY A 1 224 ? -15.867 0.292 -13.258 1 70.69 224 GLY A O 1
ATOM 1818 N N . MET B 1 1 ? 25.812 21.75 4.906 1 31.25 1 MET B N 1
ATOM 1819 C CA . MET B 1 1 ? 24.75 22.141 5.832 1 31.25 1 MET B CA 1
ATOM 1820 C C . MET B 1 1 ? 24.281 20.953 6.656 1 31.25 1 MET B C 1
ATOM 1822 O O . MET B 1 1 ? 24.125 19.859 6.125 1 31.25 1 MET B O 1
ATOM 1826 N N . ASN B 1 2 ? 24.5 20.891 7.895 1 38.38 2 ASN B N 1
ATOM 1827 C CA . ASN B 1 2 ? 24.125 19.844 8.844 1 38.38 2 ASN B CA 1
ATOM 1828 C C . ASN B 1 2 ? 22.641 19.516 8.773 1 38.38 2 ASN B C 1
ATOM 1830 O O . ASN B 1 2 ? 21.797 20.312 9.18 1 38.38 2 ASN B O 1
ATOM 1834 N N . TYR B 1 3 ? 22.172 18.766 7.887 1 46.09 3 TYR B N 1
ATOM 1835 C CA . TYR B 1 3 ? 20.875 18.328 7.41 1 46.09 3 TYR B CA 1
ATOM 1836 C C . TYR B 1 3 ? 20 17.875 8.57 1 46.09 3 TYR B C 1
ATOM 1838 O O . TYR B 1 3 ? 18.844 17.484 8.375 1 46.09 3 TYR B O 1
ATOM 1846 N N . ASN B 1 4 ? 20.672 17.969 9.883 1 56.34 4 ASN B N 1
ATOM 1847 C CA . ASN B 1 4 ? 20.062 17.406 11.078 1 56.34 4 ASN B CA 1
ATOM 1848 C C . ASN B 1 4 ? 19.359 18.484 11.898 1 56.34 4 ASN B C 1
ATOM 1850 O O . ASN B 1 4 ? 18.719 18.172 12.906 1 56.34 4 ASN B O 1
ATOM 1854 N N . ARG B 1 5 ? 19.578 19.844 11.531 1 68.06 5 ARG B N 1
ATOM 1855 C CA . ARG B 1 5 ? 18.953 20.859 12.383 1 68.06 5 ARG B CA 1
ATOM 1856 C C . ARG B 1 5 ? 17.797 21.547 11.664 1 68.06 5 ARG B C 1
ATOM 1858 O O . ARG B 1 5 ? 17.844 21.75 10.453 1 68.06 5 ARG B O 1
ATOM 1865 N N . SER B 1 6 ? 16.766 21.797 12.453 1 79.88 6 SER B N 1
ATOM 1866 C CA . SER B 1 6 ? 15.664 22.578 11.906 1 79.88 6 SER B CA 1
ATOM 1867 C C . SER B 1 6 ? 16.109 24 11.57 1 79.88 6 SER B C 1
ATOM 1869 O O . SER B 1 6 ? 16.891 24.594 12.312 1 79.88 6 SER B O 1
ATOM 1871 N N . ASP B 1 7 ? 15.742 24.562 10.531 1 88.19 7 ASP B N 1
ATOM 1872 C CA . ASP B 1 7 ? 16.109 25.906 10.117 1 88.19 7 ASP B CA 1
ATOM 1873 C C . ASP B 1 7 ? 15.031 26.922 10.492 1 88.19 7 ASP B C 1
ATOM 1875 O O . ASP B 1 7 ? 14.938 28 9.898 1 88.19 7 ASP B O 1
ATOM 1879 N N . PHE B 1 8 ? 14.117 26.484 11.406 1 89.12 8 PHE B N 1
ATOM 1880 C CA . PHE B 1 8 ? 13.086 27.359 11.938 1 89.12 8 PHE B CA 1
ATOM 1881 C C . PHE B 1 8 ? 12.984 27.234 13.453 1 89.12 8 PHE B C 1
ATOM 1883 O O . PHE B 1 8 ? 13.469 26.25 14.031 1 89.12 8 PHE B O 1
ATOM 1890 N N . ARG B 1 9 ? 12.586 28.297 14.117 1 86.38 9 ARG B N 1
ATOM 1891 C CA . ARG B 1 9 ? 12.328 28.281 15.555 1 86.38 9 ARG B CA 1
ATOM 1892 C C . ARG B 1 9 ? 10.898 27.844 15.852 1 86.38 9 ARG B C 1
ATOM 1894 O O . ARG B 1 9 ? 9.945 28.469 15.352 1 86.38 9 ARG B O 1
ATOM 1901 N N . LEU B 1 10 ? 10.625 26.844 16.719 1 85.81 10 LEU B N 1
ATOM 1902 C CA . LEU B 1 10 ? 9.297 26.328 17.031 1 85.81 10 LEU B CA 1
ATOM 1903 C C . LEU B 1 10 ? 8.422 27.422 17.641 1 85.81 10 LEU B C 1
ATOM 1905 O O . LEU B 1 10 ? 7.223 27.484 17.359 1 85.81 10 LEU B O 1
ATOM 1909 N N . ALA B 1 11 ? 8.961 28.234 18.438 1 89 11 ALA B N 1
ATOM 1910 C CA . ALA B 1 11 ? 8.219 29.281 19.125 1 89 11 ALA B CA 1
ATOM 1911 C C . ALA B 1 11 ? 7.582 30.25 18.125 1 89 11 ALA B C 1
ATOM 1913 O O . ALA B 1 11 ? 6.559 30.859 18.406 1 89 11 ALA B O 1
ATOM 1914 N N . SER B 1 12 ? 8.172 30.328 16.953 1 91.88 12 SER B N 1
ATOM 1915 C CA . SER B 1 12 ? 7.648 31.25 15.945 1 91.88 12 SER B CA 1
ATOM 1916 C C . SER B 1 12 ? 6.352 30.734 15.336 1 91.88 12 SER B C 1
ATOM 1918 O O . SER B 1 12 ? 5.648 31.453 14.641 1 91.88 12 SER B O 1
ATOM 1920 N N . ALA B 1 13 ? 6.016 29.5 15.648 1 91.19 13 ALA B N 1
ATOM 1921 C CA . ALA B 1 13 ? 4.781 28.906 15.148 1 91.19 13 ALA B CA 1
ATOM 1922 C C . ALA B 1 13 ? 3.576 29.391 15.953 1 91.19 13 ALA B C 1
ATOM 1924 O O . ALA B 1 13 ? 2.439 29.312 15.484 1 91.19 13 ALA B O 1
ATOM 1925 N N . LEU B 1 14 ? 3.779 29.859 17.141 1 89.5 14 LEU B N 1
ATOM 1926 C CA . LEU B 1 14 ? 2.73 30.094 18.125 1 89.5 14 LEU B CA 1
ATOM 1927 C C . LEU B 1 14 ? 1.734 31.141 17.641 1 89.5 14 LEU B C 1
ATOM 1929 O O . LEU B 1 14 ? 0.523 30.906 17.672 1 89.5 14 LEU B O 1
ATOM 1933 N N . PRO B 1 15 ? 2.234 32.281 17.156 1 92.38 15 PRO B N 1
ATOM 1934 C CA . PRO B 1 15 ? 1.261 33.25 16.656 1 92.38 15 PRO B CA 1
ATOM 1935 C C . PRO B 1 15 ? 0.417 32.719 15.508 1 92.38 15 PRO B C 1
ATOM 1937 O O . PRO B 1 15 ? -0.771 33.031 15.406 1 92.38 15 PRO B O 1
ATOM 1940 N N . TRP B 1 16 ? 0.98 31.969 14.68 1 92.94 16 TRP B N 1
ATOM 1941 C CA . TRP B 1 16 ? 0.273 31.422 13.523 1 92.94 16 TRP B CA 1
ATOM 1942 C C . TRP B 1 16 ? -0.745 30.375 13.961 1 92.94 16 TRP B C 1
ATOM 1944 O O . TRP B 1 16 ? -1.866 30.328 13.453 1 92.94 16 TRP B O 1
ATOM 1954 N N . GLN B 1 17 ? -0.361 29.562 14.938 1 92.19 17 GLN B N 1
ATOM 1955 C CA . GLN B 1 17 ? -1.283 28.578 15.484 1 92.19 17 GLN B CA 1
ATOM 1956 C C . GLN B 1 17 ? -2.453 29.25 16.203 1 92.19 17 GLN B C 1
ATOM 1958 O O . GLN B 1 17 ? -3.598 28.812 16.078 1 92.19 17 GLN B O 1
ATOM 1963 N N . PHE B 1 18 ? -2.074 30.25 16.906 1 92.31 18 PHE B N 1
ATOM 1964 C CA . PHE B 1 18 ? -3.111 31 17.609 1 92.31 18 PHE B CA 1
ATOM 1965 C C . PHE B 1 18 ? -4.078 31.641 16.609 1 92.31 18 PHE B C 1
ATOM 1967 O O . PHE B 1 18 ? -5.297 31.562 16.797 1 92.31 18 PHE B O 1
ATOM 1974 N N . LEU B 1 19 ? -3.549 32.281 15.641 1 94.31 19 LEU B N 1
ATOM 1975 C CA . LEU B 1 19 ? -4.383 32.875 14.602 1 94.31 19 LEU B CA 1
ATOM 1976 C C . LEU B 1 19 ? -5.277 31.828 13.953 1 94.31 19 LEU B C 1
ATOM 1978 O O . LEU B 1 19 ? -6.461 32.062 13.719 1 94.31 19 LEU B O 1
ATOM 1982 N N . PHE B 1 20 ? -4.754 30.672 13.672 1 94.94 20 PHE B N 1
ATOM 1983 C CA . PHE B 1 20 ? -5.527 29.594 13.07 1 94.94 20 PHE B CA 1
ATOM 1984 C C . PHE B 1 20 ? -6.652 29.156 14 1 94.94 20 PHE B C 1
ATOM 1986 O O . PHE B 1 20 ? -7.781 28.938 13.555 1 94.94 20 PHE B O 1
ATOM 1993 N N . LEU B 1 21 ? -6.348 29.062 15.266 1 91.62 21 LEU B N 1
ATOM 1994 C CA . LEU B 1 21 ? -7.348 28.656 16.25 1 91.62 21 LEU B CA 1
ATOM 1995 C C . LEU B 1 21 ? -8.477 29.672 16.328 1 91.62 21 LEU B C 1
ATOM 1997 O O . LEU B 1 21 ? -9.648 29.297 16.422 1 91.62 21 LEU B 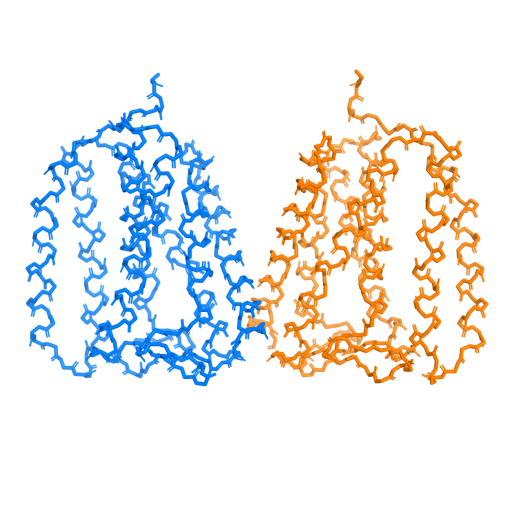O 1
ATOM 2001 N N . VAL B 1 22 ? -8.156 30.906 16.297 1 92.94 22 VAL B N 1
ATOM 2002 C CA . VAL B 1 22 ? -9.141 31.969 16.359 1 92.94 22 VAL B CA 1
ATOM 2003 C C . VAL B 1 22 ? -10.039 31.922 15.125 1 92.94 22 VAL B C 1
ATOM 2005 O O . VAL B 1 22 ? -11.266 32 15.242 1 92.94 22 VAL B O 1
ATOM 2008 N N . ILE B 1 23 ? -9.438 31.766 14.023 1 92.56 23 ILE B N 1
ATOM 2009 C CA . ILE B 1 23 ? -10.188 31.719 12.773 1 92.56 23 ILE B CA 1
ATOM 2010 C C . ILE B 1 23 ? -11.078 30.469 12.758 1 92.56 23 ILE B C 1
ATOM 2012 O O . ILE B 1 23 ? -12.227 30.531 12.328 1 92.56 23 ILE B O 1
ATOM 2016 N N . THR B 1 24 ? -10.516 29.375 13.234 1 90.19 24 THR B N 1
ATOM 2017 C CA . THR B 1 24 ? -11.281 28.125 13.32 1 90.19 24 THR B CA 1
ATOM 2018 C C . THR B 1 24 ? -12.5 28.312 14.211 1 90.19 24 THR B C 1
ATOM 2020 O O . THR B 1 24 ? -13.617 27.938 13.836 1 90.19 24 THR B O 1
ATOM 2023 N N . ALA B 1 25 ? -12.328 28.922 15.367 1 88.75 25 ALA B N 1
ATOM 2024 C CA . ALA B 1 25 ? -13.43 29.156 16.297 1 88.75 25 ALA B CA 1
ATOM 2025 C C . ALA B 1 25 ? -14.492 30.062 15.672 1 88.75 25 ALA B C 1
ATOM 2027 O O . ALA B 1 25 ? -15.688 29.781 15.789 1 88.75 25 ALA B O 1
ATOM 2028 N N . ALA B 1 26 ? -14.078 31.016 15.023 1 89.44 26 ALA B N 1
ATOM 2029 C CA . ALA B 1 26 ? -15 31.938 14.375 1 89.44 26 ALA B CA 1
ATOM 2030 C C . ALA B 1 26 ? -15.797 31.25 13.273 1 89.44 26 ALA B C 1
ATOM 2032 O O . ALA B 1 26 ? -17.016 31.391 13.195 1 89.44 26 ALA B O 1
ATOM 2033 N N . LEU B 1 27 ? -15.109 30.5 12.453 1 86.88 27 LEU B N 1
ATOM 2034 C CA . LEU B 1 27 ? -15.75 29.812 11.336 1 86.88 27 LEU B CA 1
ATOM 2035 C C . LEU B 1 27 ? -16.75 28.781 11.836 1 86.88 27 LEU B C 1
ATOM 2037 O O . LEU B 1 27 ? -17.844 28.641 11.281 1 86.88 27 LEU B O 1
ATOM 2041 N N . LEU B 1 28 ? -16.328 28.094 12.875 1 83 28 LEU B N 1
ATOM 2042 C CA . LEU B 1 28 ? -17.188 27.016 13.383 1 83 28 LEU B CA 1
ATOM 2043 C C . LEU B 1 28 ? -18.359 27.578 14.172 1 83 28 LEU B C 1
ATOM 2045 O O . LEU B 1 28 ? -19.406 26.953 14.273 1 83 28 LEU B O 1
ATOM 2049 N N . TRP B 1 29 ? -18.188 28.766 14.688 1 82.5 29 TRP B N 1
ATOM 2050 C CA . TRP B 1 29 ? -19.266 29.422 15.414 1 82.5 29 TRP B CA 1
ATOM 2051 C C . TRP B 1 29 ? -20.391 29.844 14.461 1 82.5 29 TRP B C 1
ATOM 2053 O O . TRP B 1 29 ? -21.562 29.719 14.789 1 82.5 29 TRP B O 1
ATOM 2063 N N . PHE B 1 30 ? -20.062 30.234 13.266 1 79.75 30 PHE B N 1
ATOM 2064 C CA . PHE B 1 30 ? -21.047 30.75 12.328 1 79.75 30 PHE B CA 1
ATOM 2065 C C . PHE B 1 30 ? -21.484 29.656 11.352 1 79.75 30 PHE B C 1
ATOM 2067 O O . PHE B 1 30 ? -22.328 29.906 10.484 1 79.75 30 PHE B O 1
ATOM 2074 N N . ARG B 1 31 ? -21.094 28.469 11.641 1 74.62 31 ARG B N 1
ATOM 2075 C CA . ARG B 1 31 ? -21.359 27.406 10.672 1 74.62 31 ARG B CA 1
ATOM 2076 C C . ARG B 1 31 ? -22.797 26.906 10.805 1 74.62 31 ARG B C 1
ATOM 2078 O O . ARG B 1 31 ? -23.375 26.953 11.891 1 74.62 31 ARG B O 1
ATOM 2085 N N . THR B 1 32 ? -23.344 26.656 9.625 1 73.88 32 THR B N 1
ATOM 2086 C CA . THR B 1 32 ? -24.578 25.875 9.555 1 73.88 32 THR B CA 1
ATOM 2087 C C . THR B 1 32 ? -24.297 24.469 9.016 1 73.88 32 THR B C 1
ATOM 2089 O O . THR B 1 32 ? -23.281 24.25 8.344 1 73.88 32 THR B O 1
ATOM 2092 N N . PRO B 1 33 ? -25.078 23.578 9.469 1 72.81 33 PRO B N 1
ATOM 2093 C CA . PRO B 1 33 ? -24.875 22.219 8.945 1 72.81 33 PRO B CA 1
ATOM 2094 C C . PRO B 1 33 ? -24.812 22.188 7.418 1 72.81 33 PRO B C 1
ATOM 2096 O O . PRO B 1 33 ? -24.062 21.375 6.844 1 72.81 33 PRO B O 1
ATOM 2099 N N . ALA B 1 34 ? -25.453 23.109 6.789 1 75.88 34 ALA B N 1
ATOM 2100 C CA . ALA B 1 34 ? -25.562 23.109 5.332 1 75.88 34 ALA B CA 1
ATOM 2101 C C . ALA B 1 34 ? -24.281 23.625 4.688 1 75.88 34 ALA B C 1
ATOM 2103 O O . ALA B 1 34 ? -24.016 23.359 3.514 1 75.88 34 ALA B O 1
ATOM 2104 N N . ASN B 1 35 ? -23.484 24.203 5.473 1 84.81 35 ASN B N 1
ATOM 2105 C CA . ASN B 1 35 ? -22.312 24.828 4.848 1 84.81 35 ASN B CA 1
ATOM 2106 C C . ASN B 1 35 ? -21.016 24.391 5.523 1 84.81 35 ASN B C 1
ATOM 2108 O O . ASN B 1 35 ? -20.016 25.109 5.465 1 84.81 35 ASN B O 1
ATOM 2112 N N . ILE B 1 36 ? -21.078 23.266 6.129 1 88.31 36 ILE B N 1
ATOM 2113 C CA . ILE B 1 36 ? -19.906 22.812 6.879 1 88.31 36 ILE B CA 1
ATOM 2114 C C . ILE B 1 36 ? -18.766 22.5 5.922 1 88.31 36 ILE B C 1
ATOM 2116 O O . ILE B 1 36 ? -17.594 22.719 6.246 1 88.31 36 ILE B O 1
ATOM 2120 N N . GLY B 1 37 ? -19.109 22.031 4.715 1 91.12 37 GLY B N 1
ATOM 2121 C CA . GLY B 1 37 ? -18.078 21.766 3.715 1 91.12 37 GLY B CA 1
ATOM 2122 C C . GLY B 1 37 ? -17.297 23 3.303 1 91.12 37 GLY B C 1
ATOM 2123 O O . GLY B 1 37 ? -16.078 22.953 3.178 1 91.12 37 GLY B O 1
ATOM 2124 N N . ILE B 1 38 ? -18.016 24.047 3.178 1 91.69 38 I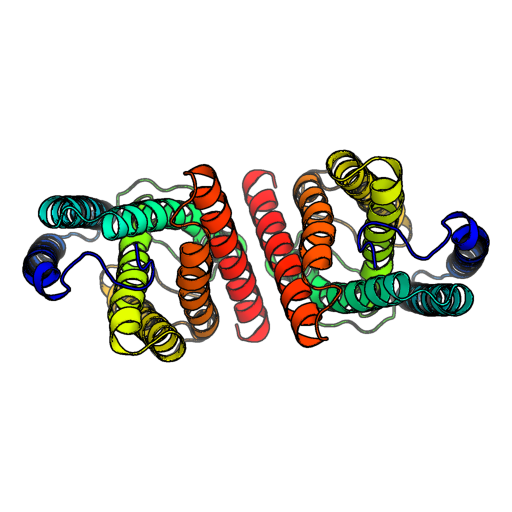LE B N 1
ATOM 2125 C CA . ILE B 1 38 ? -17.391 25.297 2.793 1 91.69 38 ILE B CA 1
ATOM 2126 C C . ILE B 1 38 ? -16.531 25.828 3.938 1 91.69 38 ILE B C 1
ATOM 2128 O O . ILE B 1 38 ? -15.422 26.312 3.711 1 91.69 38 ILE B O 1
ATOM 2132 N N . ALA B 1 39 ? -17.047 25.719 5.102 1 91.62 39 ALA B N 1
ATOM 2133 C CA . ALA B 1 39 ? -16.297 26.141 6.281 1 91.62 39 ALA B CA 1
ATOM 2134 C C . ALA B 1 39 ? -14.992 25.359 6.41 1 91.62 39 ALA B C 1
ATOM 2136 O O . ALA B 1 39 ? -13.93 25.938 6.664 1 91.62 39 ALA B O 1
ATOM 2137 N N . LEU B 1 40 ? -15.07 24.094 6.152 1 92.38 40 LEU B N 1
ATOM 2138 C CA . LEU B 1 40 ? -13.891 23.234 6.293 1 92.38 40 LEU B CA 1
ATOM 2139 C C . LEU B 1 40 ? -12.898 23.5 5.168 1 92.38 40 LEU B C 1
ATOM 2141 O O . LEU B 1 40 ? -11.688 23.516 5.398 1 92.38 40 LEU B O 1
ATOM 2145 N N . LEU B 1 41 ? -13.406 23.703 4.012 1 94.81 41 LEU B N 1
ATOM 2146 C CA . LEU B 1 41 ? -12.508 24.062 2.912 1 94.81 41 LEU B CA 1
ATOM 2147 C C . LEU B 1 41 ? -11.773 25.359 3.215 1 94.81 41 LEU B C 1
ATOM 2149 O O . LEU B 1 41 ? -10.562 25.453 2.996 1 94.81 41 LEU B O 1
ATOM 2153 N N . THR B 1 42 ? -12.523 26.281 3.695 1 94.69 42 THR B N 1
ATOM 2154 C CA . THR B 1 42 ? -11.938 27.562 4.047 1 94.69 42 THR B CA 1
ATOM 2155 C C . THR B 1 42 ? -10.844 27.391 5.102 1 94.69 42 THR B C 1
ATOM 2157 O O . THR B 1 42 ? -9.766 27.969 4.992 1 94.69 42 THR B O 1
ATOM 2160 N N . LEU B 1 43 ? -11.125 26.594 6.035 1 94.38 43 LEU B N 1
ATOM 2161 C CA . LEU B 1 43 ? -10.156 26.328 7.094 1 94.38 43 LEU B CA 1
ATOM 2162 C C . LEU B 1 43 ? -8.883 25.719 6.523 1 94.38 43 LEU B C 1
ATOM 2164 O O . LEU B 1 43 ? -7.777 26.078 6.934 1 94.38 43 LEU B O 1
ATOM 2168 N N . CYS B 1 44 ? -9.039 24.781 5.625 1 96.75 44 CYS B N 1
ATOM 2169 C CA . CYS B 1 44 ? -7.879 24.141 5.012 1 96.75 44 CYS B CA 1
ATOM 2170 C C . CYS B 1 44 ? -7.043 25.156 4.234 1 96.75 44 CYS B C 1
ATOM 2172 O O . CYS B 1 44 ? -5.816 25.156 4.348 1 96.75 44 CYS B O 1
ATOM 2174 N N . VAL B 1 45 ? -7.695 26.016 3.549 1 97.69 45 VAL B N 1
ATOM 2175 C CA . VAL B 1 45 ? -7.008 27.031 2.76 1 97.69 45 VAL B CA 1
ATOM 2176 C C . VAL B 1 45 ? -6.297 28.016 3.691 1 97.69 45 VAL B C 1
ATOM 2178 O O . VAL B 1 45 ? -5.148 28.391 3.443 1 97.69 45 VAL B O 1
ATOM 2181 N N . VAL B 1 46 ? -6.957 28.391 4.715 1 97.5 46 VAL B N 1
ATOM 2182 C CA . VAL B 1 46 ? -6.379 29.312 5.695 1 97.5 46 VAL B CA 1
ATOM 2183 C C . VAL B 1 46 ? -5.133 28.672 6.312 1 97.5 46 VAL B C 1
ATOM 2185 O O . VAL B 1 46 ? -4.105 29.344 6.473 1 97.5 46 VAL B O 1
ATOM 2188 N N . TRP B 1 47 ? -5.199 27.391 6.645 1 97.88 47 TRP B N 1
ATOM 2189 C CA . TRP B 1 47 ? -4.039 26.703 7.191 1 97.88 47 TRP B CA 1
ATOM 2190 C C . TRP B 1 47 ? -2.857 26.781 6.23 1 97.88 47 TRP B C 1
ATOM 2192 O O . TRP B 1 47 ? -1.746 27.125 6.633 1 97.88 47 TRP B O 1
ATOM 2202 N N . ASP B 1 48 ? -3.123 26.484 4.953 1 98.25 48 ASP B N 1
ATOM 2203 C CA . ASP B 1 48 ? -2.055 26.453 3.959 1 98.25 48 ASP B CA 1
ATOM 2204 C C . ASP B 1 48 ? -1.438 27.844 3.783 1 98.25 48 ASP B C 1
ATOM 2206 O O . ASP B 1 48 ? -0.217 27.984 3.686 1 98.25 48 ASP B O 1
ATOM 2210 N N . ILE B 1 49 ? -2.273 28.828 3.822 1 97.94 49 ILE B N 1
ATOM 2211 C CA . ILE B 1 49 ? -1.8 30.203 3.66 1 97.94 49 ILE B CA 1
ATOM 2212 C C . ILE B 1 49 ? -0.961 30.609 4.871 1 97.94 49 ILE B C 1
ATOM 2214 O O . ILE B 1 49 ? 0.141 31.141 4.723 1 97.94 49 ILE B O 1
ATOM 2218 N N . LEU B 1 50 ? -1.456 30.359 6.051 1 97.81 50 LEU B N 1
ATOM 2219 C CA . LEU B 1 50 ? -0.741 30.734 7.27 1 97.81 50 LEU B CA 1
ATOM 2220 C C . LEU B 1 50 ? 0.582 29.984 7.367 1 97.81 50 LEU B C 1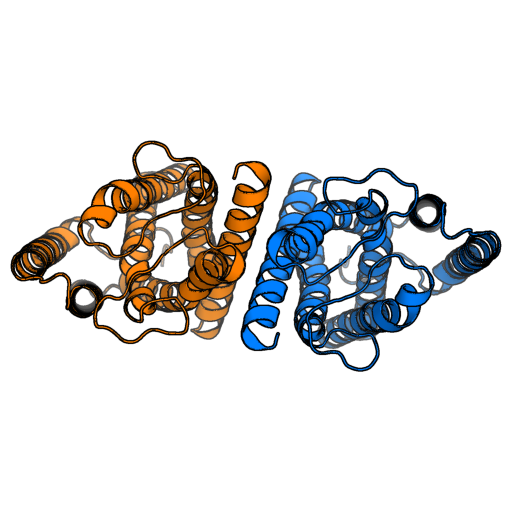
ATOM 2222 O O . LEU B 1 50 ? 1.596 30.547 7.777 1 97.81 50 LEU B O 1
ATOM 2226 N N . PHE B 1 51 ? 0.546 28.734 6.996 1 98.12 51 PHE B N 1
ATOM 2227 C CA . PHE B 1 51 ? 1.767 27.938 7.027 1 98.12 51 PHE B CA 1
ATOM 2228 C C . PHE B 1 51 ? 2.791 28.484 6.035 1 98.12 51 PHE B C 1
ATOM 2230 O O . PHE B 1 51 ? 3.979 28.578 6.352 1 98.12 51 PHE B O 1
ATOM 2237 N N . TYR B 1 52 ? 2.344 28.844 4.863 1 97.69 52 TYR B N 1
ATOM 2238 C CA . TYR B 1 52 ? 3.221 29.422 3.855 1 97.69 52 TYR B CA 1
ATOM 2239 C C . TYR B 1 52 ? 3.826 30.734 4.352 1 97.69 52 TYR B C 1
ATOM 2241 O O . TYR B 1 52 ? 5.031 30.969 4.211 1 97.69 52 TYR B O 1
ATOM 2249 N N . LEU B 1 53 ? 2.994 31.562 4.938 1 97.38 53 LEU B N 1
ATOM 2250 C CA . LEU B 1 53 ? 3.479 32.844 5.465 1 97.38 53 LEU B CA 1
ATOM 2251 C C . LEU B 1 53 ? 4.5 32.594 6.574 1 97.38 53 LEU B C 1
ATOM 2253 O O . LEU B 1 53 ? 5.508 33.312 6.648 1 97.38 53 LEU B O 1
ATOM 2257 N N . TRP B 1 54 ? 4.191 31.625 7.422 1 97.19 54 TRP B N 1
ATOM 2258 C CA . TRP B 1 54 ? 5.152 31.25 8.453 1 97.19 54 TRP B CA 1
ATOM 2259 C C . TRP B 1 54 ? 6.484 30.844 7.836 1 97.19 54 TRP B C 1
ATOM 2261 O O . TRP B 1 54 ? 7.547 31.281 8.281 1 97.19 54 TRP B O 1
ATOM 2271 N N . SER B 1 55 ? 6.461 30.047 6.789 1 96.75 55 SER B N 1
ATOM 2272 C CA . SER B 1 55 ? 7.676 29.594 6.121 1 96.75 55 SER B CA 1
ATOM 2273 C C . SER B 1 55 ? 8.453 30.766 5.539 1 96.75 55 SER B C 1
ATOM 2275 O O . SER B 1 55 ? 9.688 30.766 5.559 1 96.75 55 SER B O 1
ATOM 2277 N N . ARG B 1 56 ? 7.773 31.781 5.094 1 96.31 56 ARG B N 1
ATOM 2278 C CA . ARG B 1 56 ? 8.398 32.969 4.512 1 96.31 56 ARG B CA 1
ATOM 2279 C C . ARG B 1 56 ? 9.039 33.844 5.59 1 96.31 56 ARG B C 1
ATOM 2281 O O . ARG B 1 56 ? 10.148 34.344 5.41 1 96.31 56 ARG B O 1
ATOM 2288 N N . THR B 1 57 ? 8.32 34 6.602 1 95.81 57 THR B N 1
ATOM 2289 C CA . THR B 1 57 ? 8.828 34.844 7.676 1 95.81 57 THR B CA 1
ATOM 2290 C C . THR B 1 57 ? 10.102 34.281 8.273 1 95.81 57 THR B C 1
ATOM 2292 O O . THR B 1 57 ? 11.023 35 8.633 1 95.81 57 THR B O 1
ATOM 2295 N N . GLU B 1 58 ? 10.141 32.969 8.312 1 95.25 58 GLU B N 1
ATOM 2296 C CA . GLU B 1 58 ? 11.32 32.281 8.844 1 95.25 58 GLU B CA 1
ATOM 2297 C C . GLU B 1 58 ? 12.359 32.031 7.75 1 95.25 58 GLU B C 1
ATOM 2299 O O . GLU B 1 58 ? 13.469 31.578 8.031 1 95.25 58 GLU B O 1
ATOM 2304 N N . ALA B 1 59 ? 12.008 32.344 6.547 1 95.62 59 ALA B N 1
ATOM 2305 C CA . ALA B 1 59 ? 12.867 32.031 5.41 1 95.62 59 ALA B CA 1
ATOM 2306 C C . ALA B 1 59 ? 13.32 30.562 5.465 1 95.62 59 ALA B C 1
ATOM 2308 O O . ALA B 1 59 ? 14.5 30.266 5.258 1 95.62 59 ALA B O 1
ATOM 2309 N N . SER B 1 60 ? 12.438 29.734 5.836 1 95.88 60 SER B N 1
ATOM 2310 C CA . SER B 1 60 ? 12.773 28.328 6.078 1 95.88 60 SER B CA 1
ATOM 2311 C C . SER B 1 60 ? 12.477 27.469 4.855 1 95.88 60 SER B C 1
ATOM 2313 O O . SER B 1 60 ? 11.336 27.406 4.398 1 95.88 60 SER B O 1
ATOM 2315 N N . ILE B 1 61 ? 13.469 26.766 4.438 1 95.69 61 ILE B N 1
ATOM 2316 C CA . ILE B 1 61 ? 13.312 25.828 3.332 1 95.69 61 ILE B CA 1
ATOM 2317 C C . ILE B 1 61 ? 12.586 24.562 3.818 1 95.69 61 ILE B C 1
ATOM 2319 O O . ILE B 1 61 ? 11.773 24 3.094 1 95.69 61 ILE B O 1
ATOM 2323 N N . GLN B 1 62 ? 12.867 24.188 5.004 1 95.81 62 GLN B N 1
ATOM 2324 C CA . GLN B 1 62 ? 12.273 22.984 5.57 1 95.81 62 GLN B CA 1
ATOM 2325 C C . GLN B 1 62 ? 10.758 23.125 5.719 1 95.81 62 GLN B C 1
ATOM 2327 O O . GLN B 1 62 ? 10 22.203 5.395 1 95.81 62 GLN B O 1
ATOM 2332 N N . LEU B 1 63 ? 10.359 24.266 6.172 1 97.19 63 LEU B N 1
ATOM 2333 C CA . LEU B 1 63 ? 8.93 24.516 6.32 1 97.19 63 LEU B CA 1
ATOM 2334 C C . LEU B 1 63 ? 8.227 24.484 4.969 1 97.19 63 LEU B C 1
ATOM 2336 O O . LEU B 1 63 ? 7.113 23.969 4.855 1 97.19 63 LEU B O 1
ATOM 2340 N N . LYS B 1 64 ? 8.844 24.984 3.984 1 97.38 64 LYS B N 1
ATOM 2341 C CA . LYS B 1 64 ? 8.289 24.938 2.637 1 97.38 64 LYS B CA 1
ATOM 2342 C C . LYS B 1 64 ? 8.172 23.5 2.145 1 97.38 64 LYS B C 1
ATOM 2344 O O . LYS B 1 64 ? 7.156 23.125 1.553 1 97.38 64 LYS B O 1
ATOM 2349 N N . GLN B 1 65 ? 9.203 22.75 2.391 1 98 65 GLN B N 1
ATOM 2350 C CA . GLN B 1 65 ? 9.203 21.344 2.002 1 98 65 GLN B CA 1
ATOM 2351 C C . GLN B 1 65 ? 8.086 20.578 2.709 1 98 65 GLN B C 1
ATOM 2353 O O . GLN B 1 65 ? 7.395 19.766 2.09 1 98 65 GLN B O 1
ATOM 2358 N N . ILE B 1 66 ? 7.934 20.859 3.967 1 98.06 66 ILE B N 1
ATOM 2359 C CA . ILE B 1 66 ? 6.902 20.219 4.77 1 98.06 66 ILE B CA 1
ATOM 2360 C C . ILE B 1 66 ? 5.523 20.562 4.207 1 98.06 66 ILE B C 1
ATOM 2362 O O . ILE B 1 66 ? 4.684 19.672 4.031 1 98.06 66 ILE B O 1
ATOM 2366 N N . LEU B 1 67 ? 5.332 21.797 3.912 1 98.38 67 LEU B N 1
ATOM 2367 C CA . LEU B 1 67 ? 4.039 22.234 3.393 1 98.38 67 LEU B CA 1
ATOM 2368 C C . LEU B 1 67 ? 3.74 21.562 2.053 1 98.38 67 LEU B C 1
ATOM 2370 O O . LEU B 1 67 ? 2.658 21.016 1.86 1 98.38 67 LEU B O 1
ATOM 2374 N N . ILE B 1 68 ? 4.652 21.594 1.173 1 98.44 68 ILE B N 1
ATOM 2375 C CA . ILE B 1 68 ? 4.441 21.062 -0.172 1 98.44 68 ILE B CA 1
ATOM 2376 C C . ILE B 1 68 ? 4.188 19.562 -0.102 1 98.44 68 ILE B C 1
ATOM 2378 O O . ILE B 1 68 ? 3.246 19.047 -0.716 1 98.44 68 ILE B O 1
ATOM 2382 N N . PHE B 1 69 ? 5.02 18.891 0.64 1 98.69 69 PHE B N 1
ATOM 2383 C CA . PHE B 1 69 ? 4.836 17.453 0.759 1 98.69 69 PHE B CA 1
ATOM 2384 C C . PHE B 1 69 ? 3.48 17.125 1.38 1 98.69 69 PHE B C 1
ATOM 2386 O O . PHE B 1 69 ? 2.785 16.219 0.929 1 98.69 69 PHE B O 1
ATOM 2393 N N . SER B 1 70 ? 3.111 17.844 2.406 1 98.75 70 SER B N 1
ATOM 2394 C CA . SER B 1 70 ? 1.842 17.609 3.086 1 98.75 70 SER B CA 1
ATOM 2395 C C . SER B 1 70 ? 0.661 17.875 2.154 1 98.75 70 SER B C 1
ATOM 2397 O O . SER B 1 70 ? -0.336 17.141 2.197 1 98.75 70 SER B O 1
ATOM 2399 N N . MET B 1 71 ? 0.773 18.859 1.335 1 98.56 71 MET B N 1
ATOM 2400 C CA . MET B 1 71 ? -0.291 19.156 0.382 1 98.56 71 MET B CA 1
ATOM 2401 C C . MET B 1 71 ? -0.426 18.047 -0.655 1 98.56 71 MET B C 1
ATOM 2403 O O . MET B 1 71 ? -1.537 17.625 -0.97 1 98.56 71 MET B O 1
ATOM 2407 N N . VAL B 1 72 ? 0.663 17.609 -1.158 1 98.5 72 VAL B N 1
ATOM 2408 C CA . VAL B 1 72 ? 0.66 16.531 -2.141 1 98.5 72 VAL B CA 1
ATOM 2409 C C . VAL B 1 72 ? 0.084 15.258 -1.514 1 98.5 72 VAL B C 1
ATOM 2411 O O . VAL B 1 72 ? -0.76 14.594 -2.115 1 98.5 72 VAL B O 1
ATOM 2414 N N . LEU B 1 73 ? 0.527 14.992 -0.338 1 98.62 73 LEU B N 1
ATOM 2415 C CA . LEU B 1 73 ? 0.03 13.82 0.379 1 98.62 73 LEU B CA 1
ATOM 2416 C C . LEU B 1 73 ? -1.476 13.922 0.604 1 98.62 73 LEU B C 1
ATOM 2418 O O . LEU B 1 73 ? -2.193 12.93 0.475 1 98.62 73 LEU B O 1
ATOM 2422 N N . SER B 1 74 ? -1.903 15.094 0.922 1 98.62 74 SER B N 1
ATOM 2423 C CA . SER B 1 74 ? -3.322 15.289 1.197 1 98.62 74 SER B CA 1
ATOM 2424 C C . SER B 1 74 ? -4.176 14.953 -0.021 1 98.62 74 SER B C 1
ATOM 2426 O O . SER B 1 74 ? -5.254 14.375 0.112 1 98.62 74 SER B O 1
ATOM 2428 N N . ILE B 1 75 ? -3.744 15.242 -1.132 1 97.88 75 ILE B N 1
ATOM 2429 C CA . ILE B 1 75 ? -4.465 14.914 -2.359 1 97.88 75 ILE B CA 1
ATOM 2430 C C . ILE B 1 75 ? -4.57 13.398 -2.506 1 97.88 75 ILE B C 1
ATOM 2432 O O . ILE B 1 75 ? -5.641 12.867 -2.826 1 97.88 75 ILE B O 1
ATOM 2436 N N . PHE B 1 76 ? -3.559 12.719 -2.189 1 97.5 76 PHE B N 1
ATOM 2437 C CA . PHE B 1 76 ? -3.547 11.266 -2.354 1 97.5 76 PHE B CA 1
ATOM 2438 C C . PHE B 1 76 ? -4.383 10.594 -1.271 1 97.5 76 PHE B C 1
ATOM 2440 O O . PHE B 1 76 ? -4.809 9.445 -1.432 1 97.5 76 PHE B O 1
ATOM 2447 N N . GLN B 1 77 ? -4.609 11.281 -0.211 1 97.75 77 GLN B N 1
ATOM 2448 C CA . GLN B 1 77 ? -5.352 10.688 0.897 1 97.75 77 GLN B CA 1
ATOM 2449 C C . GLN B 1 77 ? -6.84 10.586 0.57 1 97.75 77 GLN B C 1
ATOM 2451 O O . GLN B 1 77 ? -7.605 9.969 1.316 1 97.75 77 GLN B O 1
ATOM 2456 N N . ILE B 1 78 ? -7.215 11.078 -0.513 1 96.38 78 ILE B N 1
ATOM 2457 C CA . ILE B 1 78 ? -8.578 10.875 -0.998 1 96.38 78 ILE B CA 1
ATOM 2458 C C . ILE B 1 78 ? -8.805 9.391 -1.293 1 96.38 78 ILE B C 1
ATOM 2460 O O . ILE B 1 78 ? -9.906 8.883 -1.11 1 96.38 78 ILE B O 1
ATOM 2464 N N . PHE B 1 79 ? -7.758 8.742 -1.616 1 95.75 79 PHE B N 1
ATOM 2465 C CA . PHE B 1 79 ? -7.84 7.352 -2.049 1 95.75 79 PHE B CA 1
ATOM 2466 C C . PHE B 1 79 ? -8.305 6.453 -0.906 1 95.75 79 PHE B C 1
ATOM 2468 O O . PHE B 1 79 ? -9.281 5.723 -1.042 1 95.75 79 PHE B O 1
ATOM 2475 N N . PRO B 1 80 ? -7.633 6.488 0.209 1 96.44 80 PRO B N 1
ATOM 2476 C CA . PRO B 1 80 ? -8.148 5.664 1.305 1 96.44 80 PRO B CA 1
ATOM 2477 C C . PRO B 1 80 ? -9.57 6.039 1.708 1 96.44 80 PRO B C 1
ATOM 2479 O O . PRO B 1 80 ? -10.352 5.168 2.102 1 96.44 80 PRO B O 1
ATOM 2482 N N . ASP B 1 81 ? -9.859 7.301 1.6 1 95.56 81 ASP B N 1
ATOM 2483 C CA . ASP B 1 81 ? -11.219 7.715 1.933 1 95.56 81 ASP B CA 1
ATOM 2484 C C . ASP B 1 81 ? -12.234 7.094 0.978 1 95.56 81 ASP B C 1
ATOM 2486 O O . ASP B 1 81 ? -13.312 6.68 1.398 1 95.56 81 ASP B O 1
ATOM 2490 N N . TRP B 1 82 ? -11.914 7.004 -0.278 1 94.62 82 TRP B N 1
ATOM 2491 C CA . TRP B 1 82 ? -12.75 6.332 -1.261 1 94.62 82 TRP B CA 1
ATOM 2492 C C . TRP B 1 82 ? -12.914 4.855 -0.918 1 94.62 82 TRP B C 1
ATOM 2494 O O . TRP B 1 82 ? -14.023 4.316 -0.979 1 94.62 82 TRP B O 1
ATOM 2504 N N . VAL B 1 83 ? -11.875 4.277 -0.579 1 94.88 83 VAL B N 1
ATOM 2505 C CA . VAL B 1 83 ? -11.898 2.846 -0.303 1 94.88 83 VAL B CA 1
ATOM 2506 C C . VAL B 1 83 ? -12.781 2.568 0.914 1 94.88 83 VAL B C 1
ATOM 2508 O O . VAL B 1 83 ? -13.633 1.683 0.879 1 94.88 83 VAL B O 1
ATOM 2511 N N . LEU B 1 84 ? -12.68 3.34 1.891 1 95.69 84 LEU B N 1
ATOM 2512 C CA . LEU B 1 84 ? -13.391 3.107 3.141 1 95.69 84 LEU B CA 1
ATOM 2513 C C . LEU B 1 84 ? -14.867 3.475 3 1 95.69 84 LEU B C 1
ATOM 2515 O O . LEU B 1 84 ? -15.734 2.836 3.607 1 95.69 84 LEU B O 1
ATOM 2519 N N . SER B 1 85 ? -15.164 4.461 2.203 1 95.06 85 SER B N 1
ATOM 2520 C CA . SER B 1 85 ? -16.531 4.945 2.104 1 95.06 85 SER B CA 1
ATOM 2521 C C . SER B 1 85 ? -17.297 4.234 0.987 1 95.06 85 SER B C 1
ATOM 2523 O O . SER B 1 85 ? -18.406 3.732 1.201 1 95.06 85 SER B O 1
ATOM 2525 N N . ARG B 1 86 ? -16.688 4.121 -0.137 1 93.75 86 ARG B N 1
ATOM 2526 C CA . ARG B 1 86 ? -17.375 3.58 -1.307 1 93.75 86 ARG B CA 1
ATOM 2527 C C . ARG B 1 86 ? -17.328 2.057 -1.313 1 93.75 86 ARG B C 1
ATOM 2529 O O . ARG B 1 86 ? -18.312 1.397 -1.618 1 93.75 86 ARG B O 1
ATOM 2536 N N . HIS B 1 87 ? -16.266 1.507 -0.96 1 92.12 87 HIS B N 1
ATOM 2537 C CA . HIS B 1 87 ? -16.094 0.081 -1.21 1 92.12 87 HIS B CA 1
ATOM 2538 C C . HIS B 1 87 ? -16.312 -0.732 0.062 1 92.12 87 HIS B C 1
ATOM 2540 O O . HIS B 1 87 ? -16.891 -1.815 0.018 1 92.12 87 HIS B O 1
ATOM 2546 N N . LEU B 1 88 ? -15.836 -0.246 1.147 1 93.19 88 LEU B N 1
ATOM 2547 C CA . LEU B 1 88 ? -16.016 -0.989 2.389 1 93.19 88 LEU B CA 1
ATOM 2548 C C . LEU B 1 88 ? -17.297 -0.552 3.1 1 93.19 88 LEU B C 1
ATOM 2550 O O . LEU B 1 88 ? -17.844 -1.294 3.92 1 93.19 88 LEU B O 1
ATOM 2554 N N . GLY B 1 89 ? -17.719 0.715 2.873 1 93.88 89 GLY B N 1
ATOM 2555 C CA . GLY B 1 89 ? -18.938 1.22 3.482 1 93.88 89 GLY B CA 1
ATOM 2556 C C . GLY B 1 89 ? -18.812 1.431 4.98 1 93.88 89 GLY B C 1
ATOM 2557 O O . GLY B 1 89 ? -19.781 1.253 5.719 1 93.88 89 GLY B O 1
ATOM 2558 N N . VAL B 1 90 ? -17.656 1.756 5.426 1 94.75 90 VAL B N 1
ATOM 2559 C CA . VAL B 1 90 ? -17.438 1.866 6.867 1 94.75 90 VAL B CA 1
ATOM 2560 C C . VAL B 1 90 ? -17.203 3.326 7.242 1 94.75 90 VAL B C 1
ATOM 2562 O O . VAL B 1 90 ? -17.031 3.65 8.422 1 94.75 90 VAL B O 1
ATOM 2565 N N . LEU B 1 91 ? -17.141 4.188 6.305 1 93.44 91 LEU B N 1
ATOM 2566 C CA . LEU B 1 91 ? -16.938 5.621 6.484 1 93.44 91 LEU B CA 1
ATOM 2567 C C . LEU B 1 91 ? -18.016 6.414 5.73 1 93.44 91 LEU B C 1
ATOM 2569 O O . LEU B 1 91 ? -18.266 6.16 4.551 1 93.44 91 LEU B O 1
ATOM 2573 N N . VAL B 1 92 ? -18.656 7.301 6.414 1 93 92 VAL B N 1
ATOM 2574 C CA . VAL B 1 92 ? -19.672 8.133 5.781 1 93 92 VAL B CA 1
ATOM 2575 C C . VAL B 1 92 ? -19.219 9.586 5.766 1 93 92 VAL B C 1
ATOM 2577 O O . VAL B 1 92 ? -18.75 10.109 6.781 1 93 92 VAL B O 1
ATOM 2580 N N . LEU B 1 93 ? -19.25 10.164 4.648 1 92.5 93 LEU B N 1
ATOM 2581 C CA . LEU B 1 93 ? -19.078 11.602 4.469 1 92.5 93 LEU B CA 1
ATOM 2582 C C . LEU B 1 93 ? -20.391 12.25 4.016 1 92.5 93 LEU B C 1
ATOM 2584 O O . LEU B 1 93 ? -20.688 12.281 2.822 1 92.5 93 LEU B O 1
ATOM 2588 N N . PRO B 1 94 ? -21.094 12.781 4.945 1 90.25 94 PRO B N 1
ATOM 2589 C CA . PRO B 1 94 ? -22.438 13.297 4.629 1 90.25 94 PRO B CA 1
ATOM 2590 C C . PRO B 1 94 ? -22.391 14.508 3.707 1 90.25 94 PRO B C 1
ATOM 2592 O O . PRO B 1 94 ? -21.328 15.094 3.486 1 90.25 94 PRO B O 1
ATOM 2595 N N . PRO B 1 95 ? -23.609 14.789 3.182 1 90.56 95 PRO B N 1
ATOM 2596 C CA . PRO B 1 95 ? -23.672 16.031 2.42 1 90.56 95 PRO B CA 1
ATOM 2597 C C . PRO B 1 95 ? -23.312 17.25 3.26 1 90.56 95 PRO B C 1
ATOM 2599 O O . PRO B 1 95 ? -23.75 17.375 4.406 1 90.56 95 PRO B O 1
ATOM 2602 N N . ASP B 1 96 ? -22.438 18.094 2.705 1 89.69 96 ASP B N 1
ATOM 2603 C CA . ASP B 1 96 ? -21.906 19.172 3.525 1 89.69 96 ASP B CA 1
ATOM 2604 C C . ASP B 1 96 ? -21.953 20.5 2.777 1 89.69 96 ASP B C 1
ATOM 2606 O O . ASP B 1 96 ? -21.344 21.484 3.207 1 89.69 96 ASP B O 1
ATOM 2610 N N . GLY B 1 97 ? -22.609 20.5 1.645 1 88.94 97 GLY B N 1
ATOM 2611 C CA . GLY B 1 97 ? -22.781 21.734 0.885 1 88.94 97 GLY B CA 1
ATOM 2612 C C . GLY B 1 97 ? -21.672 21.984 -0.106 1 88.94 97 GLY B C 1
ATOM 2613 O O . GLY B 1 97 ? -21.719 22.953 -0.867 1 88.94 97 GLY B O 1
ATOM 2614 N N . LEU B 1 98 ? -20.672 21.172 -0.089 1 92.44 98 LEU B N 1
ATOM 2615 C CA . LEU B 1 98 ? -19.562 21.266 -1.019 1 92.44 98 LEU B CA 1
ATOM 2616 C C . LEU B 1 98 ? -19.594 20.141 -2.047 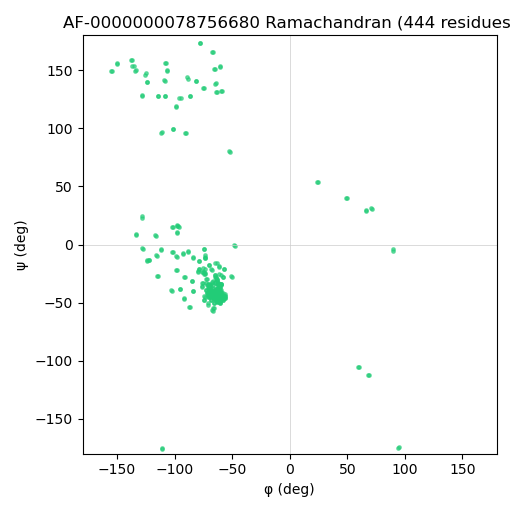1 92.44 98 LEU B C 1
ATOM 2618 O O . LEU B 1 98 ? -20.219 19.109 -1.815 1 92.44 98 LEU B O 1
ATOM 2622 N N . PHE B 1 99 ? -18.969 20.438 -3.146 1 93.38 99 PHE B N 1
ATOM 2623 C CA . PHE B 1 99 ? -18.891 19.375 -4.156 1 93.38 99 PHE B CA 1
ATOM 2624 C C . PHE B 1 99 ? -18.156 18.156 -3.607 1 93.38 99 PHE B C 1
ATOM 2626 O O . PHE B 1 99 ? -17.312 18.281 -2.715 1 93.38 99 PHE B O 1
ATOM 2633 N N . LYS B 1 100 ? -18.547 17.016 -4.223 1 93.69 100 LYS B N 1
ATOM 2634 C CA . LYS B 1 100 ? -17.906 15.758 -3.844 1 93.69 100 LYS B CA 1
ATOM 2635 C C . LYS B 1 100 ? -17.297 15.062 -5.059 1 93.69 100 LYS B C 1
ATOM 2637 O O . LYS B 1 100 ? -17.844 15.148 -6.164 1 93.69 100 LYS B O 1
ATOM 2642 N N . TRP B 1 101 ? -16.188 14.547 -4.805 1 92.88 101 TRP B N 1
ATOM 2643 C CA . TRP B 1 101 ? -15.648 13.562 -5.742 1 92.88 101 TRP B CA 1
ATOM 2644 C C . TRP B 1 101 ? -16.094 12.156 -5.359 1 92.88 101 TRP B C 1
ATOM 2646 O O . TRP B 1 101 ? -15.469 11.508 -4.512 1 92.88 101 TRP B O 1
ATOM 2656 N N . ASP B 1 102 ? -17.141 11.695 -5.98 1 92.88 102 ASP B N 1
ATOM 2657 C CA . ASP B 1 102 ? -17.828 10.469 -5.582 1 92.88 102 ASP B CA 1
ATOM 2658 C C . ASP B 1 102 ? -18.344 10.57 -4.148 1 92.88 102 ASP B C 1
ATOM 2660 O O . ASP B 1 102 ? -19.203 11.406 -3.848 1 92.88 102 ASP B O 1
ATOM 2664 N N . THR B 1 103 ? -17.719 9.922 -3.209 1 94.44 103 THR B N 1
ATOM 2665 C CA . THR B 1 103 ? -18.234 9.922 -1.842 1 94.44 103 THR B CA 1
ATOM 2666 C C . THR B 1 103 ? -17.438 10.891 -0.968 1 94.44 103 THR B C 1
ATOM 2668 O O . THR B 1 103 ? -17.828 11.172 0.165 1 94.44 103 THR B O 1
ATOM 2671 N N . VAL B 1 104 ? -16.406 11.453 -1.45 1 95.25 104 VAL B N 1
ATOM 2672 C CA . VAL B 1 104 ? -15.477 12.211 -0.612 1 95.25 104 VAL B CA 1
ATOM 2673 C C . VAL B 1 104 ? -15.617 13.703 -0.915 1 95.25 104 VAL B C 1
ATOM 2675 O O . VAL B 1 104 ? -15.57 14.109 -2.076 1 95.25 104 VAL B O 1
ATOM 2678 N N . SER B 1 105 ? -15.805 14.414 0.112 1 94.5 105 SER B N 1
ATOM 2679 C CA . SER B 1 105 ? -15.953 15.859 -0.027 1 94.5 105 SER B CA 1
ATOM 2680 C C . SER B 1 105 ? -14.672 16.5 -0.541 1 94.5 105 SER B C 1
ATOM 2682 O O . SER B 1 105 ? -13.57 16.047 -0.214 1 94.5 105 SER B O 1
ATOM 2684 N N . GLY B 1 106 ? -14.773 17.578 -1.239 1 95.06 106 GLY B N 1
ATOM 2685 C CA . GLY B 1 106 ? -13.648 18.25 -1.868 1 95.06 106 GLY B CA 1
ATOM 2686 C C . GLY B 1 106 ? -12.633 18.766 -0.871 1 95.06 106 GLY B C 1
ATOM 2687 O O . GLY B 1 106 ? -11.438 18.828 -1.169 1 95.06 106 GLY B O 1
ATOM 2688 N N . TYR B 1 107 ? -13.094 19.125 0.357 1 95.12 107 TYR B N 1
ATOM 2689 C CA . TYR B 1 107 ? -12.18 19.719 1.322 1 95.12 107 TYR B CA 1
ATOM 2690 C C . TYR B 1 107 ? -11.18 18.672 1.837 1 95.12 107 TYR B C 1
ATOM 2692 O O . TYR B 1 107 ? -10.125 19.031 2.369 1 95.12 107 TYR B O 1
ATOM 2700 N N . MET B 1 108 ? -11.492 17.406 1.65 1 95.12 108 MET B N 1
ATOM 2701 C CA . MET B 1 108 ? -10.617 16.328 2.131 1 95.12 108 MET B CA 1
ATOM 2702 C C . MET B 1 108 ? -9.281 16.359 1.398 1 95.12 108 MET B C 1
ATOM 2704 O O . MET B 1 108 ? -8.258 15.93 1.943 1 95.12 108 MET B O 1
ATOM 2708 N N . ALA B 1 109 ? -9.289 16.906 0.166 1 96.31 109 ALA B N 1
ATOM 2709 C CA . ALA B 1 109 ? -8.07 16.984 -0.629 1 96.31 109 ALA B CA 1
ATOM 2710 C C . ALA B 1 109 ? -7.047 17.906 0.033 1 96.31 109 ALA B C 1
ATOM 2712 O O . ALA B 1 109 ? -5.855 17.844 -0.271 1 96.31 109 ALA B O 1
ATOM 2713 N N . LEU B 1 110 ? -7.496 18.719 0.985 1 97.12 110 LEU B N 1
ATOM 2714 C CA . LEU B 1 110 ? -6.594 19.656 1.64 1 97.12 110 LEU B CA 1
ATOM 2715 C C . LEU B 1 110 ? -6.562 19.422 3.146 1 97.12 110 LEU B C 1
ATOM 2717 O O . LEU B 1 110 ? -5.656 19.906 3.834 1 97.12 110 LEU B O 1
ATOM 2721 N N . LEU B 1 111 ? -7.469 18.688 3.627 1 96.44 111 LEU B N 1
ATOM 2722 C CA . LEU B 1 111 ? -7.637 18.562 5.07 1 96.44 111 LEU B CA 1
ATOM 2723 C C . LEU B 1 111 ? -6.449 17.844 5.703 1 96.44 111 LEU B C 1
ATOM 2725 O O . LEU B 1 111 ? -6.016 18.203 6.797 1 96.44 111 LEU B O 1
ATOM 2729 N N . TRP B 1 112 ? -5.906 16.906 4.988 1 97.56 112 TRP B N 1
ATOM 2730 C CA . TRP B 1 112 ? -4.836 16.078 5.535 1 97.56 112 TRP B CA 1
ATOM 2731 C C . TRP B 1 112 ? -3.531 16.859 5.629 1 97.56 112 TRP B C 1
ATOM 2733 O O . TRP B 1 112 ? -2.58 16.422 6.277 1 97.56 112 TRP B O 1
ATOM 2743 N N . THR B 1 113 ? -3.453 18.016 5.035 1 98.44 113 THR B N 1
ATOM 2744 C CA . THR B 1 113 ? -2.27 18.859 5.156 1 98.44 113 THR B CA 1
ATOM 2745 C C . THR B 1 113 ? -2.031 19.25 6.613 1 98.44 113 THR B C 1
ATOM 2747 O O . THR B 1 113 ? -0.885 19.328 7.062 1 98.44 113 THR B O 1
ATOM 2750 N N . ILE B 1 114 ? -3.1 19.406 7.309 1 97 114 ILE B N 1
ATOM 2751 C CA . ILE B 1 114 ? -3.027 19.906 8.672 1 97 114 ILE B CA 1
ATOM 2752 C C . ILE B 1 114 ? -2.346 18.891 9.57 1 97 114 ILE B C 1
ATOM 2754 O O . ILE B 1 114 ? -1.267 19.141 10.109 1 97 114 ILE B O 1
ATOM 2758 N N . PRO B 1 115 ? -2.852 17.688 9.633 1 97.44 115 PRO B N 1
ATOM 2759 C CA . PRO B 1 115 ? -2.16 16.75 10.508 1 97.44 115 PRO B CA 1
ATOM 2760 C C . PRO B 1 115 ? -0.789 16.344 9.969 1 97.44 115 PRO B C 1
ATOM 2762 O O . PRO B 1 115 ? 0.153 16.156 10.742 1 97.44 115 PRO B O 1
ATOM 2765 N N . ALA B 1 116 ? -0.634 16.172 8.68 1 98.56 116 ALA B N 1
ATOM 2766 C CA . ALA B 1 116 ? 0.652 15.773 8.117 1 98.56 116 ALA B CA 1
ATOM 2767 C C . ALA B 1 116 ? 1.742 16.781 8.453 1 98.56 116 ALA B C 1
ATOM 2769 O O . ALA B 1 116 ? 2.85 16.406 8.844 1 98.56 116 ALA B O 1
ATOM 2770 N N . SER B 1 117 ? 1.453 18.062 8.312 1 98.31 117 SER B N 1
ATOM 2771 C CA . SER B 1 117 ? 2.438 19.094 8.602 1 98.31 117 SER B CA 1
ATOM 2772 C C . SER B 1 117 ? 2.783 19.125 10.086 1 98.31 117 SER B C 1
ATOM 2774 O O . SER B 1 117 ? 3.945 19.328 10.453 1 98.31 117 SER B O 1
ATOM 2776 N N . GLN B 1 118 ? 1.789 18.922 10.93 1 97.06 118 GLN B N 1
ATOM 2777 C CA . GLN B 1 118 ? 2.043 18.922 12.367 1 97.06 118 GLN B CA 1
ATOM 2778 C C . GLN B 1 118 ? 2.926 17.75 12.773 1 97.06 118 GLN B C 1
ATOM 2780 O O . GLN B 1 118 ? 3.799 17.891 13.633 1 97.06 118 GLN B O 1
ATOM 2785 N N . ILE B 1 119 ? 2.674 16.641 12.172 1 98 119 ILE B N 1
ATOM 2786 C CA . ILE B 1 119 ? 3.477 15.453 12.43 1 98 119 ILE B CA 1
ATOM 2787 C C . ILE B 1 119 ? 4.93 15.719 12.039 1 98 119 ILE B C 1
ATOM 2789 O O . ILE B 1 119 ? 5.848 15.414 12.805 1 98 119 ILE B O 1
ATOM 2793 N N . LEU B 1 120 ? 5.145 16.297 10.922 1 97.81 120 LEU B N 1
ATOM 2794 C CA . LEU B 1 120 ? 6.488 16.547 10.414 1 97.81 120 LEU B CA 1
ATOM 2795 C C . LEU B 1 120 ? 7.195 17.625 11.234 1 97.81 120 LEU B C 1
ATOM 2797 O O . LEU B 1 120 ? 8.406 17.547 11.453 1 97.81 120 LEU B O 1
ATOM 2801 N N . ILE B 1 121 ? 6.445 18.594 11.711 1 95.94 121 ILE B N 1
ATOM 2802 C CA . ILE B 1 121 ? 7.012 19.625 12.586 1 95.94 121 ILE B CA 1
ATOM 2803 C C . ILE B 1 121 ? 7.465 18.984 13.898 1 95.94 121 ILE B C 1
ATOM 2805 O O . ILE B 1 121 ? 8.57 19.234 14.375 1 95.94 121 ILE B O 1
ATOM 2809 N N . ALA B 1 122 ? 6.605 18.156 14.422 1 95.12 122 ALA B N 1
ATOM 2810 C CA . ALA B 1 122 ? 6.945 17.469 15.672 1 95.12 122 ALA B CA 1
ATOM 2811 C C . ALA B 1 122 ? 8.227 16.656 15.523 1 95.12 122 ALA B C 1
ATOM 2813 O O . ALA B 1 122 ? 9.094 16.672 16.391 1 95.12 122 ALA B O 1
ATOM 2814 N N . TYR B 1 123 ? 8.305 15.961 14.414 1 96.12 123 TYR B N 1
ATOM 2815 C CA . TYR B 1 123 ? 9.508 15.18 14.148 1 96.12 123 TYR B CA 1
ATOM 2816 C C . TYR B 1 123 ? 10.734 16.078 14.078 1 96.12 123 TYR B C 1
ATOM 2818 O O . TYR B 1 123 ? 11.758 15.789 14.703 1 96.12 123 TYR B O 1
ATOM 2826 N N . SER B 1 124 ? 10.648 17.125 13.328 1 93.62 124 SER B N 1
ATOM 2827 C CA . SER B 1 124 ? 11.781 18.016 13.086 1 93.62 124 SER B CA 1
ATOM 2828 C C . SER B 1 124 ? 12.289 18.625 14.383 1 93.62 124 SER B C 1
ATOM 2830 O O . SER B 1 124 ? 13.5 18.672 14.625 1 93.62 124 SER B O 1
ATOM 2832 N N . VAL B 1 125 ? 11.391 19.031 15.211 1 91.38 125 VAL B N 1
ATOM 2833 C CA . VAL B 1 125 ? 11.75 19.688 16.469 1 91.38 125 VAL B CA 1
ATOM 2834 C C . VAL B 1 125 ? 12.359 18.672 17.422 1 91.38 125 VAL B C 1
ATOM 2836 O O . VAL B 1 125 ? 13.383 18.938 18.047 1 91.38 125 VAL B O 1
ATOM 2839 N N . ALA B 1 126 ? 11.742 17.531 17.469 1 92.06 126 ALA B N 1
ATOM 2840 C CA . ALA B 1 126 ? 12.219 16.5 18.375 1 92.06 126 ALA B CA 1
ATOM 2841 C C . ALA B 1 126 ? 13.562 15.938 17.906 1 92.06 126 ALA B C 1
ATOM 2843 O O . ALA B 1 126 ? 14.414 15.586 18.734 1 92.06 126 ALA B O 1
ATOM 2844 N N . HIS B 1 127 ? 13.703 15.828 16.609 1 90.25 127 HIS B N 1
ATOM 2845 C CA . HIS B 1 127 ? 14.945 15.305 16.062 1 90.25 127 HIS B CA 1
ATOM 2846 C C . HIS B 1 127 ? 16.125 16.188 16.453 1 90.25 127 HIS B C 1
ATOM 2848 O O . HIS B 1 127 ? 17.203 15.688 16.781 1 90.25 127 HIS B O 1
ATOM 2854 N N . GLU B 1 128 ? 15.977 17.422 16.375 1 86.31 128 GLU B N 1
ATOM 2855 C CA . GLU B 1 128 ? 17.016 18.391 16.734 1 86.31 128 GLU B CA 1
ATOM 2856 C C . GLU B 1 128 ? 17.375 18.281 18.203 1 86.31 128 GLU B C 1
ATOM 2858 O O . GLU B 1 128 ? 18.547 18.391 18.578 1 86.31 128 GLU B O 1
ATOM 2863 N N . ARG B 1 129 ? 16.406 17.953 18.984 1 85 129 ARG B N 1
ATOM 2864 C CA . ARG B 1 129 ? 16.609 18.031 20.438 1 85 129 ARG B CA 1
ATOM 2865 C C . ARG B 1 129 ? 17.016 16.672 21 1 85 129 ARG B C 1
ATOM 2867 O O . ARG B 1 129 ? 17.844 16.594 21.906 1 85 129 ARG B O 1
ATOM 2874 N N . TRP B 1 130 ? 16.375 15.609 20.422 1 89.88 130 TRP B N 1
ATOM 2875 C CA . TRP B 1 130 ? 16.453 14.359 21.172 1 89.88 130 TRP B CA 1
ATOM 2876 C C . TRP B 1 130 ? 16.953 13.227 20.281 1 89.88 130 TRP B C 1
ATOM 2878 O O . TRP B 1 130 ? 17.188 12.109 20.75 1 89.88 130 TRP B O 1
ATOM 2888 N N . GLY B 1 131 ? 17.172 13.422 19.062 1 87.25 131 GLY B N 1
ATOM 2889 C CA . GLY B 1 131 ? 17.656 12.391 18.172 1 87.25 131 GLY B CA 1
ATOM 2890 C C . GLY B 1 131 ? 16.562 11.664 17.422 1 87.25 131 GLY B C 1
ATOM 2891 O O . GLY B 1 131 ? 15.383 12 17.562 1 87.25 131 GLY B O 1
ATOM 2892 N N . TYR B 1 132 ? 16.922 10.656 16.672 1 87.25 132 TYR B N 1
ATOM 2893 C CA . TYR B 1 132 ? 16.047 10.031 15.688 1 87.25 132 TYR B CA 1
ATOM 2894 C C . TYR B 1 132 ? 14.938 9.242 16.359 1 87.25 132 TYR B C 1
ATOM 2896 O O . TYR B 1 132 ? 13.758 9.406 16.031 1 87.25 132 TYR B O 1
ATOM 2904 N N . LYS B 1 133 ? 15.273 8.375 17.297 1 88.31 133 LYS B N 1
ATOM 2905 C CA . LYS B 1 133 ? 14.297 7.473 17.906 1 88.31 133 LYS B CA 1
ATOM 2906 C C . LYS B 1 133 ? 13.195 8.25 18.609 1 88.31 133 LYS B C 1
ATOM 2908 O O . LYS B 1 133 ? 12.008 7.988 18.406 1 88.31 133 LYS B O 1
ATOM 2913 N N . LEU B 1 134 ? 13.57 9.25 19.359 1 92.44 134 LEU B N 1
ATOM 2914 C CA . LEU B 1 134 ? 12.602 10.039 20.109 1 92.44 134 LEU B CA 1
ATOM 2915 C C . LEU B 1 134 ? 11.82 10.953 19.172 1 92.44 134 LEU B C 1
ATOM 2917 O O . LEU B 1 134 ? 10.664 11.289 19.438 1 92.44 134 LEU B O 1
ATOM 2921 N N . ALA B 1 135 ? 12.398 11.297 18.031 1 94.5 135 ALA B N 1
ATOM 2922 C CA . ALA B 1 135 ? 11.719 12.125 17.047 1 94.5 135 ALA B CA 1
ATOM 2923 C C . ALA B 1 135 ? 10.578 11.352 16.375 1 94.5 135 ALA B C 1
ATOM 2925 O O . ALA B 1 135 ? 9.484 11.898 16.188 1 94.5 135 ALA B O 1
ATOM 2926 N N . TYR B 1 136 ? 10.859 10.102 16.125 1 95.19 136 TYR B N 1
ATOM 2927 C CA . TYR B 1 136 ? 9.805 9.266 15.586 1 95.19 136 TYR B CA 1
ATOM 2928 C C . TYR B 1 136 ? 8.688 9.07 16.594 1 95.19 136 TYR B C 1
ATOM 2930 O O . TYR B 1 136 ? 7.504 9.125 16.25 1 95.19 136 TYR B O 1
ATOM 2938 N N . ALA B 1 137 ? 9.062 8.883 17.781 1 96.5 137 ALA B N 1
ATOM 2939 C CA . ALA B 1 137 ? 8.07 8.703 18.828 1 96.5 137 ALA B CA 1
ATOM 2940 C C . ALA B 1 137 ? 7.199 9.945 18.984 1 96.5 137 ALA B C 1
ATOM 2942 O O . ALA B 1 137 ? 5.98 9.852 19.125 1 96.5 137 ALA B O 1
ATOM 2943 N N . ALA B 1 138 ? 7.812 11.078 18.922 1 96.06 138 ALA B N 1
ATOM 2944 C CA . ALA B 1 138 ? 7.082 12.336 19.031 1 96.06 138 ALA B CA 1
ATOM 2945 C C . ALA B 1 138 ? 6.109 12.508 17.859 1 96.06 138 ALA B C 1
ATOM 2947 O O . ALA B 1 138 ? 4.961 12.906 18.062 1 96.06 138 ALA B O 1
ATOM 2948 N N . ALA B 1 139 ? 6.574 12.219 16.672 1 97.12 139 ALA B N 1
ATOM 2949 C CA . ALA B 1 139 ? 5.734 12.328 15.484 1 97.12 139 ALA B CA 1
ATOM 2950 C C . ALA B 1 139 ? 4.531 11.398 15.578 1 97.12 139 ALA B C 1
ATOM 2952 O O . ALA B 1 139 ? 3.402 11.797 15.281 1 97.12 139 ALA B O 1
ATOM 2953 N N . ILE B 1 140 ? 4.789 10.203 16.031 1 97.38 140 ILE B N 1
ATOM 2954 C CA . ILE B 1 140 ? 3.738 9.195 16.156 1 97.38 140 ILE B CA 1
ATOM 2955 C C . ILE B 1 140 ? 2.74 9.625 17.234 1 97.38 140 ILE B C 1
ATOM 2957 O O . ILE B 1 140 ? 1.527 9.508 17.047 1 97.38 140 ILE B O 1
ATOM 2961 N N . LEU B 1 141 ? 3.232 10.133 18.281 1 97.12 141 LEU B N 1
ATOM 2962 C CA . LEU B 1 141 ? 2.371 10.594 19.359 1 97.12 141 LEU B CA 1
ATOM 2963 C C . LEU B 1 141 ? 1.497 11.758 18.906 1 97.12 141 LEU B C 1
ATOM 2965 O O . LEU B 1 141 ? 0.294 11.773 19.172 1 97.12 141 LEU B O 1
ATOM 2969 N N . VAL B 1 142 ? 2.062 12.703 18.234 1 96.19 142 VAL B N 1
ATOM 2970 C CA . VAL B 1 142 ? 1.312 13.844 17.734 1 96.19 142 VAL B CA 1
ATOM 2971 C C . VAL B 1 142 ? 0.263 13.367 16.734 1 96.19 142 VAL B C 1
ATOM 2973 O O . VAL B 1 142 ? -0.89 13.805 16.766 1 96.19 142 VAL B O 1
ATOM 2976 N N . GLY B 1 143 ? 0.681 12.477 15.859 1 97.31 143 GLY B N 1
ATOM 2977 C CA . GLY B 1 143 ? -0.279 11.898 14.93 1 97.31 143 GLY B CA 1
ATOM 2978 C C . GLY B 1 143 ? -1.441 11.219 15.625 1 97.31 143 GLY B C 1
ATOM 2979 O O . GLY B 1 143 ? -2.6 11.438 15.266 1 97.31 143 GLY B O 1
ATOM 2980 N N . ALA B 1 144 ? -1.111 10.438 16.625 1 95.31 144 ALA B N 1
ATOM 2981 C CA . ALA B 1 144 ? -2.141 9.727 17.375 1 95.31 144 ALA B CA 1
ATOM 2982 C C . ALA B 1 144 ? -3.117 10.695 18.031 1 95.31 144 ALA B C 1
ATOM 2984 O O . ALA B 1 144 ? -4.332 10.5 17.984 1 95.31 144 ALA B O 1
ATOM 2985 N N . ILE B 1 145 ? -2.637 11.727 18.609 1 94.75 145 ILE B N 1
ATOM 2986 C CA . ILE B 1 145 ? -3.469 12.727 19.266 1 94.75 145 ILE B CA 1
ATOM 2987 C C . ILE B 1 145 ? -4.375 13.398 18.25 1 94.75 145 ILE B C 1
ATOM 2989 O O . ILE B 1 145 ? -5.574 13.57 18.484 1 94.75 145 ILE B O 1
ATOM 2993 N N . LEU B 1 146 ? -3.828 13.695 17.125 1 94.88 146 LEU B N 1
ATOM 2994 C CA . LEU B 1 146 ? -4.582 14.398 16.094 1 94.88 146 LEU B CA 1
ATOM 2995 C C . LEU B 1 146 ? -5.648 13.484 15.492 1 94.88 146 LEU B C 1
ATOM 2997 O O . LEU B 1 146 ? -6.797 13.898 15.32 1 94.88 146 LEU B O 1
ATOM 3001 N N . PHE B 1 147 ? -5.297 12.242 15.203 1 95.06 147 PHE B N 1
ATOM 3002 C CA . PHE B 1 147 ? -6.219 11.336 14.531 1 95.06 147 PHE B CA 1
ATOM 3003 C C . PHE B 1 147 ? -7.297 10.859 15.492 1 95.06 147 PHE B C 1
ATOM 3005 O O . PHE B 1 147 ? -8.492 10.922 15.18 1 95.06 147 PHE B O 1
ATOM 3012 N N . ILE B 1 148 ? -6.926 10.438 16.641 1 90.81 148 ILE B N 1
ATOM 3013 C CA . ILE B 1 148 ? -7.887 9.984 17.641 1 90.81 148 ILE B CA 1
ATOM 3014 C C . ILE B 1 148 ? -8.758 11.148 18.094 1 90.81 148 ILE B C 1
ATOM 3016 O O . ILE B 1 148 ? -9.977 11.016 18.219 1 90.81 148 ILE B O 1
ATOM 3020 N N . GLY B 1 149 ? -8.133 12.297 18.297 1 90.5 149 GLY B N 1
ATOM 3021 C CA . GLY B 1 149 ? -8.891 13.484 18.688 1 90.5 149 GLY B CA 1
ATOM 3022 C C . GLY B 1 149 ? -9.898 13.914 17.656 1 90.5 149 GLY B C 1
ATOM 3023 O O . GLY B 1 149 ? -11.016 14.312 17.984 1 90.5 149 GLY B O 1
ATOM 3024 N N . SER B 1 150 ? -9.492 13.828 16.438 1 89.56 150 SER B N 1
ATOM 3025 C CA . SER B 1 150 ? -10.398 14.227 15.367 1 89.56 150 SER B CA 1
ATOM 3026 C C . SER B 1 150 ? -11.602 13.297 15.273 1 89.56 150 SER B C 1
ATOM 3028 O O . SER B 1 150 ? -12.727 13.742 15.062 1 89.56 150 SER B O 1
ATOM 3030 N N . GLU B 1 151 ? -11.383 12.047 15.422 1 86.75 151 GLU B N 1
ATOM 3031 C CA . GLU B 1 151 ? -12.477 11.086 15.398 1 86.75 151 GLU B CA 1
ATOM 3032 C C . GLU B 1 151 ? -13.43 11.297 16.578 1 86.75 151 GLU B C 1
ATOM 3034 O O . GLU B 1 151 ? -14.648 11.172 16.422 1 86.75 151 GLU B O 1
ATOM 3039 N N . GLU B 1 152 ? -12.914 11.711 17.641 1 85.12 152 GLU B N 1
ATOM 3040 C CA . GLU B 1 152 ? -13.711 11.875 18.844 1 85.12 152 GLU B CA 1
ATOM 3041 C C . GLU B 1 152 ? -14.516 13.172 18.812 1 85.12 152 GLU B C 1
ATOM 3043 O O . GLU B 1 152 ? -15.594 13.258 19.391 1 85.12 152 GLU B O 1
ATOM 3048 N N . LEU B 1 153 ? -14.047 14.148 18.016 1 79.94 153 LEU B N 1
ATOM 3049 C CA . LEU B 1 153 ? -14.648 15.469 18.141 1 79.94 153 LEU B CA 1
ATOM 3050 C C . LEU B 1 153 ? -15.391 15.859 16.859 1 79.94 153 LEU B C 1
ATOM 3052 O O . LEU B 1 153 ? -16.344 16.641 16.906 1 79.94 153 LEU B O 1
ATOM 3056 N N . LEU B 1 154 ? -14.953 15.312 15.766 1 76.81 154 LEU B N 1
ATOM 3057 C CA . LEU B 1 154 ? -15.43 15.875 14.5 1 76.81 154 LEU B CA 1
ATOM 3058 C C . LEU B 1 154 ? -16.781 15.289 14.117 1 76.81 154 LEU B C 1
ATOM 3060 O O . LEU B 1 154 ? -17.453 15.805 13.219 1 76.81 154 LEU B O 1
ATOM 3064 N N . TRP B 1 155 ? -17.156 14.305 14.805 1 71.25 155 TRP B N 1
ATOM 3065 C CA . TRP B 1 155 ? -18.531 13.844 14.602 1 71.25 155 TRP B CA 1
ATOM 3066 C C . TRP B 1 155 ? -19.531 14.938 14.961 1 71.25 155 TRP B C 1
ATOM 3068 O O . TRP B 1 155 ? -20.656 14.969 14.445 1 71.25 155 TRP B O 1
ATOM 3078 N N . MET B 1 156 ? -19.094 15.891 15.711 1 75 156 MET B N 1
ATOM 3079 C CA . MET B 1 156 ? -19.938 17.016 16.109 1 75 156 MET B CA 1
ATOM 3080 C C . MET B 1 156 ? -20.156 17.969 14.953 1 75 156 MET B C 1
ATOM 3082 O O . MET B 1 156 ? -21.156 18.703 14.93 1 75 156 MET B O 1
ATOM 3086 N N . LEU B 1 157 ? -19.344 18.094 13.938 1 76.69 157 LEU B N 1
ATOM 3087 C CA . LEU B 1 157 ? -19.422 18.938 12.758 1 76.69 157 LEU B CA 1
ATOM 3088 C C . LEU B 1 157 ? -20.016 18.172 11.578 1 76.69 157 LEU B C 1
ATOM 3090 O O . LEU B 1 157 ? -20.344 18.766 10.547 1 76.69 157 LEU B O 1
ATOM 3094 N N . PRO B 1 158 ? -20.625 17.078 11.805 1 75.62 158 PRO B N 1
ATOM 3095 C CA . PRO B 1 158 ? -21.031 16.031 10.859 1 75.62 158 PRO B CA 1
ATOM 3096 C C . PRO B 1 158 ? -20.172 16.016 9.602 1 75.62 158 PRO B C 1
ATOM 3098 O O . PRO B 1 158 ? -20.688 16.172 8.492 1 75.62 158 PRO B O 1
ATOM 3101 N N . SER B 1 159 ? -18.922 15.945 9.617 1 82.94 159 SER B N 1
ATOM 3102 C CA . SER B 1 159 ? -17.953 15.891 8.523 1 82.94 159 SER B CA 1
ATOM 3103 C C . SER B 1 159 ? -17.719 14.453 8.07 1 82.94 159 SER B C 1
ATOM 3105 O O . SER B 1 159 ? -17.75 14.156 6.875 1 82.94 159 SER B O 1
ATOM 3107 N N . TRP B 1 160 ? -17.391 13.641 9.008 1 88 160 TRP B N 1
ATOM 3108 C CA . TRP B 1 160 ? -17.297 12.219 8.711 1 88 160 TRP B CA 1
ATOM 3109 C C . TRP B 1 160 ? -17.516 11.383 9.969 1 88 160 TRP B C 1
ATOM 3111 O O . TRP B 1 160 ? -17.312 11.859 11.086 1 88 160 TRP B O 1
ATOM 3121 N N . TYR B 1 161 ? -18.047 10.234 9.789 1 88.88 161 TYR B N 1
ATOM 3122 C CA . TYR B 1 161 ? -18.172 9.312 10.914 1 88.88 161 TYR B CA 1
ATOM 3123 C C . TYR B 1 161 ? -18.109 7.863 10.453 1 88.88 161 TYR B C 1
ATOM 3125 O O . TYR B 1 161 ? -18.406 7.562 9.289 1 88.88 161 TYR B O 1
ATOM 3133 N N . ALA B 1 162 ? -17.719 7.043 11.359 1 90.88 162 ALA B N 1
ATOM 3134 C CA . ALA B 1 162 ? -17.562 5.617 11.07 1 90.88 162 ALA B CA 1
ATOM 3135 C C . ALA B 1 162 ? -18.875 4.875 11.312 1 90.88 162 ALA B C 1
ATOM 3137 O O . ALA B 1 162 ? -19.609 5.184 12.25 1 90.88 162 ALA B O 1
ATOM 3138 N N . ILE B 1 163 ? -19.094 3.895 10.406 1 91.81 163 ILE B N 1
ATOM 3139 C CA . ILE B 1 163 ? -20.25 3.035 10.555 1 91.81 163 ILE B CA 1
ATOM 3140 C C . ILE B 1 163 ? -19.859 1.578 10.32 1 91.81 163 ILE B C 1
ATOM 3142 O O . ILE B 1 163 ? -18.828 1.301 9.703 1 91.81 163 ILE B O 1
ATOM 3146 N N . ASN B 1 164 ? -20.594 0.65 10.914 1 92.75 164 ASN B N 1
ATOM 3147 C CA . ASN B 1 164 ? -20.438 -0.781 10.68 1 92.75 164 ASN B CA 1
ATOM 3148 C C . ASN B 1 164 ? -19.094 -1.287 11.188 1 92.75 164 ASN B C 1
ATOM 3150 O O . ASN B 1 164 ? -18.453 -2.121 10.539 1 92.75 164 ASN B O 1
ATOM 3154 N N . VAL B 1 165 ? -18.609 -0.575 12.227 1 94.5 165 VAL B N 1
ATOM 3155 C CA . VAL B 1 165 ? -17.344 -0.99 12.836 1 94.5 165 VAL B CA 1
ATOM 3156 C C . VAL B 1 165 ? -17.469 -0.91 14.359 1 94.5 165 VAL B C 1
ATOM 3158 O O . VAL B 1 165 ? -18.359 -0.251 14.883 1 94.5 165 VAL B O 1
ATOM 3161 N N . ILE B 1 166 ? -16.625 -1.63 14.992 1 93.75 166 ILE B N 1
ATOM 3162 C CA . ILE B 1 166 ? -16.531 -1.525 16.438 1 93.75 166 ILE B CA 1
ATOM 3163 C C . ILE B 1 166 ? -15.82 -0.233 16.828 1 93.75 166 ILE B C 1
ATOM 3165 O O . ILE B 1 166 ? -14.766 0.083 16.266 1 93.75 166 ILE B O 1
ATOM 3169 N N . LYS B 1 167 ? -16.484 0.458 17.875 1 92.81 167 LYS B N 1
ATOM 3170 C CA . LYS B 1 167 ? -15.93 1.757 18.25 1 92.81 167 LYS B CA 1
ATOM 3171 C C . LYS B 1 167 ? -15.617 1.812 19.734 1 92.81 167 LYS B C 1
ATOM 3173 O O . LYS B 1 167 ? -16.281 1.143 20.547 1 92.81 167 LYS B O 1
ATOM 3178 N N . TRP B 1 168 ? -14.656 2.496 20.062 1 91.31 168 TRP B N 1
ATOM 3179 C CA . TRP B 1 168 ? -14.414 3.023 21.391 1 91.31 168 TRP B CA 1
ATOM 3180 C C . TRP B 1 168 ? -14.789 4.5 21.469 1 91.31 168 TRP B C 1
ATOM 3182 O O . TRP B 1 168 ? -13.992 5.367 21.109 1 91.31 168 TRP B O 1
ATOM 3192 N N . GLY B 1 169 ? -16.078 4.738 22.062 1 89.19 169 GLY B N 1
ATOM 3193 C CA . GLY B 1 169 ? -16.609 6.078 21.859 1 89.19 169 GLY B CA 1
ATOM 3194 C C . GLY B 1 169 ? -16.984 6.367 20.422 1 89.19 169 GLY B C 1
ATOM 3195 O O . GLY B 1 169 ? -17.797 5.664 19.828 1 89.19 169 GLY B O 1
ATOM 3196 N N . HIS B 1 170 ? -16.219 7.27 19.844 1 88 170 HIS B N 1
ATOM 3197 C CA . HIS B 1 170 ? -16.484 7.605 18.453 1 88 170 HIS B CA 1
ATOM 3198 C C . HIS B 1 170 ? -15.305 7.234 17.562 1 88 170 HIS B C 1
ATOM 3200 O O . HIS B 1 170 ? -15.312 7.523 16.359 1 88 170 HIS B O 1
ATOM 3206 N N . VAL B 1 171 ? -14.391 6.559 18.188 1 91.06 171 VAL B N 1
ATOM 3207 C CA . VAL B 1 171 ? -13.18 6.191 17.453 1 91.06 171 VAL B CA 1
ATOM 3208 C C . VAL B 1 171 ? -13.289 4.746 16.969 1 91.06 171 VAL B C 1
ATOM 3210 O O . VAL B 1 171 ? -13.461 3.828 17.766 1 91.06 171 VAL B O 1
ATOM 3213 N N . ALA B 1 172 ? -13.25 4.613 15.68 1 93.31 172 ALA B N 1
ATOM 3214 C CA . ALA B 1 172 ? -13.211 3.256 15.133 1 93.31 172 ALA B CA 1
ATOM 3215 C C . ALA B 1 172 ? -11.93 2.533 15.555 1 93.31 172 ALA B C 1
ATOM 3217 O O . ALA B 1 172 ? -10.828 3.035 15.344 1 93.31 172 ALA B O 1
ATOM 3218 N N . ARG B 1 173 ? -12.039 1.362 16.031 1 93.88 173 ARG B N 1
ATOM 3219 C CA . ARG B 1 173 ? -10.914 0.625 16.594 1 93.88 173 ARG B CA 1
ATOM 3220 C C . ARG B 1 173 ? -9.945 0.185 15.508 1 93.88 173 ARG B C 1
ATOM 3222 O O . ARG B 1 173 ? -8.727 0.24 15.695 1 93.88 173 ARG B O 1
ATOM 3229 N N . TYR B 1 174 ? -10.477 -0.214 14.352 1 95.25 174 TYR B N 1
ATOM 3230 C CA . TYR B 1 174 ? -9.641 -0.825 13.32 1 95.25 174 TYR B CA 1
ATOM 3231 C C . TYR B 1 174 ? -8.672 0.19 12.734 1 95.25 174 TYR B C 1
ATOM 3233 O O . TYR B 1 174 ? -7.629 -0.182 12.188 1 95.25 174 TYR B O 1
ATOM 3241 N N . ILE B 1 175 ? -8.945 1.479 12.844 1 95.75 175 ILE B N 1
ATOM 3242 C CA . ILE B 1 175 ? -8.195 2.467 12.078 1 95.75 175 ILE B CA 1
ATOM 3243 C C . ILE B 1 175 ? -7.02 2.977 12.906 1 95.75 175 ILE B C 1
ATOM 3245 O O . ILE B 1 175 ? -6.129 3.65 12.391 1 95.75 175 ILE B O 1
ATOM 3249 N N . ILE B 1 176 ? -6.891 2.652 14.156 1 94.31 176 ILE B N 1
ATOM 3250 C CA . ILE B 1 176 ? -5.902 3.182 15.094 1 94.31 176 ILE B CA 1
ATOM 3251 C C . ILE B 1 176 ? -4.5 2.754 14.656 1 94.31 176 ILE B C 1
ATOM 3253 O O . ILE B 1 176 ? -3.619 3.594 14.469 1 94.31 176 ILE B O 1
ATOM 3257 N N . LEU B 1 177 ? -4.301 1.467 14.398 1 94.75 177 LEU B N 1
ATOM 3258 C CA . LEU B 1 177 ? -2.979 0.965 14.031 1 94.75 177 LEU B CA 1
ATOM 3259 C C . LEU B 1 177 ? -2.547 1.508 12.672 1 94.75 177 LEU B C 1
ATOM 3261 O O . LEU B 1 177 ? -1.413 1.965 12.516 1 94.75 177 LEU B O 1
ATOM 3265 N N . PRO B 1 178 ? -3.428 1.532 11.703 1 96.69 178 PRO B N 1
ATOM 3266 C CA . PRO B 1 178 ? -3.068 2.135 10.414 1 96.69 178 PRO B CA 1
ATOM 3267 C C . PRO B 1 178 ? -2.684 3.607 10.539 1 96.69 178 PRO B C 1
ATOM 3269 O O . PRO B 1 178 ? -1.796 4.082 9.828 1 96.69 178 PRO B O 1
ATOM 3272 N N . GLU B 1 179 ? -3.279 4.305 11.391 1 97.25 179 GLU B N 1
ATOM 3273 C CA . GLU B 1 179 ? -2.975 5.719 11.57 1 97.25 179 GLU B CA 1
ATOM 3274 C C . GLU B 1 179 ? -1.607 5.91 12.219 1 97.25 179 GLU B C 1
ATOM 3276 O O . GLU B 1 179 ? -0.892 6.863 11.906 1 97.25 179 GLU B O 1
ATOM 3281 N N . ILE B 1 180 ? -1.274 5.047 13.094 1 96.31 180 ILE B N 1
ATOM 3282 C CA . ILE B 1 180 ? 0.07 5.047 13.656 1 96.31 180 ILE B CA 1
ATOM 3283 C C . ILE B 1 180 ? 1.094 4.789 12.555 1 96.31 180 ILE B C 1
ATOM 3285 O O . ILE B 1 180 ? 2.088 5.512 12.445 1 96.31 180 ILE B O 1
ATOM 3289 N N . LEU B 1 181 ? 0.794 3.812 11.781 1 96.62 181 LEU B N 1
ATOM 3290 C CA . LEU B 1 181 ? 1.676 3.5 10.656 1 96.62 181 LEU B CA 1
ATOM 3291 C C . LEU B 1 181 ? 1.772 4.68 9.695 1 96.62 181 LEU B C 1
ATOM 3293 O O . LEU B 1 181 ? 2.85 4.965 9.164 1 96.62 181 LEU B O 1
ATOM 3297 N N . LEU B 1 182 ? 0.654 5.301 9.469 1 98 182 LEU B N 1
ATOM 3298 C CA . LEU B 1 182 ? 0.623 6.473 8.602 1 98 182 LEU B CA 1
ATOM 3299 C C . LEU B 1 182 ? 1.582 7.547 9.102 1 98 182 LEU B C 1
ATOM 3301 O O . LEU B 1 182 ? 2.387 8.078 8.336 1 98 182 LEU B O 1
ATOM 3305 N N . SER B 1 183 ? 1.551 7.812 10.367 1 98.31 183 SER B N 1
ATOM 3306 C CA . SER B 1 183 ? 2.432 8.82 10.953 1 98.31 183 SER B CA 1
ATOM 3307 C C . SER B 1 183 ? 3.898 8.445 10.766 1 98.31 183 SER B C 1
ATOM 3309 O O . SER B 1 183 ? 4.719 9.289 10.406 1 98.31 183 SER B O 1
ATOM 3311 N N . PHE B 1 184 ? 4.164 7.238 10.961 1 97.06 184 PHE B N 1
ATOM 3312 C CA . PHE B 1 184 ? 5.523 6.746 10.773 1 97.06 184 PHE B CA 1
ATOM 3313 C C . PHE B 1 184 ? 5.961 6.902 9.32 1 97.06 184 PHE B C 1
ATOM 3315 O O . PHE B 1 184 ? 7.059 7.395 9.047 1 97.06 184 PHE B O 1
ATOM 3322 N N . MET B 1 185 ? 5.078 6.539 8.422 1 97.12 185 MET B N 1
ATOM 3323 C CA . MET B 1 185 ? 5.422 6.539 7 1 97.12 185 MET B CA 1
ATOM 3324 C C . MET B 1 185 ? 5.566 7.965 6.477 1 97.12 185 MET B C 1
ATOM 3326 O O . MET B 1 185 ? 6.391 8.227 5.598 1 97.12 185 MET B O 1
ATOM 3330 N N . ILE B 1 186 ? 4.766 8.844 7.004 1 98.5 186 ILE B N 1
ATOM 3331 C CA . ILE B 1 186 ? 4.883 10.25 6.617 1 98.5 186 ILE B CA 1
ATOM 3332 C C . ILE B 1 186 ? 6.297 10.75 6.906 1 98.5 186 ILE B C 1
ATOM 3334 O O . ILE B 1 186 ? 6.949 11.328 6.035 1 98.5 186 ILE B O 1
ATOM 3338 N N . VAL B 1 187 ? 6.805 10.445 8.062 1 97.75 187 VAL B N 1
ATOM 3339 C CA . VAL B 1 187 ? 8.133 10.906 8.477 1 97.75 187 VAL B CA 1
ATOM 3340 C C . VAL B 1 187 ? 9.203 10.172 7.672 1 97.75 187 VAL B C 1
ATOM 3342 O O . VAL B 1 187 ? 10.133 10.789 7.148 1 97.75 187 VAL B O 1
ATOM 3345 N N . PHE B 1 188 ? 9.039 8.953 7.555 1 95.81 188 PHE B N 1
ATOM 3346 C CA . PHE B 1 188 ? 10.031 8.109 6.898 1 95.81 188 PHE B CA 1
ATOM 3347 C C . PHE B 1 188 ? 10.203 8.516 5.441 1 95.81 188 PHE B C 1
ATOM 3349 O O . PHE B 1 188 ? 11.328 8.711 4.98 1 95.81 188 PHE B O 1
ATOM 3356 N N . VAL B 1 189 ? 9.086 8.656 4.75 1 96.81 189 VAL B N 1
ATOM 3357 C CA . VAL B 1 189 ? 9.133 8.961 3.324 1 96.81 189 VAL B CA 1
ATOM 3358 C C . VAL B 1 189 ? 9.594 10.406 3.123 1 96.81 189 VAL B C 1
ATOM 3360 O O . VAL B 1 189 ? 10.414 10.688 2.25 1 96.81 189 VAL B O 1
ATOM 3363 N N . PHE B 1 190 ? 9.102 11.305 3.918 1 97.69 190 PHE B N 1
ATOM 3364 C CA . PHE B 1 190 ? 9.531 12.695 3.814 1 97.69 190 PHE B CA 1
ATOM 3365 C C . PHE B 1 190 ? 11.039 12.812 3.951 1 97.69 190 PHE B C 1
ATOM 3367 O O . PHE B 1 190 ? 11.688 13.555 3.209 1 97.69 190 PHE B O 1
ATOM 3374 N N . GLY B 1 191 ? 11.656 12.125 4.887 1 95.06 191 GLY B N 1
ATOM 3375 C CA . GLY B 1 191 ? 13.102 12.148 5.082 1 95.06 191 GLY B CA 1
ATOM 3376 C C . GLY B 1 191 ? 13.875 11.734 3.846 1 95.06 191 GLY B C 1
ATOM 3377 O O . GLY B 1 191 ? 15 12.188 3.635 1 95.06 191 GLY B O 1
ATOM 3378 N N . ARG B 1 192 ? 13.234 11.047 2.998 1 93 192 ARG B N 1
ATOM 3379 C CA . ARG B 1 192 ? 13.922 10.5 1.833 1 93 192 ARG B CA 1
ATOM 3380 C C . ARG B 1 192 ? 13.711 11.383 0.608 1 93 192 ARG B C 1
ATOM 3382 O O . ARG B 1 192 ? 14.508 11.359 -0.329 1 93 192 ARG B O 1
ATOM 3389 N N . VAL B 1 193 ? 12.625 12.18 0.655 1 96.38 193 VAL B N 1
ATOM 3390 C CA . VAL B 1 193 ? 12.289 12.852 -0.594 1 96.38 193 VAL B CA 1
ATOM 3391 C C . VAL B 1 193 ? 12.43 14.367 -0.416 1 96.38 193 VAL B C 1
ATOM 3393 O O . VAL B 1 193 ? 12.398 15.117 -1.393 1 96.38 193 VAL B O 1
ATOM 3396 N N . LYS B 1 194 ? 12.617 14.828 0.726 1 94.38 194 LYS B N 1
ATOM 3397 C CA . LYS B 1 194 ? 12.516 16.25 1.033 1 94.38 194 LYS B CA 1
ATOM 3398 C C . LYS B 1 194 ? 13.484 17.062 0.185 1 94.38 194 LYS B C 1
ATOM 3400 O O . LYS B 1 194 ? 13.234 18.234 -0.105 1 94.38 194 LYS B O 1
ATOM 3405 N N . GLU B 1 195 ? 14.633 16.5 -0.259 1 94.25 195 GLU B N 1
ATOM 3406 C CA . GLU B 1 195 ? 15.617 17.25 -1.041 1 94.25 195 GLU B CA 1
ATOM 3407 C C . GLU B 1 195 ? 15.508 16.906 -2.525 1 94.25 195 GLU B C 1
ATOM 3409 O O . GLU B 1 195 ? 16.406 17.234 -3.309 1 94.25 195 GLU B O 1
ATOM 3414 N N . LYS B 1 196 ? 14.477 16.312 -2.902 1 95.19 196 LYS B N 1
ATOM 3415 C CA . LYS B 1 196 ? 14.32 15.859 -4.281 1 95.19 196 LYS B CA 1
ATOM 3416 C C . LYS B 1 196 ? 13.25 16.672 -5.008 1 95.19 196 LYS B C 1
ATOM 3418 O O . LYS B 1 196 ? 12.789 17.688 -4.496 1 95.19 196 LYS B O 1
ATOM 3423 N N . SER B 1 197 ? 12.984 16.297 -6.188 1 95.5 197 SER B N 1
ATOM 3424 C CA . SER B 1 197 ? 12.055 17.031 -7.039 1 95.5 197 SER B CA 1
ATOM 3425 C C . SER B 1 197 ? 10.609 16.734 -6.672 1 95.5 197 SER B C 1
ATOM 3427 O O . SER B 1 197 ? 10.336 15.844 -5.859 1 95.5 197 SER B O 1
ATOM 3429 N N . LEU B 1 198 ? 9.672 17.438 -7.289 1 96.06 198 LEU B N 1
ATOM 3430 C CA . LEU B 1 198 ? 8.242 17.281 -7.059 1 96.06 198 LEU B CA 1
ATOM 3431 C C . LEU B 1 198 ? 7.766 15.891 -7.453 1 96.06 198 LEU B C 1
ATOM 3433 O O . LEU B 1 198 ? 6.844 15.352 -6.84 1 96.06 198 LEU B O 1
ATOM 3437 N N . LEU B 1 199 ? 8.414 15.344 -8.414 1 95.69 199 LEU B N 1
ATOM 3438 C CA . LEU B 1 199 ? 8.07 13.984 -8.828 1 95.69 199 LEU B CA 1
ATOM 3439 C C . LEU B 1 199 ? 8.281 13 -7.684 1 95.69 199 LEU B C 1
ATOM 3441 O O . LEU B 1 199 ? 7.445 12.117 -7.457 1 95.69 199 LEU B O 1
ATOM 3445 N N . TRP B 1 200 ? 9.32 13.203 -6.961 1 95.19 200 TRP B N 1
ATOM 3446 C CA . TRP B 1 200 ? 9.617 12.32 -5.84 1 95.19 200 TRP B CA 1
ATOM 3447 C C . TRP B 1 200 ? 8.648 12.555 -4.688 1 95.19 200 TRP B C 1
ATOM 3449 O O . TRP B 1 200 ? 8.289 11.625 -3.963 1 95.19 200 TRP B O 1
ATOM 3459 N N . TYR B 1 201 ? 8.156 13.805 -4.562 1 97.31 201 TYR B N 1
ATOM 3460 C CA . TYR B 1 201 ? 7.098 14.094 -3.596 1 97.31 201 TYR B CA 1
ATOM 3461 C C . TYR B 1 201 ? 5.828 13.32 -3.93 1 97.31 201 TYR B C 1
ATOM 3463 O O . TYR B 1 201 ? 5.199 12.734 -3.045 1 97.31 201 TYR B O 1
ATOM 3471 N N . THR B 1 202 ? 5.59 13.352 -5.164 1 97.5 202 THR B N 1
ATOM 3472 C CA . THR B 1 202 ? 4.375 12.695 -5.637 1 97.5 202 THR B CA 1
ATOM 3473 C C . THR B 1 202 ? 4.469 11.18 -5.441 1 97.5 202 THR B C 1
ATOM 3475 O O . THR B 1 202 ? 3.545 10.562 -4.91 1 97.5 202 THR B O 1
ATOM 3478 N N . CYS B 1 203 ? 5.582 10.555 -5.766 1 95.06 203 CYS B N 1
ATOM 3479 C CA . CYS B 1 203 ? 5.781 9.117 -5.602 1 95.06 203 CYS B CA 1
ATOM 3480 C C . CYS B 1 203 ? 5.762 8.734 -4.129 1 95.06 203 CYS B C 1
ATOM 3482 O O . CYS B 1 203 ? 5.152 7.727 -3.754 1 95.06 203 CYS B O 1
ATOM 3484 N N . GLY B 1 204 ? 6.445 9.57 -3.379 1 97 204 GLY B N 1
ATOM 3485 C CA . GLY B 1 204 ? 6.461 9.312 -1.946 1 97 204 GLY B CA 1
ATOM 3486 C C . GLY B 1 204 ? 5.09 9.414 -1.307 1 97 204 GLY B C 1
ATOM 3487 O O . GLY B 1 204 ? 4.711 8.562 -0.5 1 97 204 GLY B O 1
ATOM 3488 N N . ALA B 1 205 ? 4.375 10.438 -1.691 1 98.19 205 ALA B N 1
ATOM 3489 C CA . ALA B 1 205 ? 3.029 10.633 -1.156 1 98.19 205 ALA B CA 1
ATOM 3490 C C . ALA B 1 205 ? 2.104 9.492 -1.566 1 98.19 205 ALA B C 1
ATOM 3492 O O . ALA B 1 205 ? 1.3 9.016 -0.76 1 98.19 205 ALA B O 1
ATOM 3493 N N . ALA B 1 206 ? 2.203 9.086 -2.781 1 96.81 206 ALA B N 1
ATOM 3494 C CA . ALA B 1 206 ? 1.418 7.953 -3.256 1 96.81 206 ALA B CA 1
ATOM 3495 C C . ALA B 1 206 ? 1.733 6.691 -2.453 1 96.81 206 ALA B C 1
ATOM 3497 O O . ALA B 1 206 ? 0.826 5.953 -2.064 1 96.81 206 ALA B O 1
ATOM 3498 N N . LEU B 1 207 ? 3.008 6.5 -2.219 1 95.81 207 LEU B N 1
ATOM 3499 C CA . LEU B 1 207 ? 3.443 5.344 -1.444 1 95.81 207 LEU B CA 1
ATOM 3500 C C . LEU B 1 207 ? 2.824 5.355 -0.051 1 95.81 207 LEU B C 1
ATOM 3502 O O . LEU B 1 207 ? 2.291 4.344 0.407 1 95.81 207 LEU B O 1
ATOM 3506 N N . VAL B 1 208 ? 2.881 6.473 0.582 1 97.81 208 VAL B N 1
ATOM 3507 C CA . VAL B 1 208 ? 2.324 6.621 1.923 1 97.81 208 VAL B CA 1
ATOM 3508 C C . VAL B 1 208 ? 0.827 6.324 1.896 1 97.81 208 VAL B C 1
ATOM 3510 O O . VAL B 1 208 ? 0.322 5.574 2.736 1 97.81 208 VAL B O 1
ATOM 3513 N N . SER B 1 209 ? 0.188 6.863 0.934 1 98.12 209 SER B N 1
ATOM 3514 C CA . SER B 1 209 ? -1.254 6.672 0.806 1 98.12 209 SER B CA 1
ATOM 3515 C C . SER B 1 209 ? -1.598 5.207 0.555 1 98.12 209 SER B C 1
ATOM 3517 O O . SER B 1 209 ? -2.551 4.68 1.13 1 98.12 209 SER B O 1
ATOM 3519 N N . PHE B 1 210 ? -0.82 4.598 -0.255 1 96.88 210 PHE B N 1
ATOM 3520 C CA . PHE B 1 210 ? -1.068 3.205 -0.603 1 96.88 210 PHE B CA 1
ATOM 3521 C C . PHE B 1 210 ? -0.864 2.301 0.606 1 96.88 210 PHE B C 1
ATOM 3523 O O . PHE B 1 210 ? -1.69 1.428 0.883 1 96.88 210 PHE B O 1
ATOM 3530 N N . ILE B 1 211 ? 0.165 2.557 1.291 1 96.19 211 ILE B N 1
ATOM 3531 C CA . ILE B 1 211 ? 0.448 1.748 2.473 1 96.19 211 ILE B CA 1
ATOM 3532 C C . ILE B 1 211 ? -0.651 1.952 3.512 1 96.19 211 ILE B C 1
ATOM 3534 O O . ILE B 1 211 ? -1.123 0.989 4.121 1 96.19 211 ILE B O 1
ATOM 3538 N N . TYR B 1 212 ? -1.04 3.16 3.668 1 97.75 212 TYR B N 1
ATOM 3539 C CA . TYR B 1 212 ? -2.107 3.457 4.617 1 97.75 212 TYR B CA 1
ATOM 3540 C C . TYR B 1 212 ? -3.4 2.758 4.219 1 97.75 212 TYR B C 1
ATOM 3542 O O . TYR B 1 212 ? -4.082 2.17 5.062 1 97.75 212 TYR B O 1
ATOM 3550 N N . THR B 1 213 ? -3.711 2.84 2.957 1 96.94 213 THR B N 1
ATOM 3551 C CA . THR B 1 213 ? -4.934 2.219 2.457 1 96.94 213 THR B CA 1
ATOM 3552 C C . THR B 1 213 ? -4.914 0.713 2.703 1 96.94 213 THR B C 1
ATOM 3554 O O . THR B 1 213 ? -5.871 0.156 3.242 1 96.94 213 THR B O 1
ATOM 3557 N N . ALA B 1 214 ? -3.85 0.117 2.318 1 95.5 214 ALA B N 1
ATOM 3558 C CA . ALA B 1 214 ? -3.732 -1.328 2.496 1 95.5 214 ALA B CA 1
ATOM 3559 C C . ALA B 1 214 ? -3.805 -1.708 3.973 1 95.5 214 ALA B C 1
ATOM 3561 O O . ALA B 1 214 ? -4.473 -2.678 4.34 1 95.5 214 ALA B O 1
ATOM 3562 N N . ALA B 1 215 ? -3.148 -0.954 4.793 1 95.75 215 ALA B N 1
ATOM 3563 C CA . ALA B 1 215 ? -3.152 -1.219 6.23 1 95.75 215 ALA B CA 1
ATOM 3564 C C . ALA B 1 215 ? -4.559 -1.07 6.809 1 95.75 215 ALA B C 1
ATOM 3566 O O . ALA B 1 215 ? -4.973 -1.861 7.66 1 95.75 215 ALA B O 1
ATOM 3567 N N . ALA B 1 216 ? -5.242 -0.06 6.367 1 96.38 216 ALA B N 1
ATOM 3568 C CA . ALA B 1 216 ? -6.602 0.175 6.852 1 96.38 216 ALA B CA 1
ATOM 3569 C C . ALA B 1 216 ? -7.527 -0.976 6.469 1 96.38 216 ALA B C 1
ATOM 3571 O O . ALA B 1 216 ? -8.297 -1.462 7.297 1 96.38 216 ALA B O 1
ATOM 3572 N N . VAL B 1 217 ? -7.406 -1.436 5.258 1 94.56 217 VAL B N 1
ATOM 3573 C CA . VAL B 1 217 ? -8.258 -2.52 4.781 1 94.56 217 VAL B CA 1
ATOM 3574 C C . VAL B 1 217 ? -7.91 -3.812 5.52 1 94.56 217 VAL B C 1
ATOM 3576 O O . VAL B 1 217 ? -8.805 -4.555 5.938 1 94.56 217 VAL B O 1
ATOM 3579 N N . LEU B 1 218 ? -6.637 -4.008 5.652 1 93.19 218 LEU B N 1
ATOM 3580 C CA . LEU B 1 218 ? -6.211 -5.203 6.375 1 93.19 218 LEU B CA 1
ATOM 3581 C C . LEU B 1 218 ? -6.707 -5.172 7.816 1 93.19 218 LEU B C 1
ATOM 3583 O O . LEU B 1 218 ? -7.207 -6.18 8.328 1 93.19 218 LEU B O 1
ATOM 3587 N N . SER B 1 219 ? -6.527 -4.074 8.43 1 94.56 219 SER B N 1
ATOM 3588 C CA . SER B 1 219 ? -6.973 -3.932 9.812 1 94.56 219 SER B CA 1
ATOM 3589 C C . SER B 1 219 ? -8.477 -4.129 9.93 1 94.56 219 SER B C 1
ATOM 3591 O O . SER B 1 219 ? -8.953 -4.773 10.867 1 94.56 219 SER B O 1
ATOM 3593 N N . TYR B 1 220 ? -9.188 -3.59 8.992 1 94.44 220 TYR B N 1
ATOM 3594 C CA . TYR B 1 220 ? -10.633 -3.785 8.977 1 94.44 220 TYR B CA 1
ATOM 3595 C C . TYR B 1 220 ? -10.984 -5.258 8.805 1 94.44 220 TYR B C 1
ATOM 3597 O O . TYR B 1 220 ? -11.867 -5.777 9.492 1 94.44 220 TYR B O 1
ATOM 3605 N N . HIS B 1 221 ? -10.266 -5.891 7.953 1 91.75 221 HIS B N 1
ATOM 3606 C CA . HIS B 1 221 ? -10.508 -7.309 7.703 1 91.75 221 HIS B CA 1
ATOM 3607 C C . HIS B 1 221 ? -10.258 -8.141 8.961 1 91.75 221 HIS B C 1
ATOM 3609 O O . HIS B 1 221 ? -11.008 -9.062 9.258 1 91.75 221 HIS B O 1
ATOM 3615 N N . LEU B 1 222 ? -9.219 -7.75 9.672 1 90.19 222 LEU B N 1
ATOM 3616 C CA . LEU B 1 222 ? -8.797 -8.555 10.812 1 90.19 222 LEU B CA 1
ATOM 3617 C C . LEU B 1 222 ? -9.594 -8.195 12.055 1 90.19 222 LEU B C 1
ATOM 3619 O O . LEU B 1 222 ? -9.836 -9.047 12.914 1 90.19 222 LEU B O 1
ATOM 3623 N N . MET B 1 223 ? -9.992 -6.977 12.164 1 85 223 MET B N 1
ATOM 3624 C CA . MET B 1 223 ? -10.523 -6.508 13.438 1 85 223 MET B CA 1
ATOM 3625 C C . MET B 1 223 ? -11.93 -5.945 13.266 1 85 223 MET B C 1
ATOM 3627 O O . MET B 1 223 ? -12.57 -5.551 14.242 1 85 223 MET B O 1
ATOM 3631 N N . GLY B 1 224 ? -12.227 -5.73 12.031 1 70.75 224 GLY B N 1
ATOM 3632 C CA . GLY B 1 224 ? -13.461 -4.996 11.805 1 70.75 224 GLY B CA 1
ATOM 3633 C C . GLY B 1 224 ? -14.703 -5.797 12.141 1 70.75 224 GLY B C 1
ATOM 3634 O O . GLY B 1 224 ? -14.625 -7 12.383 1 70.75 224 GLY B O 1
#

Secondary structure (DSSP, 8-state):
--TTS-SS-GGGGHHHHHHHHHHHHHHHHS--GGGHHHHHHHHHHHHHHHHHHHHHHTT-HHHHHHHHHHHHHHHHTHHHHHIIIIIS--EE----SS-EETTEETTHHHHTHHHHHHHHHHHHHHHHHH-HHHHHHHHHHHHHHHHHHHHHHGGGTTS-EE-SS-EETTEEGGGHHHHHHHHHHHHHHHHHHTTS-HHHHHHHHHHHHHHHHHHHHHHHHHH-/--TTS-SS-GGGGHHHHHHHHHHHHHHHHS--GGGHHHHHHHHHHHHHHHHHHHHHHTT-HHHHHHHHHHHHHHHHTHHHHHIIIIIS--EE----SS-EETTEETTHHHHTHHHHHHHHHHHHHHHHHH-HHHHHHHHHHHHHHHHHHHHHHGGGTTS-EE-SS-EETTEEGGGHHHHHHHHHHHHHHHHHHTTS-HHHHHHHHHHHHHHHHHHHHHHHHHH-

Radius of gyration: 24.47 Å; Cα contacts (8 Å, |Δi|>4): 658; chains: 2; bounding box: 58×72×44 Å

pLDDT: mean 92.05, std 8.9, range [30.88, 98.75]

Solvent-accessible surface area (backbone atoms only — not comparable to full-atom values): 22457 Å² total; per-residue (Å²): 128,76,87,67,57,64,69,62,65,74,75,71,45,49,64,55,51,48,51,49,50,53,51,49,51,53,48,62,68,71,51,43,76,64,39,36,32,51,47,50,32,48,49,32,51,50,50,54,51,48,50,50,51,50,20,56,76,51,67,19,66,64,51,47,44,41,49,52,44,18,42,52,26,8,46,39,46,42,52,40,51,44,46,35,30,70,53,64,54,34,37,44,47,56,87,20,73,46,64,54,64,84,67,41,50,57,40,48,37,43,46,44,23,56,59,47,35,52,22,48,48,39,22,42,56,32,29,52,73,64,33,68,73,54,5,52,50,41,13,29,50,50,31,45,52,52,54,52,47,42,39,60,52,38,50,77,65,56,56,45,48,73,38,94,55,56,57,64,88,57,29,53,56,37,49,52,62,26,48,43,49,37,34,48,39,53,49,56,42,43,75,72,26,64,89,54,56,69,67,44,40,49,53,42,23,44,48,42,31,22,42,32,31,28,39,34,53,49,30,34,72,75,61,75,128,74,89,68,56,63,68,62,64,73,74,71,44,49,66,54,50,49,51,50,50,51,51,48,51,54,47,63,67,71,51,44,76,63,38,36,32,51,48,49,33,49,50,34,51,49,49,54,50,49,51,50,51,50,18,56,75,51,67,19,65,64,50,46,43,41,48,52,44,18,43,52,28,8,46,38,45,44,52,40,52,44,44,35,30,70,53,64,54,34,38,45,48,56,86,20,71,48,65,55,64,84,66,41,52,56,40,49,38,42,45,43,21,56,58,47,34,52,21,48,49,39,22,43,55,31,30,54,74,64,32,68,73,54,5,52,50,42,13,30,49,49,30,46,51,52,54,53,48,43,40,60,51,37,50,76,65,56,55,46,48,73,38,93,56,57,57,62,86,57,29,54,56,36,48,52,64,26,48,42,50,36,32,48,39,51,49,56,42,45,76,73,27,65,90,54,56,69,67,44,40,50,53,42,23,46,47,41,31,22,42,32,32,28,39,33,51,49,31,33,70,75,62,77

Organism: Turneriella parva (strain ATCC BAA-1111 / DSM 21527 / NCTC 11395 / H) (NCBI:txid869212)

Sequence (448 aa):
MNYNRSDFRLASALPWQFLFLVITAALLWFRTPANIGIALLTLCVVWDILFYLWSRTEASIQLKQILIFSMVLSIFQIFPDWVLSRHLGVLVLPPDGLFKWDTVSGYMALLWTIPASQILIAYSVAHERWGYKLAYAAAILVGAILFIGSEELLWMLPSWYAINVIKWGHVARYIILPEILLSFMIVFVFGRVKEKSLLWYTCGAALVSFIYTAAAVLSYHLMGMNYNRSDFRLASALPWQFLFLVITAALLWFRTPANIGIALLTLCVVWDILFYLWSRTEASIQLKQILIFSMVLSIFQIFPDWVLSRHLGVLVLPPDGLFKWDTVSGYMALLWTIPASQILIAYSVAHERWGYKLAYAAAILVGAILFIGSEELLWMLPSWYAINVIKWGHVARYIILPEILLSFMIVFVFGRVKEKSLLWYTCGAALVSFIYTAAAVLSYHLMG

Foldseek 3Di:
DPLQAFLADPVLCVVLVVVLVVLLVVLVVPDDQQALLVSLLVSLVSNLVSLVVSCVVSVGLLSVLLQLLQLLLQQLLVVLVCCVCVPVNFKQFDNRNADDDVRAGPSSSRNSSVLLSVLQVQLNVCCNPPNNVVSLVRSLVSQLCVQQVCQQPVVVSVGMFTDPADDDRRHGPLLNVLSSVLSNLSNVLCVVPSPHDVVSSNVSSNVSSVSSSVSSVVSRVVHD/DPLQAFLADPVLCVVLVVVLVVLLVVLVVPDDQQALLVSLLVSLVSNLVSLVVSCVVSVGLLSVLLQLLQLLLQQLLVVLVCCVCPPVNFKQFDNRNADDDVRAGPSSSRNSSVLLSVLQVQLNVCCNPPNNVVSLVRSLVSQLCVQQVCQQPVVVSVGMFTDPADDDRRHGPLLNVLSSVLSNLSNVLCVVPSPHDVVSSNVSSNVSSVSSSVSSVVSRVVHD

Nearest PDB structures (foldseek):
  4xu6-assembly1_A  TM=4.977E-01  e=9.392E-01  Mycolicibacterium vanbaalenii PYR-1
  8g3k-assembly1_B  TM=2.613E-01  e=3.403E+00  synthetic construct
  4xu6-assembly1_A  TM=4.979E-01  e=8.596E-01  Mycolicibacterium vanbaalenii PYR-1
  8g3k-assembly1_B  TM=2.612E-01  e=3.762E+00  synthetic construct